Protein AF-A0A0F9J8S2-F1 (afdb_monomer_lite)

pLDDT: mean 90.54, std 7.3, range [48.5, 98.25]

Foldseek 3Di:
DVLLVVVVVLVVVVVVDVVCLVVSLCCLLAVLADDPCCVVVLSVSLQSNLVVLLVQCVLVPNVVSLVSLLSNLLRRLAFKDKDWDQDPPRDIDIDIDGDADDPRSLVSNLSSLQSLLSNCVPPVCVVSSLVSLLVSLVCLLVNALRVNQSCVVSCVPRPLVPDDLVQLLSLVSLVSNVVSCVVNVHDDDPCSPVSNDDPLVVLLVLQFDDPVVCVVVVHDPVRVVVVSLVVLLVVCQPDDLVNLLVVVVSLVSVLVNDDDCSNQPRNLNSVVSNLLSNCVNCLVCLLSSVLSCQVCCQRRVHQCQSSLLSCVVRDPLVVSVCSLVVDDHDLSLLNVLNSLLPPDLVPDEPVSLVVVLVSLLPDDLVSHDLEDLSCVSVCVHPLCSCVSNLVSLLVVCVVPLSSLSNLLNCCDPVDDNHLVQCVSCVVPSVSNLSSVLSNCLNPQCSQQQCPSVLSVCVVPVCSLLVQLVSQCVVDVAAFLPRRHHDPQSLLVDPPSLVSLVVSLVSQLVSCPPDPDPAGHVSLNNLADDPPDDDPPVSVVSLLVSLLVCCLVCLVVLSSNLNSLRSCVNDDLVSLLVSVLSSCVPDLDLVSVVSHCSDDPDDDDDQFCLVVLVVRLVSLVVNLVSQPDPSRVVVNVVSVVVSVVSVVVSVVRVVVSVVVVVD

Sequence (662 aa):
DEFKMSFDLLLQYLSKSKESLGFVIKTLTDRYNFKPDDMRYGYYVQDYVVDTLVERIENGDNYLFSRVFIVLAKSFLKVEHSEHKWGRGNTITMVTYRLSPDEYLTPIRQKIFKNLTTLMLLPDYEQLIEDIIQDLISRLRVEGKEMAEADLPFITEFFISNLDPKNTLHCLVMQDLCEHLDALEIKFPSKWHVDFNNSTIELSNLLLEDRHEMRMLDMGYEEYNQYRHQCFVDYFSDTTVEKFSEFMSQCVSLQNSLSGRERDYSLKVGIEMSLKAIAENHHDQIKEIVSIYFDYDNIFNIHPGSLIFNLFRALRSSEVWELIDSKSYRWKKNWRSFYFSMLPEEDINEDETHSLLTHLNETPSNELPTWLDFLSKYQAIDKEIYVKVVRLLVEKSEEDKNYAASLRQLFNKGYELFGNWFEVFKSDTQLVFSAYLAALKNERYCDYKGEALALLTEEEPSFMIKIVDCIYENERYPDEHTSMPELFFLWERDNYLDAVEQYGKYVYTKELNSYGFGGNIFTKLFSKEKGGSEPDELMVKKQGFIRHTVRNNIDDIGYICFIFKAANCMGQSFRRELLGIFLQHNKKIDDFKKLEYEPTTRSWSGSQVPTLEKEKNYLITLLSLLNSVDLLEHRSNIEKRIEYKLKYIESEKKRDFLESRQ

Structure (mmCIF, N/CA/C/O backbone):
data_AF-A0A0F9J8S2-F1
#
_entry.id   AF-A0A0F9J8S2-F1
#
loop_
_atom_site.group_PDB
_atom_site.id
_atom_site.type_symbol
_atom_site.label_atom_id
_atom_site.label_alt_id
_atom_site.label_comp_id
_atom_site.label_asym_id
_atom_site.label_entity_id
_atom_site.label_seq_id
_atom_site.pdbx_PDB_ins_code
_atom_site.Cartn_x
_atom_site.Cartn_y
_atom_site.Cartn_z
_atom_site.occupancy
_atom_site.B_iso_or_equiv
_atom_site.auth_seq_id
_atom_site.auth_comp_id
_atom_site.auth_asym_id
_atom_site.auth_atom_id
_atom_site.pdbx_PDB_model_num
ATOM 1 N N . ASP A 1 1 ? 39.466 25.710 -8.980 1.00 74.81 1 ASP A N 1
ATOM 2 C CA . ASP A 1 1 ? 39.066 27.132 -8.900 1.00 74.81 1 ASP A CA 1
ATOM 3 C C . ASP A 1 1 ? 37.674 27.396 -9.454 1.00 74.81 1 ASP A C 1
ATOM 5 O O . ASP A 1 1 ? 36.843 27.891 -8.705 1.00 74.81 1 ASP A O 1
ATOM 9 N N . GLU A 1 2 ? 37.355 26.983 -10.685 1.00 88.50 2 GLU A N 1
ATOM 10 C CA . GLU A 1 2 ? 36.016 27.204 -11.272 1.00 88.50 2 GLU A CA 1
ATOM 11 C C . GLU A 1 2 ? 34.867 26.567 -10.471 1.00 88.50 2 GLU A C 1
ATOM 13 O O . GLU A 1 2 ? 33.854 27.220 -10.227 1.00 88.50 2 GLU A O 1
ATOM 18 N N . PHE A 1 3 ? 35.034 25.322 -9.999 1.00 91.56 3 PHE A N 1
ATOM 19 C CA . PHE A 1 3 ? 34.042 24.656 -9.144 1.00 91.56 3 PHE A CA 1
ATOM 20 C C . PHE A 1 3 ? 33.763 25.441 -7.854 1.00 91.56 3 PHE A C 1
ATOM 22 O O . PHE A 1 3 ? 32.605 25.719 -7.557 1.00 91.56 3 PHE A O 1
ATOM 29 N N . LYS A 1 4 ? 34.817 25.841 -7.130 1.00 92.62 4 LYS A N 1
ATOM 30 C CA . LYS A 1 4 ? 34.705 26.591 -5.870 1.00 92.62 4 LYS A CA 1
ATOM 31 C C . LYS A 1 4 ? 33.935 27.893 -6.069 1.00 92.62 4 LYS A C 1
ATOM 33 O O . LYS A 1 4 ? 32.925 28.116 -5.414 1.00 92.62 4 LYS A O 1
ATOM 38 N N . MET A 1 5 ? 34.334 28.680 -7.072 1.00 92.75 5 MET A N 1
ATOM 39 C CA . MET A 1 5 ? 33.642 29.921 -7.430 1.00 92.75 5 MET A CA 1
ATOM 40 C C . MET A 1 5 ? 32.174 29.680 -7.797 1.00 92.75 5 MET A C 1
ATOM 42 O O . MET A 1 5 ? 31.297 30.424 -7.364 1.00 92.75 5 MET A O 1
ATOM 46 N N . SER A 1 6 ? 31.890 28.639 -8.587 1.00 93.44 6 SER A N 1
ATOM 47 C CA . SER A 1 6 ? 30.520 28.279 -8.957 1.00 93.44 6 SER A CA 1
ATOM 48 C C . SER A 1 6 ? 29.683 27.884 -7.741 1.00 93.44 6 SER A C 1
ATOM 50 O O . SER A 1 6 ? 28.504 28.231 -7.685 1.00 93.44 6 SER A O 1
ATOM 52 N N . PHE A 1 7 ? 30.262 27.150 -6.792 1.00 94.19 7 PHE A N 1
ATOM 53 C CA . PHE A 1 7 ? 29.566 26.719 -5.588 1.00 94.19 7 PHE A CA 1
ATOM 54 C C . PHE A 1 7 ? 29.289 27.898 -4.651 1.00 94.19 7 PHE A C 1
ATOM 56 O O . PHE A 1 7 ? 28.156 28.083 -4.210 1.00 94.19 7 PHE A O 1
ATOM 63 N N . ASP A 1 8 ? 30.268 28.775 -4.443 1.00 92.31 8 ASP A N 1
ATOM 64 C CA . ASP A 1 8 ? 30.092 29.975 -3.624 1.00 92.31 8 ASP A CA 1
ATOM 65 C C . ASP A 1 8 ? 29.007 30.896 -4.206 1.00 92.31 8 ASP A C 1
ATOM 67 O O . ASP A 1 8 ? 28.180 31.444 -3.470 1.00 92.31 8 ASP A O 1
ATOM 71 N N . LEU A 1 9 ? 28.966 31.043 -5.536 1.00 92.75 9 LEU A N 1
ATOM 72 C CA . LEU A 1 9 ? 27.907 31.777 -6.233 1.00 92.75 9 LEU A CA 1
ATOM 73 C C . LEU A 1 9 ? 26.539 31.102 -6.086 1.00 92.75 9 LEU A C 1
ATOM 75 O O . LEU A 1 9 ? 25.542 31.806 -5.922 1.00 92.75 9 LEU A O 1
ATOM 79 N N . LEU A 1 10 ? 26.477 29.766 -6.106 1.00 93.00 10 LEU A N 1
ATOM 80 C CA . LEU A 1 10 ? 25.244 29.011 -5.871 1.00 93.00 10 LEU A CA 1
ATOM 81 C C . LEU A 1 10 ? 24.681 29.299 -4.473 1.00 93.00 10 LEU A C 1
ATOM 83 O O . LEU A 1 10 ? 23.488 29.573 -4.340 1.00 93.00 10 LEU A O 1
ATOM 87 N N . LEU A 1 11 ? 25.533 29.304 -3.443 1.00 92.38 11 LEU A N 1
ATOM 88 C CA . LEU A 1 11 ? 25.114 29.614 -2.074 1.00 92.38 11 LEU A CA 1
ATOM 89 C C . LEU A 1 11 ? 24.688 31.083 -1.923 1.00 92.38 11 LEU A C 1
ATOM 91 O O . LEU A 1 11 ? 23.671 31.368 -1.294 1.00 92.38 11 LEU A O 1
ATOM 95 N N . GLN A 1 12 ? 25.404 32.023 -2.549 1.00 91.12 12 GLN A N 1
ATOM 96 C CA . GLN A 1 12 ? 24.998 33.436 -2.569 1.00 91.12 12 GLN A CA 1
ATOM 97 C C . GLN A 1 12 ? 23.665 33.654 -3.291 1.00 91.12 12 GLN A C 1
ATOM 99 O O . GLN A 1 12 ? 22.872 34.507 -2.886 1.00 91.12 12 GLN A O 1
ATOM 104 N N . TYR A 1 13 ? 23.424 32.909 -4.371 1.00 91.12 13 TYR A N 1
ATOM 105 C CA . TYR A 1 13 ? 22.154 32.926 -5.085 1.00 91.12 13 TYR A CA 1
ATOM 106 C C . TYR A 1 13 ? 21.025 32.389 -4.201 1.00 91.12 13 TYR A C 1
ATOM 108 O O . TYR A 1 13 ? 19.980 33.036 -4.100 1.00 91.12 13 TYR A O 1
ATOM 116 N N . LEU A 1 14 ? 21.272 31.291 -3.476 1.00 92.94 14 LEU A N 1
ATOM 117 C CA . LEU A 1 14 ? 20.322 30.730 -2.518 1.00 92.94 14 LEU A CA 1
ATOM 118 C C . LEU A 1 14 ? 19.927 31.738 -1.433 1.00 92.94 14 LEU A C 1
ATOM 120 O O . LEU A 1 14 ? 18.739 31.919 -1.169 1.00 92.94 14 LEU A O 1
ATOM 124 N N . SER A 1 15 ? 20.894 32.460 -0.856 1.00 90.06 15 SER A N 1
ATOM 125 C CA . SER A 1 15 ? 20.616 33.488 0.159 1.00 90.06 15 SER A CA 1
ATOM 126 C C . SER A 1 15 ? 19.735 34.637 -0.351 1.00 90.06 15 SER A C 1
ATOM 128 O O . SER A 1 15 ? 19.123 35.338 0.451 1.00 90.06 15 SER A O 1
ATOM 130 N N . LYS A 1 16 ? 19.670 34.854 -1.672 1.00 90.62 16 LYS A N 1
ATOM 131 C CA . LYS A 1 16 ? 18.907 35.944 -2.301 1.00 90.62 16 LYS A CA 1
ATOM 132 C C . LYS A 1 16 ? 17.574 35.494 -2.902 1.00 90.62 16 LYS A C 1
ATOM 134 O O . LYS A 1 16 ? 16.738 36.350 -3.179 1.00 90.62 16 LYS A O 1
ATOM 139 N N . SER A 1 17 ? 17.360 34.193 -3.117 1.00 87.56 17 SER A N 1
ATOM 140 C CA . SER A 1 17 ? 16.161 33.673 -3.783 1.00 87.56 17 SER A CA 1
ATOM 141 C C . SER A 1 17 ? 15.648 32.386 -3.142 1.00 87.56 17 SER A C 1
ATOM 143 O O . SER A 1 17 ? 16.221 31.311 -3.319 1.00 87.56 17 SER A O 1
ATOM 145 N N . LYS A 1 18 ? 14.491 32.472 -2.475 1.00 81.31 18 LYS A N 1
ATOM 146 C CA . LYS A 1 18 ? 13.804 31.301 -1.902 1.00 81.31 18 LYS A CA 1
ATOM 147 C C . LYS A 1 18 ? 13.359 30.296 -2.971 1.00 81.31 18 LYS A C 1
ATOM 149 O O . LYS A 1 18 ? 13.373 29.098 -2.714 1.00 81.31 18 LYS A O 1
ATOM 154 N N . GLU A 1 19 ? 13.019 30.765 -4.173 1.00 87.25 19 GLU A N 1
ATOM 155 C CA . GLU A 1 19 ? 12.587 29.916 -5.297 1.00 87.25 19 GLU A CA 1
ATOM 156 C C . GLU A 1 19 ? 13.688 28.948 -5.756 1.00 87.25 19 GLU A C 1
ATOM 158 O O . GLU A 1 19 ? 13.405 27.886 -6.307 1.00 87.25 19 GLU A O 1
ATOM 163 N N . SER A 1 20 ? 14.953 29.279 -5.480 1.00 87.19 20 SER A N 1
ATOM 164 C CA . SER A 1 20 ? 16.095 28.443 -5.847 1.00 87.19 20 SER A CA 1
ATOM 165 C C . SER A 1 20 ? 16.324 27.244 -4.919 1.00 87.19 20 SER A C 1
ATOM 167 O O . SER A 1 20 ? 17.059 26.330 -5.293 1.00 87.19 20 SER A O 1
ATOM 169 N N . LEU A 1 21 ? 15.678 27.194 -3.744 1.00 90.69 21 LEU A N 1
ATOM 170 C CA . LEU A 1 21 ? 15.949 26.195 -2.703 1.00 90.69 21 LEU A CA 1
ATOM 171 C C . LEU A 1 21 ? 15.824 24.756 -3.211 1.00 90.69 21 LEU A C 1
ATOM 173 O O . LEU A 1 21 ? 16.737 23.958 -3.016 1.00 90.69 21 LEU A O 1
ATOM 177 N N . GLY A 1 22 ? 14.732 24.429 -3.907 1.00 90.12 22 GLY A N 1
ATOM 178 C CA . GLY A 1 22 ? 14.519 23.076 -4.431 1.00 90.12 22 GLY A CA 1
ATOM 179 C C . GLY A 1 22 ? 15.589 22.659 -5.445 1.00 90.12 22 GLY A C 1
ATOM 180 O O . GLY A 1 22 ? 16.060 21.522 -5.425 1.00 90.12 22 GLY A O 1
ATOM 181 N N . PHE A 1 23 ? 16.031 23.590 -6.296 1.00 90.19 23 PHE A N 1
ATOM 182 C CA . PHE A 1 23 ? 17.100 23.337 -7.262 1.00 90.19 23 PHE A CA 1
ATOM 183 C C . PHE A 1 23 ? 18.459 23.146 -6.580 1.00 90.19 23 PHE A C 1
ATOM 185 O O . PHE A 1 23 ? 19.223 22.261 -6.971 1.00 90.19 23 PHE A O 1
ATOM 192 N N . VAL A 1 24 ? 18.759 23.947 -5.555 1.00 92.06 24 VAL A N 1
ATOM 193 C CA . VAL A 1 24 ? 20.016 23.838 -4.804 1.00 92.06 24 VAL A CA 1
ATOM 194 C C . VAL A 1 24 ? 20.061 22.533 -4.017 1.00 92.06 24 VAL A C 1
ATOM 196 O O . VAL A 1 24 ? 21.050 21.816 -4.133 1.00 92.06 24 VAL A O 1
ATOM 199 N N . ILE A 1 25 ? 18.982 22.170 -3.313 1.00 92.44 25 ILE A N 1
ATOM 200 C CA . ILE A 1 25 ? 18.877 20.879 -2.614 1.00 92.44 25 ILE A CA 1
ATOM 201 C C . ILE A 1 25 ? 19.119 19.732 -3.594 1.00 92.44 25 ILE A C 1
ATOM 203 O O . ILE A 1 25 ? 20.010 18.924 -3.362 1.00 92.44 25 ILE A O 1
ATOM 207 N N . LYS A 1 26 ? 18.415 19.715 -4.733 1.00 91.50 26 LYS A N 1
ATOM 208 C CA . LYS A 1 26 ? 18.609 18.684 -5.761 1.00 91.50 26 LYS A CA 1
ATOM 209 C C . LYS A 1 26 ? 20.049 18.639 -6.277 1.00 91.50 26 LYS A C 1
ATOM 211 O O . LYS A 1 26 ? 20.608 17.575 -6.514 1.00 91.50 26 LYS A O 1
ATOM 216 N N . THR A 1 27 ? 20.674 19.798 -6.463 1.00 92.06 27 THR A N 1
ATOM 217 C CA . THR A 1 27 ? 22.071 19.871 -6.906 1.00 92.06 27 THR A CA 1
ATOM 218 C C . THR A 1 27 ? 23.014 19.259 -5.866 1.00 92.06 27 THR A C 1
ATOM 220 O O . THR A 1 27 ? 23.890 18.479 -6.236 1.00 92.06 27 THR A O 1
ATOM 223 N N . LEU A 1 28 ? 22.806 19.548 -4.581 1.00 91.81 28 LEU A N 1
ATOM 224 C CA . LEU A 1 28 ? 23.590 18.996 -3.475 1.00 91.81 28 LEU A CA 1
ATOM 225 C C . LEU A 1 28 ? 23.408 17.475 -3.334 1.00 91.81 28 LEU A C 1
ATOM 227 O O . LEU A 1 28 ? 24.398 16.758 -3.219 1.00 91.81 28 LEU A O 1
ATOM 231 N N . THR A 1 29 ? 22.169 16.976 -3.387 1.00 90.19 29 THR A N 1
ATOM 232 C CA . THR A 1 29 ? 21.851 15.556 -3.144 1.00 90.19 29 THR A CA 1
ATOM 233 C C . THR A 1 29 ? 22.042 14.650 -4.360 1.00 90.19 29 THR A C 1
ATOM 235 O O . THR A 1 29 ? 22.192 13.441 -4.185 1.00 90.19 29 THR A O 1
ATOM 238 N N . ASP A 1 30 ? 22.080 15.205 -5.578 1.00 87.25 30 ASP A N 1
ATOM 239 C CA . ASP A 1 30 ? 22.199 14.409 -6.809 1.00 87.25 30 ASP A CA 1
ATOM 240 C C . ASP A 1 30 ? 23.536 14.635 -7.531 1.00 87.25 30 ASP A C 1
ATOM 242 O O . ASP A 1 30 ? 24.178 13.677 -7.975 1.00 87.25 30 ASP A O 1
ATOM 246 N N . ARG A 1 31 ? 23.947 15.901 -7.718 1.00 88.56 31 ARG A N 1
ATOM 247 C CA . ARG A 1 31 ? 25.136 16.243 -8.525 1.00 88.56 31 ARG A CA 1
ATOM 248 C C . ARG A 1 31 ? 26.419 16.251 -7.711 1.00 88.56 31 ARG A C 1
ATOM 250 O O . ARG A 1 31 ? 27.419 15.754 -8.210 1.00 88.56 31 ARG A O 1
ATOM 257 N N . TYR A 1 32 ? 26.389 16.834 -6.515 1.00 92.75 32 TYR A N 1
ATOM 258 C CA . TYR A 1 32 ? 27.552 16.902 -5.623 1.00 92.75 32 TYR A CA 1
ATOM 259 C C . TYR A 1 32 ? 27.615 15.751 -4.619 1.00 92.75 32 TYR A C 1
ATOM 261 O O . TYR A 1 32 ? 28.562 15.669 -3.845 1.00 92.75 32 TYR A O 1
ATOM 269 N N . ASN A 1 33 ? 26.636 14.848 -4.646 1.00 92.94 33 ASN A N 1
ATOM 270 C CA . ASN A 1 33 ? 26.696 13.600 -3.900 1.00 92.94 33 ASN A CA 1
ATOM 271 C C . ASN A 1 33 ? 27.795 12.681 -4.459 1.00 92.94 33 ASN A C 1
ATOM 273 O O . ASN A 1 33 ? 28.255 12.884 -5.584 1.00 92.94 33 ASN A O 1
ATOM 277 N N . PHE A 1 34 ? 28.222 11.698 -3.670 1.00 93.06 34 PHE A N 1
ATOM 278 C CA . PHE A 1 34 ? 29.293 10.768 -4.020 1.00 93.06 34 PHE A CA 1
ATOM 279 C C . PHE A 1 34 ? 29.020 10.077 -5.352 1.00 93.06 34 PHE A C 1
ATOM 281 O O . PHE A 1 34 ? 27.888 9.669 -5.593 1.00 93.06 34 PHE A O 1
ATOM 288 N N . LYS A 1 35 ? 30.042 9.911 -6.192 1.00 90.88 35 LYS A N 1
ATOM 289 C CA . LYS A 1 35 ? 30.020 9.201 -7.482 1.00 90.88 35 LYS A CA 1
ATOM 290 C C . LYS A 1 35 ? 31.040 8.060 -7.500 1.00 90.88 35 LYS A C 1
ATOM 292 O O . LYS A 1 35 ? 32.018 8.122 -6.757 1.00 90.88 35 LYS A O 1
ATOM 297 N N . PRO A 1 36 ? 30.874 7.050 -8.381 1.00 85.94 36 PRO A N 1
ATOM 298 C CA . PRO A 1 36 ? 31.781 5.899 -8.440 1.00 85.94 36 PRO A CA 1
ATOM 299 C C . PRO A 1 36 ? 33.266 6.263 -8.594 1.00 85.94 36 PRO A C 1
ATOM 301 O O . PRO A 1 36 ? 34.129 5.579 -8.055 1.00 85.94 36 PRO A O 1
ATOM 304 N N . ASP A 1 37 ? 33.568 7.347 -9.313 1.00 86.56 37 ASP A N 1
ATOM 305 C CA . ASP A 1 37 ? 34.942 7.766 -9.606 1.00 86.56 37 ASP A CA 1
ATOM 306 C C . ASP A 1 37 ? 35.512 8.789 -8.604 1.00 86.56 37 ASP A C 1
ATOM 308 O O . ASP A 1 37 ? 36.699 9.107 -8.682 1.00 86.56 37 ASP A O 1
ATOM 312 N N . ASP A 1 38 ? 34.721 9.297 -7.651 1.00 90.81 38 ASP A N 1
ATOM 313 C CA . ASP A 1 38 ? 35.147 10.398 -6.768 1.00 90.81 38 ASP A CA 1
ATOM 314 C C . ASP A 1 38 ? 36.288 10.001 -5.826 1.00 90.81 38 ASP A C 1
ATOM 316 O O . ASP A 1 38 ? 37.142 10.832 -5.504 1.00 90.81 38 ASP A O 1
ATOM 320 N N . MET A 1 39 ? 36.363 8.720 -5.452 1.00 88.06 39 MET A N 1
ATOM 321 C CA . MET A 1 39 ? 37.466 8.173 -4.654 1.00 88.06 39 MET A CA 1
ATOM 322 C C . MET A 1 39 ? 38.826 8.428 -5.323 1.00 88.06 39 MET A C 1
ATOM 324 O O . MET A 1 39 ? 39.809 8.717 -4.645 1.00 88.06 39 MET A O 1
ATOM 328 N N . ARG A 1 40 ? 38.893 8.409 -6.666 1.00 88.12 40 ARG A N 1
ATOM 329 C CA . ARG A 1 40 ? 40.132 8.669 -7.429 1.00 88.12 40 ARG A CA 1
ATOM 330 C C . ARG A 1 40 ? 40.655 10.096 -7.236 1.00 88.12 40 ARG A C 1
ATOM 332 O O . ARG A 1 40 ? 41.825 10.358 -7.502 1.00 88.12 40 ARG A O 1
ATOM 339 N N . TYR A 1 41 ? 39.791 11.001 -6.785 1.00 91.06 41 TYR A N 1
ATOM 340 C CA . TYR A 1 41 ? 40.089 12.404 -6.516 1.00 91.06 41 TYR A CA 1
ATOM 341 C C . TYR A 1 41 ? 39.998 12.741 -5.021 1.00 91.06 41 TYR A C 1
ATOM 343 O O . TYR A 1 41 ? 39.927 13.920 -4.673 1.00 91.06 41 TYR A O 1
ATOM 351 N N . GLY A 1 42 ? 39.961 11.727 -4.146 1.00 92.44 42 GLY A N 1
ATOM 352 C CA . GLY A 1 42 ? 39.852 11.901 -2.697 1.00 92.44 42 GLY A CA 1
ATOM 353 C C . GLY A 1 42 ? 38.585 12.643 -2.267 1.00 92.44 42 GLY A C 1
ATOM 354 O O . GLY A 1 42 ? 38.631 13.404 -1.307 1.00 92.44 42 GLY A O 1
ATOM 355 N N . TYR A 1 43 ? 37.481 12.498 -3.013 1.00 95.12 43 TYR A N 1
ATOM 356 C CA . TYR A 1 43 ? 36.194 13.160 -2.739 1.00 95.12 43 TYR A CA 1
ATOM 357 C C . TYR A 1 43 ? 36.289 14.688 -2.587 1.00 95.12 43 TYR A C 1
ATOM 359 O O . TYR A 1 43 ? 35.559 15.308 -1.813 1.00 95.12 43 TYR A O 1
ATOM 367 N N . TYR A 1 44 ? 37.189 15.314 -3.350 1.00 94.94 44 TYR A N 1
ATOM 368 C CA . TYR A 1 44 ? 37.481 16.748 -3.275 1.00 94.94 44 TYR A CA 1
ATOM 369 C C . TYR A 1 44 ? 36.240 17.656 -3.335 1.00 94.94 44 TYR A C 1
ATOM 371 O O . TYR A 1 44 ? 36.178 18.684 -2.660 1.00 94.94 44 TYR A O 1
ATOM 379 N N . VAL A 1 45 ? 35.250 17.295 -4.160 1.00 95.12 45 VAL A N 1
ATOM 380 C CA . VAL A 1 45 ? 33.992 18.047 -4.285 1.00 95.12 45 VAL A CA 1
ATOM 381 C C . VAL A 1 45 ? 33.197 17.962 -2.986 1.00 95.12 45 VAL A C 1
ATOM 383 O O . VAL A 1 45 ? 32.753 18.991 -2.482 1.00 95.12 45 VAL A O 1
ATOM 386 N N . GLN A 1 46 ? 33.039 16.757 -2.438 1.00 96.81 46 GLN A N 1
ATOM 387 C CA . GLN A 1 46 ? 32.262 16.511 -1.228 1.00 96.81 46 GLN A CA 1
ATOM 388 C C . GLN A 1 46 ? 32.899 17.172 -0.006 1.00 96.81 46 GLN A C 1
ATOM 390 O O . GLN A 1 46 ? 32.186 17.824 0.755 1.00 96.81 46 GLN A O 1
ATOM 395 N N . ASP A 1 47 ? 34.223 17.075 0.141 1.00 96.56 47 ASP A N 1
ATOM 396 C CA . ASP A 1 47 ? 34.956 17.723 1.234 1.00 96.56 47 ASP A CA 1
ATOM 397 C C . ASP A 1 47 ? 34.773 19.248 1.199 1.00 96.56 47 ASP A C 1
ATOM 399 O O . ASP A 1 47 ? 34.354 19.847 2.189 1.00 96.56 47 ASP A O 1
ATOM 403 N N . TYR A 1 48 ? 34.951 19.876 0.027 1.00 96.25 48 TYR A N 1
ATOM 404 C CA . TYR A 1 48 ? 34.762 21.324 -0.116 1.00 96.25 48 TYR A CA 1
ATOM 405 C C . TYR A 1 48 ? 33.319 21.770 0.151 1.00 96.25 48 TYR A C 1
ATOM 407 O O . TYR A 1 48 ? 33.099 22.816 0.766 1.00 96.25 48 TYR A O 1
ATOM 415 N N . VAL A 1 49 ? 32.326 21.003 -0.315 1.00 97.00 49 VAL A N 1
ATOM 416 C CA . VAL A 1 49 ? 30.904 21.301 -0.079 1.00 97.00 49 VAL A CA 1
ATOM 417 C C . VAL A 1 49 ? 30.588 21.264 1.412 1.00 97.00 49 VAL A C 1
ATOM 419 O O . VAL A 1 49 ? 29.926 22.178 1.907 1.00 97.00 49 VAL A O 1
ATOM 422 N N . VAL A 1 50 ? 31.069 20.237 2.120 1.00 97.50 50 VAL A N 1
ATOM 423 C CA . VAL A 1 50 ? 30.878 20.101 3.568 1.00 97.50 50 VAL A CA 1
ATOM 424 C C . VAL A 1 50 ? 31.555 21.251 4.305 1.00 97.50 50 VAL A C 1
ATOM 426 O O . VAL A 1 50 ? 30.882 21.917 5.086 1.00 97.50 50 VAL A O 1
ATOM 429 N N . ASP A 1 51 ? 32.823 21.549 4.012 1.00 96.50 51 ASP A N 1
ATOM 430 C CA . ASP A 1 51 ? 33.557 22.640 4.669 1.00 96.50 51 ASP A CA 1
ATOM 431 C C . ASP A 1 51 ? 32.869 23.991 4.480 1.00 96.50 51 ASP A C 1
ATOM 433 O O . ASP A 1 51 ? 32.596 24.702 5.446 1.00 96.50 51 ASP A O 1
ATOM 437 N N . THR A 1 52 ? 32.498 24.310 3.242 1.00 96.25 52 THR A N 1
ATOM 438 C CA . THR A 1 52 ? 31.852 25.587 2.926 1.00 96.25 52 THR A CA 1
ATOM 439 C C . THR A 1 52 ? 30.499 25.715 3.627 1.00 96.25 52 THR A C 1
ATOM 441 O O . THR A 1 52 ? 30.143 26.794 4.097 1.00 96.25 52 THR A O 1
ATOM 444 N N . LEU A 1 53 ? 29.711 24.637 3.704 1.00 96.31 53 LEU A N 1
ATOM 445 C CA . LEU A 1 53 ? 28.427 24.676 4.403 1.00 96.31 53 LEU A CA 1
ATOM 446 C C . LEU A 1 53 ? 28.607 24.769 5.917 1.00 96.31 53 LEU A C 1
ATOM 448 O O . LEU A 1 53 ? 27.894 25.552 6.536 1.00 96.31 53 LEU A O 1
ATOM 452 N N . VAL A 1 54 ? 29.574 24.051 6.491 1.00 96.25 54 VAL A N 1
ATOM 453 C CA . VAL A 1 54 ? 29.925 24.136 7.916 1.00 96.25 54 VAL A CA 1
ATOM 454 C C . VAL A 1 54 ? 30.345 25.553 8.301 1.00 96.25 54 VAL A C 1
ATOM 456 O O . VAL A 1 54 ? 29.902 26.058 9.324 1.00 96.25 54 VAL A O 1
ATOM 459 N N . GLU A 1 55 ? 31.122 26.250 7.473 1.00 94.94 55 GLU A N 1
ATOM 460 C CA . GLU A 1 55 ? 31.446 27.663 7.719 1.00 94.94 55 GLU A CA 1
ATOM 461 C C . GLU A 1 55 ? 30.194 28.557 7.722 1.00 94.94 55 GLU A C 1
ATOM 463 O O . GLU A 1 55 ? 30.113 29.526 8.475 1.00 94.94 55 GLU A O 1
ATOM 468 N N . ARG A 1 56 ? 29.197 28.225 6.895 1.00 94.75 56 ARG A N 1
ATOM 469 C CA . ARG A 1 56 ? 27.971 29.012 6.706 1.00 94.75 56 ARG A CA 1
ATOM 470 C C . ARG A 1 56 ? 26.885 28.752 7.738 1.00 94.75 56 ARG A C 1
ATOM 472 O O . ARG A 1 56 ? 25.981 29.579 7.824 1.00 94.75 56 ARG A O 1
ATOM 479 N N . ILE A 1 57 ? 26.927 27.640 8.479 1.00 95.06 57 ILE A N 1
ATOM 480 C CA . ILE A 1 57 ? 25.924 27.373 9.525 1.00 95.06 57 ILE A CA 1
ATOM 481 C C . ILE A 1 57 ? 26.054 28.358 10.693 1.00 95.06 57 ILE A C 1
ATOM 483 O O . ILE A 1 57 ? 25.076 28.574 11.401 1.00 95.06 57 ILE A O 1
ATOM 487 N N . GLU A 1 58 ? 27.245 28.943 10.898 1.00 92.06 58 GLU A N 1
ATOM 488 C CA . GLU A 1 58 ? 27.530 29.908 11.973 1.00 92.06 58 GLU A CA 1
ATOM 489 C C . GLU A 1 58 ? 27.095 29.370 13.354 1.00 92.06 58 GLU A C 1
ATOM 491 O O . GLU A 1 58 ? 26.391 30.031 14.106 1.00 92.06 58 GLU A O 1
ATOM 496 N N . ASN A 1 59 ? 27.468 28.121 13.672 1.00 88.25 59 ASN A N 1
ATOM 497 C CA . ASN A 1 59 ? 27.042 27.385 14.879 1.00 88.25 59 ASN A CA 1
ATOM 498 C C . ASN A 1 59 ? 25.517 27.296 15.088 1.00 88.25 59 ASN A C 1
ATOM 500 O O . ASN A 1 59 ? 25.065 27.104 16.212 1.00 88.25 59 ASN A O 1
ATOM 504 N N . GLY A 1 60 ? 24.727 27.411 14.021 1.00 90.38 60 GLY A N 1
ATOM 505 C CA . GLY A 1 60 ? 23.270 27.332 14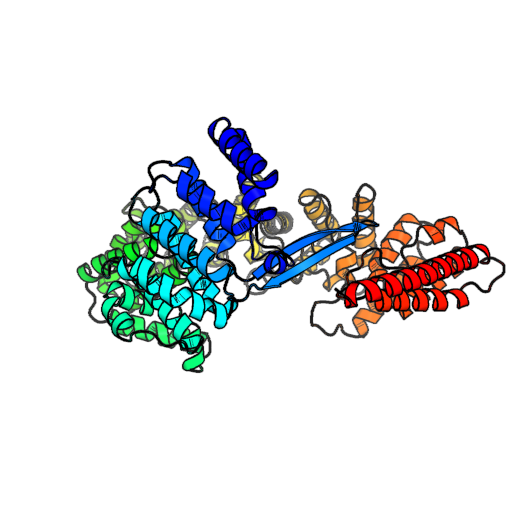.072 1.00 90.38 60 GLY A CA 1
ATOM 506 C C . GLY A 1 60 ? 22.557 28.673 13.931 1.00 90.38 60 GLY A C 1
ATOM 507 O O . GLY A 1 60 ? 21.359 28.660 13.637 1.00 90.38 60 GLY A O 1
ATOM 508 N N . ASP A 1 61 ? 23.273 29.800 14.039 1.00 92.31 61 ASP A N 1
ATOM 509 C CA . ASP A 1 61 ? 22.709 31.150 13.881 1.00 92.31 61 ASP A CA 1
ATOM 510 C C . ASP A 1 61 ? 22.130 31.359 12.472 1.00 92.31 61 ASP A C 1
ATOM 512 O O . ASP A 1 61 ? 21.135 32.068 12.278 1.00 92.31 61 ASP A O 1
ATOM 516 N N . ASN A 1 62 ? 22.705 30.694 11.466 1.00 94.25 62 ASN A N 1
ATOM 517 C CA . ASN A 1 62 ? 22.217 30.776 10.101 1.00 94.25 62 ASN A CA 1
ATOM 518 C C . ASN A 1 62 ? 21.181 29.693 9.786 1.00 94.25 62 ASN A C 1
ATOM 520 O O . ASN A 1 62 ? 21.497 28.644 9.223 1.00 94.25 62 ASN A O 1
ATOM 524 N N . TYR A 1 63 ? 19.910 29.979 10.072 1.00 93.69 63 TYR A N 1
ATOM 525 C CA . TYR A 1 63 ? 18.814 29.023 9.878 1.00 93.69 63 TYR A CA 1
ATOM 526 C C . TYR A 1 63 ? 18.773 28.352 8.498 1.00 93.69 63 TYR A C 1
ATOM 528 O O . TYR A 1 63 ? 18.593 27.138 8.390 1.00 93.69 63 TYR A O 1
ATOM 536 N N . LEU A 1 64 ? 18.958 29.126 7.425 1.00 93.81 64 LEU A N 1
ATOM 537 C CA . LEU A 1 64 ? 18.903 28.598 6.063 1.00 93.81 64 LEU A CA 1
ATOM 538 C C . LEU A 1 64 ? 20.012 27.572 5.817 1.00 93.81 64 LEU A C 1
ATOM 540 O O . LEU A 1 64 ? 19.730 26.477 5.328 1.00 93.81 64 LEU A O 1
ATOM 544 N N . PHE A 1 65 ? 21.259 27.909 6.150 1.00 95.50 65 PHE A N 1
ATOM 545 C CA . PHE A 1 65 ? 22.389 27.020 5.893 1.00 95.50 65 PHE A CA 1
ATOM 546 C C . PHE A 1 65 ? 22.457 25.852 6.877 1.00 95.50 65 PHE A C 1
ATOM 548 O O . PHE A 1 65 ? 22.805 24.757 6.442 1.00 95.50 65 PHE A O 1
ATOM 555 N N . SER A 1 66 ? 22.007 26.016 8.124 1.00 96.81 66 SER A N 1
ATOM 556 C CA . SER A 1 66 ? 21.806 24.905 9.066 1.00 96.81 66 SER A CA 1
ATOM 557 C C . SER A 1 66 ? 20.843 23.865 8.491 1.00 96.81 66 SER A C 1
ATOM 559 O O . SER A 1 66 ? 21.164 22.680 8.418 1.00 96.81 66 SER A O 1
ATOM 561 N N . ARG A 1 67 ? 19.689 24.300 7.964 1.00 94.88 67 ARG A N 1
ATOM 562 C CA . ARG A 1 67 ? 18.709 23.398 7.332 1.00 94.88 67 ARG A CA 1
ATOM 563 C C . ARG A 1 67 ? 19.242 22.740 6.058 1.00 94.88 67 ARG A C 1
ATOM 565 O O . ARG A 1 67 ? 18.989 21.557 5.838 1.00 94.88 67 ARG A O 1
ATOM 572 N N . VAL A 1 68 ? 19.978 23.475 5.224 1.00 95.25 68 VAL A N 1
ATOM 573 C CA . VAL A 1 68 ? 20.605 22.922 4.008 1.00 95.25 68 VAL A CA 1
ATOM 574 C C . VAL A 1 68 ? 21.670 21.883 4.360 1.00 95.25 68 VAL A C 1
ATOM 576 O O . VAL A 1 68 ? 21.712 20.823 3.737 1.00 95.25 68 VAL A O 1
ATOM 579 N N . PHE A 1 69 ? 22.492 22.154 5.374 1.00 97.00 69 PHE A N 1
ATOM 580 C CA . PHE A 1 69 ? 23.506 21.227 5.863 1.00 97.00 69 PHE A CA 1
ATOM 581 C C . PHE A 1 69 ? 22.882 19.936 6.404 1.00 97.00 69 PHE A C 1
ATOM 583 O O . PHE A 1 69 ? 23.329 18.857 6.034 1.00 97.00 69 PHE A O 1
ATOM 590 N N . ILE A 1 70 ? 21.803 20.025 7.189 1.00 95.94 70 ILE A N 1
ATOM 591 C CA . ILE A 1 70 ? 21.053 18.861 7.697 1.00 95.94 70 ILE A CA 1
ATOM 592 C C . ILE A 1 70 ? 20.574 17.961 6.540 1.00 95.94 70 ILE A C 1
ATOM 594 O O . ILE A 1 70 ? 20.750 16.741 6.576 1.00 95.94 70 ILE A O 1
ATOM 598 N N . VAL A 1 71 ? 20.025 18.550 5.470 1.00 94.75 71 VAL A N 1
ATOM 599 C CA . VAL A 1 71 ? 19.583 17.797 4.280 1.00 94.75 71 VAL A CA 1
ATOM 600 C C . VAL A 1 71 ? 20.760 17.135 3.556 1.00 94.75 71 VAL A C 1
ATOM 602 O O . VAL A 1 71 ? 20.657 15.974 3.155 1.00 94.75 71 VAL A O 1
ATOM 605 N N . LEU A 1 72 ? 21.883 17.846 3.404 1.00 95.88 72 LEU A N 1
ATOM 606 C CA . LEU A 1 72 ? 23.103 17.288 2.818 1.00 95.88 72 LEU A CA 1
ATOM 607 C C . LEU A 1 72 ? 23.621 16.108 3.646 1.00 95.88 72 LEU A C 1
ATOM 609 O O . LEU A 1 72 ? 23.882 15.041 3.095 1.00 95.88 72 LEU A O 1
ATOM 613 N N . ALA A 1 73 ? 23.740 16.293 4.961 1.00 95.94 73 ALA A N 1
ATOM 614 C CA . ALA A 1 73 ? 24.264 15.309 5.894 1.00 95.94 73 ALA A CA 1
ATOM 615 C C . ALA A 1 73 ? 23.481 13.993 5.822 1.00 95.94 73 ALA A C 1
ATOM 617 O O . ALA A 1 73 ? 24.085 12.930 5.686 1.00 95.94 73 ALA A O 1
ATOM 618 N N . LYS A 1 74 ? 22.142 14.062 5.780 1.00 93.94 74 LYS A N 1
ATOM 619 C CA . LYS A 1 74 ? 21.285 12.882 5.581 1.00 93.94 74 LYS A CA 1
ATOM 620 C C . LYS A 1 74 ? 21.629 12.106 4.303 1.00 93.94 74 LYS A C 1
ATOM 622 O O . LYS A 1 74 ? 21.552 10.881 4.282 1.00 93.94 74 LYS A O 1
ATOM 627 N N . SER A 1 75 ? 21.995 12.801 3.225 1.00 93.38 75 SER A N 1
ATOM 628 C CA . SER A 1 75 ? 22.398 12.169 1.963 1.00 93.38 75 SER A CA 1
ATOM 629 C C . SER A 1 75 ? 23.821 11.608 2.024 1.00 93.38 75 SER A C 1
ATOM 631 O O . SER A 1 75 ? 24.067 10.513 1.525 1.00 93.38 75 SER A O 1
ATOM 633 N N . PHE A 1 76 ? 24.752 12.346 2.629 1.00 95.19 76 PHE A N 1
ATOM 634 C CA . PHE A 1 76 ? 26.182 12.023 2.636 1.00 95.19 76 PHE A CA 1
ATOM 635 C C . PHE A 1 76 ? 26.545 10.933 3.649 1.00 95.19 76 PHE A C 1
ATOM 637 O O . PHE A 1 76 ? 27.542 10.238 3.470 1.00 95.19 76 PHE A O 1
ATOM 644 N N . LEU A 1 77 ? 25.732 10.741 4.689 1.00 94.19 77 LEU A N 1
ATOM 645 C CA . LEU A 1 77 ? 25.930 9.659 5.649 1.00 94.19 77 LEU A CA 1
ATOM 646 C C . LEU A 1 77 ? 25.522 8.280 5.107 1.00 94.19 77 LEU A C 1
ATOM 648 O O . LEU A 1 77 ? 25.867 7.277 5.727 1.00 94.19 77 LEU A O 1
ATOM 652 N N . LYS A 1 78 ? 24.860 8.194 3.945 1.00 93.38 78 LYS A N 1
ATOM 653 C CA . LYS A 1 78 ? 24.532 6.914 3.296 1.00 93.38 78 LYS A CA 1
ATOM 654 C C . LYS A 1 78 ? 25.773 6.191 2.787 1.00 93.38 78 LYS A C 1
ATOM 656 O O . LYS A 1 78 ? 26.690 6.824 2.260 1.00 93.38 78 LYS A O 1
ATOM 661 N N . VAL A 1 79 ? 25.762 4.864 2.881 1.00 93.00 79 VAL A N 1
ATOM 662 C CA . VAL A 1 79 ? 26.839 4.010 2.359 1.00 93.00 79 VAL A CA 1
ATOM 663 C C . VAL A 1 79 ? 26.544 3.528 0.946 1.00 93.00 79 VAL A C 1
ATOM 665 O O . VAL A 1 79 ? 27.439 3.528 0.103 1.00 93.00 79 VAL A O 1
ATOM 668 N N . GLU A 1 80 ? 25.302 3.141 0.662 1.00 91.69 80 GLU A N 1
ATOM 669 C CA . GLU A 1 80 ? 24.881 2.707 -0.671 1.00 91.69 80 GLU A CA 1
ATOM 670 C C . GLU A 1 80 ? 24.283 3.871 -1.470 1.00 91.69 80 GLU A C 1
ATOM 672 O O . GLU A 1 80 ? 23.406 4.596 -0.994 1.00 91.69 80 GLU A O 1
ATOM 677 N N . HIS A 1 81 ? 24.751 4.033 -2.707 1.00 90.69 81 HIS A N 1
ATOM 678 C CA . HIS A 1 81 ? 24.333 5.089 -3.626 1.00 90.69 81 HIS A CA 1
ATOM 679 C C . HIS A 1 81 ? 23.943 4.500 -4.978 1.00 90.69 81 HIS A C 1
ATOM 681 O O . HIS A 1 81 ? 24.444 3.452 -5.393 1.00 90.69 81 HIS A O 1
ATOM 687 N N . SER A 1 82 ? 23.058 5.200 -5.689 1.00 87.25 82 SER A N 1
ATOM 688 C CA . SER A 1 82 ? 22.612 4.815 -7.027 1.00 87.25 82 SER A CA 1
ATOM 689 C C . SER A 1 82 ? 22.643 5.989 -8.000 1.00 87.25 82 SER A C 1
ATOM 691 O O . SER A 1 82 ? 22.240 7.098 -7.654 1.00 87.25 82 SER A O 1
ATOM 693 N N . GLU A 1 83 ? 23.044 5.734 -9.243 1.00 85.56 83 GLU A N 1
ATOM 694 C CA . GLU A 1 83 ? 23.052 6.719 -10.322 1.00 85.56 83 GLU A CA 1
ATOM 695 C C . GLU A 1 83 ? 22.315 6.209 -11.567 1.00 85.56 83 GLU A C 1
ATOM 697 O O . GLU A 1 83 ? 22.430 5.043 -11.951 1.00 85.56 83 GLU A O 1
ATOM 702 N N . HIS A 1 84 ? 21.592 7.114 -12.234 1.00 84.25 84 HIS A N 1
ATOM 703 C CA . HIS A 1 84 ? 20.935 6.858 -13.513 1.00 84.25 84 HIS A CA 1
ATOM 704 C C . HIS A 1 84 ? 21.632 7.627 -14.636 1.00 84.25 84 HIS A C 1
ATOM 706 O O . HIS A 1 84 ? 21.761 8.851 -14.578 1.00 84.25 84 HIS A O 1
ATOM 712 N N . LYS A 1 85 ? 22.042 6.921 -15.690 1.00 79.69 85 LYS A N 1
ATOM 713 C CA . LYS A 1 85 ? 22.692 7.504 -16.867 1.00 79.69 85 LYS A CA 1
ATOM 714 C C . LYS A 1 85 ? 21.813 7.307 -18.094 1.00 79.69 85 LYS A C 1
ATOM 716 O O . LYS A 1 85 ? 21.436 6.185 -18.428 1.00 79.69 85 LYS A O 1
ATOM 721 N N . TRP A 1 86 ? 21.512 8.403 -18.787 1.00 77.38 86 TRP A N 1
ATOM 722 C CA . TRP A 1 86 ? 20.881 8.347 -20.103 1.00 77.38 86 TRP A CA 1
ATOM 723 C C . TRP A 1 86 ? 21.919 7.935 -21.144 1.00 77.38 86 TRP A C 1
ATOM 725 O O . TRP A 1 86 ? 22.902 8.638 -21.382 1.00 77.38 86 TRP A O 1
ATOM 735 N N . GLY A 1 87 ? 21.698 6.774 -21.749 1.00 68.56 87 GLY A N 1
ATOM 736 C CA . GLY A 1 87 ? 22.512 6.237 -22.827 1.00 68.56 87 GLY A CA 1
ATOM 737 C C . GLY A 1 87 ? 22.005 6.653 -24.208 1.00 68.56 87 GLY A C 1
ATOM 738 O O . GLY A 1 87 ? 20.928 7.227 -24.380 1.00 68.56 87 GLY A O 1
ATOM 739 N N . ARG A 1 88 ? 22.784 6.316 -25.240 1.00 63.62 88 ARG A N 1
ATOM 740 C CA . ARG A 1 88 ? 22.340 6.451 -26.636 1.00 63.62 88 ARG A CA 1
ATOM 741 C C . ARG A 1 88 ? 21.212 5.450 -26.926 1.00 63.62 88 ARG A C 1
ATOM 743 O O . ARG A 1 88 ? 21.211 4.345 -26.395 1.00 63.62 88 ARG A O 1
ATOM 750 N N . GLY A 1 89 ? 20.271 5.829 -27.794 1.00 65.44 89 GLY A N 1
ATOM 751 C CA . GLY A 1 89 ? 19.206 4.931 -28.261 1.00 65.44 89 GLY A CA 1
ATOM 752 C C . GLY A 1 89 ? 18.095 4.657 -27.241 1.00 65.44 89 GLY A C 1
ATOM 753 O O . GLY A 1 89 ? 17.606 3.536 -27.191 1.00 65.44 89 GLY A O 1
ATOM 754 N N . ASN A 1 90 ? 17.703 5.654 -26.437 1.00 72.88 90 ASN A N 1
ATOM 755 C CA . ASN A 1 90 ? 16.649 5.540 -25.414 1.00 72.88 90 ASN A CA 1
ATOM 756 C C . ASN A 1 90 ? 16.932 4.469 -24.341 1.00 72.88 90 ASN A C 1
ATOM 758 O O . ASN A 1 90 ? 16.010 3.841 -23.828 1.00 72.88 90 ASN A O 1
ATOM 762 N N . THR A 1 91 ? 18.208 4.259 -24.003 1.00 72.75 91 THR A N 1
ATOM 763 C CA . THR A 1 91 ? 18.619 3.345 -22.925 1.00 72.75 91 THR A CA 1
ATOM 764 C C . THR A 1 91 ? 18.806 4.122 -21.624 1.00 72.75 91 THR A C 1
ATOM 766 O O . THR A 1 91 ? 19.362 5.221 -21.640 1.00 72.75 91 THR A O 1
ATOM 769 N N . ILE A 1 92 ? 18.385 3.544 -20.500 1.00 81.12 92 ILE A N 1
ATOM 770 C CA . ILE A 1 92 ? 18.653 4.062 -19.154 1.00 81.12 92 ILE A CA 1
ATOM 771 C C . ILE A 1 92 ? 19.510 3.028 -18.426 1.00 81.12 92 ILE A C 1
ATOM 773 O O . ILE A 1 92 ? 19.085 1.888 -18.254 1.00 81.12 92 ILE A O 1
ATOM 777 N N . THR A 1 93 ? 20.708 3.424 -18.002 1.00 80.94 93 THR A N 1
ATOM 778 C CA . THR A 1 93 ? 21.593 2.588 -17.183 1.00 80.94 93 THR A CA 1
ATOM 779 C C . THR A 1 93 ? 21.434 2.979 -15.723 1.00 80.94 93 THR A C 1
ATOM 781 O O . THR A 1 93 ? 21.491 4.164 -15.398 1.00 80.94 93 THR A O 1
ATOM 784 N N . MET A 1 94 ? 21.262 1.996 -14.844 1.00 85.94 94 MET A N 1
ATOM 785 C CA . MET A 1 94 ? 21.201 2.192 -13.395 1.00 85.94 94 MET A CA 1
ATOM 786 C C . MET A 1 94 ? 22.417 1.519 -12.759 1.00 85.94 94 MET A C 1
ATOM 788 O O . MET A 1 94 ? 22.661 0.342 -13.015 1.00 85.94 94 MET A O 1
ATOM 792 N N . VAL A 1 95 ? 23.194 2.266 -11.976 1.00 84.19 95 VAL A N 1
ATOM 793 C CA . VAL A 1 95 ? 24.407 1.781 -11.303 1.00 84.19 95 VAL A CA 1
ATOM 794 C C . VAL A 1 95 ? 24.228 1.945 -9.802 1.00 84.19 95 VAL A C 1
ATOM 796 O O . VAL A 1 95 ? 23.941 3.053 -9.363 1.00 84.19 95 VAL A O 1
ATOM 799 N N . THR A 1 96 ? 24.441 0.877 -9.035 1.00 89.12 96 THR A N 1
ATOM 800 C CA . THR A 1 96 ? 24.464 0.900 -7.564 1.00 89.12 96 THR A CA 1
ATOM 801 C C . THR A 1 96 ? 25.874 0.578 -7.079 1.00 89.12 96 THR A C 1
ATOM 803 O O . THR A 1 96 ? 26.501 -0.348 -7.594 1.00 89.12 96 THR A O 1
ATOM 806 N N . TYR A 1 97 ? 26.383 1.342 -6.116 1.00 89.00 97 TYR A N 1
ATOM 807 C CA . TYR A 1 97 ? 27.721 1.187 -5.536 1.00 89.00 97 TYR A CA 1
ATOM 808 C C . TYR A 1 97 ? 27.697 1.512 -4.043 1.00 89.00 97 TYR A C 1
ATOM 810 O O . TYR A 1 97 ? 26.789 2.184 -3.555 1.00 89.00 97 TYR A O 1
ATOM 818 N N . ARG A 1 98 ? 28.704 1.022 -3.317 1.00 91.44 98 ARG A N 1
ATOM 819 C CA . ARG A 1 98 ? 28.872 1.251 -1.880 1.00 91.44 98 ARG A CA 1
ATOM 820 C C . ARG A 1 98 ? 30.184 1.966 -1.608 1.00 91.44 98 ARG A C 1
ATOM 822 O O . ARG A 1 98 ? 31.182 1.686 -2.269 1.00 91.44 98 ARG A O 1
ATOM 829 N N . LEU A 1 99 ? 30.157 2.882 -0.651 1.00 93.31 99 LEU A N 1
ATOM 830 C CA . LEU A 1 99 ? 31.345 3.548 -0.137 1.00 93.31 99 LEU A CA 1
ATOM 831 C C . LEU A 1 99 ? 32.035 2.655 0.899 1.00 93.31 99 LEU A C 1
ATOM 833 O O . LEU A 1 99 ? 31.365 2.004 1.698 1.00 93.31 99 LEU A O 1
ATOM 837 N N . SER A 1 100 ? 33.363 2.667 0.913 1.00 91.69 100 SER A N 1
ATOM 838 C CA . SER A 1 100 ? 34.171 2.010 1.944 1.00 91.69 100 SER A CA 1
ATOM 839 C C . SER A 1 100 ? 34.932 3.067 2.743 1.00 91.69 100 SER A C 1
ATOM 841 O O . SER A 1 100 ? 35.280 4.103 2.173 1.00 91.69 100 SER A O 1
ATOM 843 N N . PRO A 1 101 ? 35.196 2.848 4.042 1.00 93.44 101 PRO A N 1
ATOM 844 C CA . PRO A 1 101 ? 36.030 3.756 4.818 1.00 93.44 101 PRO A CA 1
ATOM 845 C C . PRO A 1 101 ? 37.425 3.884 4.201 1.00 93.44 101 PRO A C 1
ATOM 847 O O . PRO A 1 101 ? 38.085 2.886 3.913 1.00 93.44 101 PRO A O 1
ATOM 850 N N . ASP A 1 102 ? 37.888 5.118 4.033 1.00 94.25 102 ASP A N 1
ATOM 851 C CA . ASP A 1 102 ? 39.238 5.429 3.565 1.00 94.25 102 ASP A CA 1
ATOM 852 C C . ASP A 1 102 ? 39.752 6.736 4.199 1.00 94.25 102 ASP A C 1
ATOM 854 O O . ASP A 1 102 ? 39.041 7.397 4.968 1.00 94.25 102 ASP A O 1
ATOM 858 N N . GLU A 1 103 ? 41.009 7.090 3.915 1.00 94.56 103 GLU A N 1
ATOM 859 C CA . GLU A 1 103 ? 41.687 8.256 4.499 1.00 94.56 103 GLU A CA 1
ATOM 860 C C . GLU A 1 103 ? 41.057 9.607 4.110 1.00 94.56 103 GLU A C 1
ATOM 862 O O . GLU A 1 103 ? 41.267 10.594 4.815 1.00 94.56 103 GLU A O 1
ATOM 867 N N . TYR A 1 104 ? 40.261 9.656 3.036 1.00 95.19 104 TYR A N 1
ATOM 868 C CA . TYR A 1 104 ? 39.600 10.863 2.537 1.00 95.19 104 TYR A CA 1
ATOM 869 C C . TYR A 1 104 ? 38.133 10.941 2.973 1.00 95.19 104 TYR A C 1
ATOM 871 O O . TYR A 1 104 ? 37.658 12.011 3.350 1.00 95.19 104 TYR A O 1
ATOM 879 N N . LEU A 1 105 ? 37.407 9.819 2.962 1.00 96.06 105 LEU A N 1
ATOM 880 C CA . LEU A 1 105 ? 35.991 9.774 3.331 1.00 96.06 105 LEU A CA 1
ATOM 881 C C . LEU A 1 105 ? 35.776 9.927 4.842 1.00 96.06 105 LEU A C 1
ATOM 883 O O . LEU A 1 105 ? 34.863 10.635 5.272 1.00 96.06 105 LEU A O 1
ATOM 887 N N . THR A 1 106 ? 36.616 9.280 5.653 1.00 95.69 106 THR A N 1
ATOM 888 C CA . THR A 1 106 ? 36.463 9.254 7.117 1.00 95.69 106 THR A CA 1
ATOM 889 C C . THR A 1 106 ? 36.468 10.667 7.734 1.00 95.69 106 THR A C 1
ATOM 891 O O . THR A 1 106 ? 35.560 10.973 8.513 1.00 95.69 106 THR A O 1
ATOM 894 N N . PRO A 1 107 ? 37.384 11.586 7.352 1.00 96.62 107 PRO A N 1
ATOM 895 C CA . PRO A 1 107 ? 37.341 12.976 7.813 1.00 96.62 107 PRO A CA 1
ATOM 896 C C . PRO A 1 107 ? 36.060 13.730 7.435 1.00 96.62 107 PRO A C 1
ATOM 898 O O . PRO A 1 107 ? 35.550 14.507 8.245 1.00 96.62 107 PRO A O 1
ATOM 901 N N . ILE A 1 108 ? 35.512 13.502 6.234 1.00 97.56 108 ILE A N 1
ATOM 902 C CA . ILE A 1 108 ? 34.262 14.142 5.791 1.00 97.56 108 ILE A CA 1
ATOM 903 C C . ILE A 1 108 ? 33.114 13.715 6.711 1.00 97.56 108 ILE A C 1
ATOM 905 O O . ILE A 1 108 ? 32.373 14.560 7.215 1.00 97.56 108 ILE A O 1
ATOM 909 N N . ARG A 1 109 ? 32.994 12.410 6.986 1.00 96.31 109 ARG A N 1
ATOM 910 C CA . ARG A 1 109 ? 31.960 11.872 7.884 1.00 96.31 109 ARG A CA 1
ATOM 911 C C . ARG A 1 109 ? 32.109 12.416 9.304 1.00 96.31 109 ARG A C 1
ATOM 913 O O . ARG A 1 109 ? 31.126 12.886 9.873 1.00 96.31 109 ARG A O 1
ATOM 920 N N . GLN A 1 110 ? 33.331 12.465 9.839 1.00 96.88 110 GLN A N 1
ATOM 921 C CA . GLN A 1 110 ? 33.608 13.050 11.156 1.00 96.88 110 GLN A CA 1
ATOM 922 C C . GLN A 1 110 ? 33.139 14.513 11.254 1.00 96.88 110 GLN A C 1
ATOM 924 O O . GLN A 1 110 ? 32.486 14.889 12.232 1.00 96.88 110 GLN A O 1
ATOM 929 N N . LYS A 1 111 ? 33.439 15.342 10.239 1.00 96.81 111 LYS A N 1
ATOM 930 C CA . LYS A 1 111 ? 32.972 16.739 10.172 1.00 96.81 111 LYS A CA 1
ATOM 931 C C . LYS A 1 111 ? 31.446 16.811 10.185 1.00 96.81 111 LYS A C 1
ATOM 933 O O . LYS A 1 111 ? 30.892 17.678 10.864 1.00 96.81 111 LYS A O 1
ATOM 938 N N . ILE A 1 112 ? 30.777 15.910 9.465 1.00 97.00 112 ILE A N 1
ATOM 939 C CA . ILE A 1 112 ? 29.315 15.850 9.432 1.00 97.00 112 ILE A CA 1
ATOM 940 C C . ILE A 1 112 ? 28.753 15.543 10.825 1.00 97.00 112 ILE A C 1
ATOM 942 O O . ILE A 1 112 ? 27.952 16.333 11.323 1.00 97.00 112 ILE A O 1
ATOM 946 N N . PHE A 1 113 ? 29.212 14.472 11.482 1.00 95.94 113 PHE A N 1
ATOM 947 C CA . PHE A 1 113 ? 28.751 14.100 12.828 1.00 95.94 113 PHE A CA 1
ATOM 948 C C . PHE A 1 113 ? 28.936 15.230 13.840 1.00 95.94 113 PHE A C 1
ATOM 950 O O . PHE A 1 113 ? 27.989 15.616 14.520 1.00 95.94 113 PHE A O 1
ATOM 957 N N . LYS A 1 114 ? 30.133 15.823 13.891 1.00 95.06 114 LYS A N 1
ATOM 958 C CA . LYS A 1 114 ? 30.449 16.908 14.827 1.00 95.06 114 LYS A CA 1
ATOM 959 C C . LYS A 1 114 ? 29.503 18.108 14.688 1.00 95.06 114 LYS A C 1
ATOM 961 O O . LYS A 1 114 ? 29.055 18.674 15.688 1.00 95.06 114 LYS A O 1
ATOM 966 N N . ASN A 1 115 ? 29.225 18.529 13.455 1.00 95.62 115 ASN A N 1
ATOM 967 C CA . ASN A 1 115 ? 28.387 19.702 13.208 1.00 95.62 115 ASN A CA 1
ATOM 968 C C . ASN A 1 115 ? 26.895 19.392 13.358 1.00 95.62 115 ASN A C 1
ATOM 970 O O . ASN A 1 115 ? 26.166 20.246 13.853 1.00 95.62 115 ASN A O 1
ATOM 974 N N . LEU A 1 116 ? 26.445 18.174 13.027 1.00 95.06 116 LEU A N 1
ATOM 975 C CA . LEU A 1 116 ? 25.094 17.727 13.376 1.00 95.06 116 LEU A CA 1
ATOM 976 C C . LEU A 1 116 ? 24.883 17.771 14.891 1.00 95.06 116 LEU A C 1
ATOM 978 O O . LEU A 1 116 ? 23.945 18.407 15.345 1.00 95.06 116 LEU A O 1
ATOM 982 N N . THR A 1 117 ? 25.792 17.210 15.688 1.00 91.75 117 THR A N 1
ATOM 983 C CA . THR A 1 117 ? 25.692 17.286 17.153 1.00 91.75 117 THR A CA 1
ATOM 984 C C . THR A 1 117 ? 25.625 18.724 17.659 1.00 91.75 117 THR A C 1
ATOM 986 O O . THR A 1 117 ? 24.851 19.022 18.560 1.00 91.75 117 THR A O 1
ATOM 989 N N . THR A 1 118 ? 26.418 19.633 17.085 1.00 92.25 118 THR A N 1
ATOM 990 C CA . THR A 1 118 ? 26.408 21.046 17.498 1.00 92.25 118 THR A CA 1
ATOM 991 C C . THR A 1 118 ? 25.031 21.675 17.272 1.00 92.25 118 THR A C 1
ATOM 993 O O . THR A 1 118 ? 24.537 22.396 18.134 1.00 92.25 118 THR A O 1
ATOM 996 N N . LEU A 1 119 ? 24.391 21.367 16.140 1.00 94.81 119 LEU A N 1
ATOM 997 C CA . LEU A 1 119 ? 23.034 21.819 15.838 1.00 94.81 119 LEU A CA 1
ATOM 998 C C . LEU A 1 119 ? 21.977 21.125 16.713 1.00 94.81 119 LEU A C 1
ATOM 1000 O O . LEU A 1 119 ? 20.983 21.755 17.047 1.00 94.81 119 LEU A O 1
ATOM 1004 N N . MET A 1 120 ? 22.193 19.869 17.113 1.00 90.69 120 MET A N 1
ATOM 1005 C CA . MET A 1 120 ? 21.267 19.096 17.955 1.00 90.69 120 MET A CA 1
ATOM 1006 C C . MET A 1 120 ? 21.037 19.739 19.324 1.00 90.69 120 MET A C 1
ATOM 1008 O O . MET A 1 120 ? 19.947 19.645 19.868 1.00 90.69 120 MET A O 1
ATOM 1012 N N . LEU A 1 121 ? 22.041 20.443 19.854 1.00 89.88 121 LEU A N 1
ATOM 1013 C CA . LEU A 1 121 ? 21.944 21.169 21.126 1.00 89.88 121 LEU A CA 1
ATOM 1014 C C . LEU A 1 121 ? 21.042 22.416 21.054 1.00 89.88 121 LEU A C 1
ATOM 1016 O O . LEU A 1 121 ? 20.857 23.100 22.062 1.00 89.88 121 LEU A O 1
ATOM 1020 N N . LEU A 1 122 ? 20.519 22.749 19.871 1.00 93.12 122 LEU A N 1
ATOM 1021 C CA . LEU A 1 122 ? 19.636 23.886 19.648 1.00 93.12 122 LEU A CA 1
ATOM 1022 C C . LEU A 1 122 ? 18.192 23.393 19.429 1.00 93.12 122 LEU A C 1
ATOM 1024 O O . LEU A 1 122 ? 17.962 22.594 18.516 1.00 93.12 122 LEU A O 1
ATOM 1028 N N . PRO A 1 123 ? 17.197 23.931 20.166 1.00 90.69 123 PRO A N 1
ATOM 1029 C CA . PRO A 1 123 ? 15.803 23.474 20.083 1.00 90.69 123 PRO A CA 1
ATOM 1030 C C . PRO A 1 123 ? 15.188 23.522 18.676 1.00 90.69 123 PRO A C 1
ATOM 1032 O O . PRO A 1 123 ? 14.321 22.721 18.344 1.00 90.69 123 PRO A O 1
ATOM 1035 N N . ASP A 1 124 ? 15.641 24.449 17.825 1.00 92.44 124 ASP A N 1
ATOM 1036 C CA . ASP A 1 124 ? 15.128 24.610 16.457 1.00 92.44 124 ASP A CA 1
ATOM 1037 C C . ASP A 1 124 ? 15.499 23.445 15.519 1.00 92.44 124 ASP A C 1
ATOM 1039 O O . ASP A 1 124 ? 14.893 23.299 14.449 1.00 92.44 124 ASP A O 1
ATOM 1043 N N . TYR A 1 125 ? 16.505 22.639 15.881 1.00 93.88 125 TYR A N 1
ATOM 1044 C CA . TYR A 1 125 ? 17.035 21.565 15.035 1.00 93.88 125 TYR A CA 1
ATOM 1045 C C . TYR A 1 125 ? 17.050 20.184 15.698 1.00 93.88 125 TYR A C 1
ATOM 1047 O O . TYR A 1 125 ? 17.176 19.209 14.961 1.00 93.88 125 TYR A O 1
ATOM 1055 N N . GLU A 1 126 ? 16.905 20.098 17.024 1.00 89.25 126 GLU A N 1
ATOM 1056 C CA . GLU A 1 126 ? 16.948 18.864 17.829 1.00 89.25 126 GLU A CA 1
ATOM 1057 C C . GLU A 1 126 ? 16.195 17.699 17.161 1.00 89.25 126 GLU A C 1
ATOM 1059 O O . GLU A 1 126 ? 16.830 16.764 16.670 1.00 89.25 126 GLU A O 1
ATOM 1064 N N . GLN A 1 127 ? 14.875 17.832 16.978 1.00 86.75 127 GLN A N 1
ATOM 1065 C CA . GLN A 1 127 ? 14.031 16.788 16.378 1.00 86.75 127 GLN A CA 1
ATOM 1066 C C . GLN A 1 127 ? 14.495 16.349 14.979 1.00 86.75 127 GLN A C 1
ATOM 1068 O O . GLN A 1 127 ? 14.484 15.167 14.647 1.00 86.75 127 GLN A O 1
ATOM 1073 N N . LEU A 1 128 ? 14.919 17.291 14.126 1.00 90.25 128 LEU A N 1
ATOM 1074 C CA . LEU A 1 128 ? 15.354 16.963 12.760 1.00 90.25 128 LEU A CA 1
ATOM 1075 C C . LEU A 1 128 ? 16.620 16.105 12.753 1.00 90.25 128 LEU A C 1
ATOM 1077 O O . LEU A 1 128 ? 16.862 15.366 11.798 1.00 90.25 128 LEU A O 1
ATOM 1081 N N . ILE A 1 129 ? 17.460 16.267 13.769 1.00 91.38 129 ILE A N 1
ATOM 1082 C CA . ILE A 1 129 ? 18.738 15.577 13.877 1.00 91.38 129 ILE A CA 1
ATOM 1083 C C . ILE A 1 129 ? 18.535 14.223 14.545 1.00 91.38 129 ILE A C 1
ATOM 1085 O O . ILE A 1 129 ? 19.094 13.242 14.059 1.00 91.38 129 ILE A O 1
ATOM 1089 N N . GLU A 1 130 ? 17.670 14.142 15.555 1.00 87.56 130 GLU A N 1
ATOM 1090 C CA . GLU A 1 130 ? 17.202 12.871 16.114 1.00 87.56 130 GLU A CA 1
ATOM 1091 C C . GLU A 1 130 ? 16.632 11.958 15.017 1.00 87.56 130 GLU A C 1
ATOM 1093 O O . GLU A 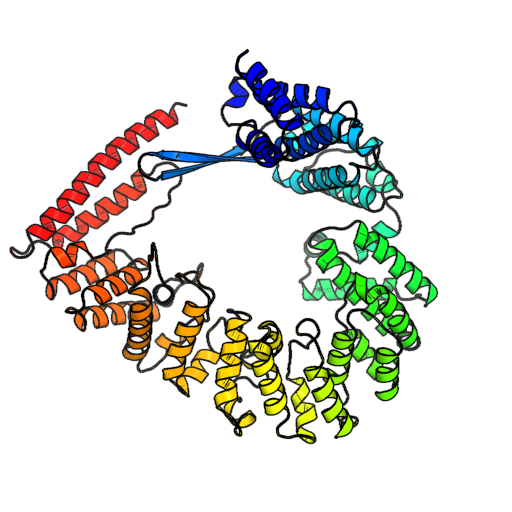1 130 ? 17.064 10.810 14.896 1.00 87.56 130 GLU A O 1
ATOM 1098 N N . ASP A 1 131 ? 15.782 12.488 14.126 1.00 86.62 131 ASP A N 1
ATOM 1099 C CA . ASP A 1 131 ? 15.230 11.745 12.983 1.00 86.62 131 ASP A CA 1
ATOM 1100 C C . ASP A 1 131 ? 16.327 11.215 12.030 1.00 86.62 131 ASP A C 1
ATOM 1102 O O . ASP A 1 131 ? 16.226 10.114 11.481 1.00 86.62 131 ASP A O 1
ATOM 1106 N N . ILE A 1 132 ? 17.386 12.000 11.784 1.00 89.69 132 ILE A N 1
ATOM 1107 C CA . ILE A 1 132 ? 18.517 11.575 10.937 1.00 89.69 132 ILE A CA 1
ATOM 1108 C C . ILE A 1 132 ? 19.305 10.456 11.606 1.00 89.69 132 ILE A C 1
ATOM 1110 O O . ILE A 1 132 ? 19.775 9.547 10.922 1.00 89.69 132 ILE A O 1
ATOM 1114 N N . ILE A 1 133 ? 19.477 10.532 12.920 1.00 87.56 133 ILE A N 1
ATOM 1115 C CA . ILE A 1 133 ? 20.293 9.578 13.660 1.00 87.56 133 ILE A CA 1
ATOM 1116 C C . ILE A 1 133 ? 19.549 8.258 13.836 1.00 87.56 133 ILE A C 1
ATOM 1118 O O . ILE A 1 133 ? 20.152 7.205 13.642 1.00 87.56 133 ILE A O 1
ATOM 1122 N N . GLN A 1 134 ? 18.235 8.301 14.057 1.00 86.88 134 GLN A N 1
ATOM 1123 C CA . GLN A 1 134 ? 17.371 7.127 13.949 1.00 86.88 134 GLN A CA 1
ATOM 1124 C C . GLN A 1 134 ? 17.482 6.459 12.577 1.00 86.88 134 GLN A C 1
ATOM 1126 O O . GLN A 1 134 ? 17.738 5.259 12.488 1.00 86.88 134 GLN A O 1
ATOM 1131 N N . ASP A 1 135 ? 17.366 7.233 11.492 1.00 87.38 135 ASP A N 1
ATOM 1132 C CA . ASP A 1 135 ? 17.515 6.707 10.131 1.00 87.38 135 ASP A CA 1
ATOM 1133 C C . ASP A 1 135 ? 18.904 6.086 9.908 1.00 87.38 135 ASP A C 1
ATOM 1135 O O . ASP A 1 135 ? 19.010 5.004 9.331 1.00 87.38 135 ASP A O 1
ATOM 1139 N N . LEU A 1 136 ? 19.969 6.723 10.398 1.00 89.31 136 LEU A N 1
ATOM 1140 C CA . LEU A 1 136 ? 21.329 6.189 10.326 1.00 89.31 136 LEU A CA 1
ATOM 1141 C C . LEU A 1 136 ? 21.459 4.856 11.077 1.00 89.31 136 LEU A C 1
ATOM 1143 O O . LEU A 1 136 ? 21.948 3.880 10.509 1.00 89.31 136 LEU A O 1
ATOM 1147 N N . ILE A 1 137 ? 21.013 4.806 12.333 1.00 89.69 137 ILE A N 1
ATOM 1148 C CA . ILE A 1 137 ? 21.116 3.615 13.181 1.00 89.69 137 ILE A CA 1
ATOM 1149 C C . ILE A 1 137 ? 20.282 2.478 12.595 1.00 89.69 137 ILE A C 1
ATOM 1151 O O . ILE A 1 137 ? 20.787 1.362 12.497 1.00 89.69 137 ILE A O 1
ATOM 1155 N N . SER A 1 138 ? 19.076 2.756 12.092 1.00 85.25 138 SER A N 1
ATOM 1156 C CA . SER A 1 138 ? 18.220 1.755 11.437 1.00 85.25 138 SER A CA 1
ATOM 1157 C C . SER A 1 138 ? 18.876 1.089 10.217 1.00 85.25 138 SER A C 1
ATOM 1159 O O . SER A 1 138 ? 18.603 -0.070 9.902 1.00 85.25 138 SER A O 1
ATOM 1161 N N . ARG A 1 139 ? 19.785 1.800 9.534 1.00 86.88 139 ARG A N 1
ATOM 1162 C CA . ARG A 1 139 ? 20.507 1.315 8.348 1.00 86.88 139 ARG A CA 1
ATOM 1163 C C . ARG A 1 139 ? 21.816 0.595 8.671 1.00 86.88 139 ARG A C 1
ATOM 1165 O O . ARG A 1 139 ? 22.347 -0.093 7.797 1.00 86.88 139 ARG A O 1
ATOM 1172 N N . LEU A 1 140 ? 22.305 0.682 9.909 1.00 86.38 140 LEU A N 1
ATOM 1173 C CA . LEU A 1 140 ? 23.637 0.225 10.320 1.00 86.38 140 LEU A CA 1
ATOM 1174 C C . LEU A 1 140 ? 23.909 -1.248 9.951 1.00 86.38 140 LEU A C 1
ATOM 1176 O O . LEU A 1 140 ? 24.964 -1.568 9.405 1.00 86.38 140 LEU A O 1
ATOM 1180 N N . ARG A 1 141 ? 22.923 -2.141 10.137 1.00 81.81 141 ARG A N 1
ATOM 1181 C CA . ARG A 1 141 ? 23.035 -3.566 9.756 1.00 81.81 141 ARG A CA 1
ATOM 1182 C C . ARG A 1 141 ? 23.159 -3.799 8.243 1.00 81.81 141 ARG A C 1
ATOM 1184 O O . ARG A 1 141 ? 23.824 -4.742 7.825 1.00 81.81 141 ARG A O 1
ATOM 1191 N N . VAL A 1 142 ? 22.504 -2.979 7.418 1.00 82.50 142 VAL A N 1
ATOM 1192 C CA . VAL A 1 142 ? 22.419 -3.168 5.953 1.00 82.50 142 VAL A CA 1
ATOM 1193 C C . VAL A 1 142 ? 23.608 -2.531 5.231 1.00 82.50 142 VAL A C 1
ATOM 1195 O O . VAL A 1 142 ? 24.071 -3.033 4.198 1.00 82.50 142 VAL A O 1
ATOM 1198 N N . GLU A 1 143 ? 24.110 -1.428 5.782 1.00 82.19 143 GLU A N 1
ATOM 1199 C CA . GLU A 1 143 ? 25.200 -0.639 5.209 1.00 82.19 143 GLU A CA 1
ATOM 1200 C C . GLU A 1 143 ? 26.578 -1.283 5.383 1.00 82.19 143 GLU A C 1
ATOM 1202 O O . GLU A 1 143 ? 27.472 -1.041 4.574 1.00 82.19 143 GLU A O 1
ATOM 1207 N N . GLY A 1 144 ? 26.705 -2.215 6.328 1.00 83.56 144 GLY A N 1
ATOM 1208 C CA . GLY A 1 144 ? 27.853 -3.105 6.452 1.00 83.56 144 GLY A CA 1
ATOM 1209 C C . GLY A 1 144 ? 28.781 -2.751 7.612 1.00 83.56 144 GLY A C 1
ATOM 1210 O O . GLY A 1 144 ? 28.901 -1.600 8.030 1.00 83.56 144 GLY A O 1
ATOM 1211 N N . LYS A 1 145 ? 29.464 -3.784 8.117 1.00 92.38 145 LYS A N 1
ATOM 1212 C CA . LYS A 1 145 ? 30.293 -3.732 9.328 1.00 92.38 145 LYS A CA 1
ATOM 1213 C C . LYS A 1 145 ? 31.419 -2.697 9.258 1.00 92.38 145 LYS A C 1
ATOM 1215 O O . LYS A 1 145 ? 31.623 -1.974 10.223 1.00 92.38 145 LYS A O 1
ATOM 1220 N N . GLU A 1 146 ? 32.109 -2.595 8.122 1.00 93.12 146 GLU A N 1
ATOM 1221 C CA . GLU A 1 146 ? 33.288 -1.726 7.975 1.00 93.12 146 GLU A CA 1
ATOM 1222 C C . GLU A 1 146 ? 32.967 -0.247 8.237 1.00 93.12 146 GLU A C 1
ATOM 1224 O O . GLU A 1 146 ? 33.679 0.413 8.990 1.00 93.12 146 GLU A O 1
ATOM 1229 N N . MET A 1 147 ? 31.878 0.278 7.658 1.00 93.69 147 MET A N 1
ATOM 1230 C CA . MET A 1 147 ? 31.486 1.672 7.894 1.00 93.69 147 MET A CA 1
ATOM 1231 C C . MET A 1 147 ? 30.962 1.882 9.314 1.00 93.69 147 MET A C 1
ATOM 1233 O O . MET A 1 147 ? 31.288 2.887 9.935 1.00 93.69 147 MET A O 1
ATOM 1237 N N . ALA A 1 148 ? 30.197 0.925 9.849 1.00 93.75 148 ALA A N 1
ATOM 1238 C CA . ALA A 1 148 ? 29.705 0.996 11.221 1.00 93.75 148 ALA A CA 1
ATOM 1239 C C . ALA A 1 148 ? 30.859 1.077 12.238 1.00 93.75 148 ALA A C 1
ATOM 1241 O O . ALA A 1 148 ? 30.819 1.902 13.148 1.00 93.75 148 ALA A O 1
ATOM 1242 N N . GLU A 1 149 ? 31.914 0.277 12.058 1.00 94.75 149 GLU A N 1
ATOM 1243 C CA . GLU A 1 149 ? 33.126 0.338 12.885 1.00 94.75 149 GLU A CA 1
ATOM 1244 C C . GLU A 1 149 ? 33.866 1.674 12.736 1.00 94.75 149 GLU A C 1
ATOM 1246 O O . GLU A 1 149 ? 34.356 2.212 13.730 1.00 94.75 149 GLU A O 1
ATOM 1251 N N . ALA A 1 150 ? 33.930 2.224 11.518 1.00 94.31 150 ALA A N 1
ATOM 1252 C CA . ALA A 1 150 ? 34.577 3.508 11.251 1.00 94.31 150 ALA A CA 1
ATOM 1253 C C . ALA A 1 150 ? 33.816 4.703 11.853 1.00 94.31 150 ALA A C 1
ATOM 1255 O O . ALA A 1 150 ? 34.445 5.639 12.345 1.00 94.31 150 ALA A O 1
ATOM 1256 N N . ASP A 1 151 ? 32.481 4.669 11.845 1.00 94.56 151 ASP A N 1
ATOM 1257 C CA . ASP A 1 151 ? 31.632 5.743 12.370 1.00 94.56 151 ASP A CA 1
ATOM 1258 C C . ASP A 1 151 ? 31.421 5.669 13.889 1.00 94.56 151 ASP A C 1
ATOM 1260 O O . ASP A 1 151 ? 31.184 6.699 14.526 1.00 94.56 151 ASP A O 1
ATOM 1264 N N . LEU A 1 152 ? 31.519 4.480 14.496 1.00 94.19 152 LEU A N 1
ATOM 1265 C CA . LEU A 1 152 ? 31.243 4.268 15.922 1.00 94.19 152 LEU A CA 1
ATOM 1266 C C . LEU A 1 152 ? 32.017 5.215 16.863 1.00 94.19 152 LEU A C 1
ATOM 1268 O O . LEU A 1 152 ? 31.401 5.714 17.812 1.00 94.19 152 LEU A O 1
ATOM 1272 N N . PRO A 1 153 ? 33.312 5.531 16.646 1.00 94.56 153 PRO A N 1
ATOM 1273 C CA . PRO A 1 153 ? 34.012 6.532 17.448 1.00 94.56 153 PRO A CA 1
ATOM 1274 C C . PRO A 1 153 ? 33.344 7.912 17.403 1.00 94.56 153 PRO A C 1
ATOM 1276 O O . PRO A 1 153 ? 33.220 8.556 18.442 1.00 94.56 153 PRO A O 1
ATOM 1279 N N . PHE A 1 154 ? 32.858 8.345 16.236 1.00 93.44 154 PHE A N 1
ATOM 1280 C CA . PHE A 1 154 ? 32.204 9.646 16.062 1.00 93.44 154 PHE A CA 1
ATOM 1281 C C . PHE A 1 154 ? 30.808 9.665 16.679 1.00 93.44 154 PHE A C 1
ATOM 1283 O O . PHE A 1 154 ? 30.443 10.641 17.331 1.00 93.44 154 PHE A O 1
ATOM 1290 N N . ILE A 1 155 ? 30.053 8.573 16.530 1.00 92.19 155 ILE A N 1
ATOM 1291 C CA . ILE A 1 155 ? 28.757 8.392 17.196 1.00 92.19 155 ILE A CA 1
ATOM 1292 C C . ILE A 1 155 ? 28.955 8.434 18.718 1.00 92.19 155 ILE A C 1
ATOM 1294 O O . ILE A 1 155 ? 28.235 9.134 19.425 1.00 92.19 155 ILE A O 1
ATOM 1298 N N . THR A 1 156 ? 29.977 7.751 19.232 1.00 92.19 156 THR A N 1
ATOM 1299 C CA . THR A 1 156 ? 30.271 7.722 20.670 1.00 92.19 156 THR A CA 1
ATOM 1300 C C . THR A 1 156 ? 30.672 9.098 21.202 1.00 92.19 156 THR A C 1
ATOM 1302 O O . THR A 1 156 ? 30.123 9.564 22.202 1.00 92.19 156 THR A O 1
ATOM 1305 N N . GLU A 1 157 ? 31.629 9.752 20.543 1.00 90.19 157 GLU A N 1
ATOM 1306 C CA . GLU A 1 157 ? 32.165 11.042 20.976 1.00 90.19 157 GLU A CA 1
ATOM 1307 C C . GLU A 1 157 ? 31.111 12.146 20.877 1.00 90.19 157 GLU A C 1
ATOM 1309 O O . GLU A 1 157 ? 30.862 12.849 21.857 1.00 90.19 157 GLU A O 1
ATOM 1314 N N . PHE A 1 158 ? 30.479 12.294 19.711 1.00 87.75 158 PHE A N 1
ATOM 1315 C CA . PHE A 1 158 ? 29.625 13.442 19.434 1.00 87.75 158 PHE A CA 1
ATOM 1316 C C . PHE A 1 158 ? 28.157 13.191 19.771 1.00 87.75 158 PHE A C 1
ATOM 1318 O O . PHE A 1 158 ? 27.481 14.118 20.202 1.00 87.75 158 PHE A O 1
ATOM 1325 N N . PHE A 1 159 ? 27.621 11.985 19.602 1.00 85.75 159 PHE A N 1
ATOM 1326 C CA . PHE A 1 159 ? 26.187 11.764 19.802 1.00 85.75 159 PHE A CA 1
ATOM 1327 C C . PHE A 1 159 ? 25.866 11.239 21.200 1.00 85.75 159 PHE A C 1
ATOM 1329 O O . PHE A 1 159 ? 25.230 11.943 21.979 1.00 85.75 159 PHE A O 1
ATOM 1336 N N . ILE A 1 160 ? 26.374 10.056 21.558 1.00 90.12 160 ILE A N 1
ATOM 1337 C CA . ILE A 1 160 ? 25.999 9.352 22.800 1.00 90.12 160 ILE A CA 1
ATOM 1338 C C . ILE A 1 160 ? 26.280 10.200 24.048 1.00 90.12 160 ILE A C 1
ATOM 1340 O O . ILE A 1 160 ? 25.499 10.197 24.995 1.00 90.12 160 ILE A O 1
ATOM 1344 N N . SER A 1 161 ? 27.364 10.980 24.036 1.00 85.81 161 SER A N 1
ATOM 1345 C CA . SER A 1 161 ? 27.738 11.869 25.146 1.00 85.81 161 SER A CA 1
ATOM 1346 C C . SER A 1 161 ? 26.721 12.985 25.438 1.00 85.81 161 SER A C 1
ATOM 1348 O O . SER A 1 161 ? 26.779 13.574 26.515 1.00 85.81 161 SER A O 1
ATOM 1350 N N . ASN A 1 162 ? 25.814 13.283 24.502 1.00 86.06 162 ASN A N 1
ATOM 1351 C CA . ASN A 1 162 ? 24.788 14.321 24.628 1.00 86.06 162 ASN A CA 1
ATOM 1352 C C . ASN A 1 162 ? 23.378 13.754 24.869 1.00 86.06 162 ASN A C 1
ATOM 1354 O O . ASN A 1 162 ? 22.422 14.522 24.934 1.00 86.06 162 ASN A O 1
ATOM 1358 N N . LEU A 1 163 ? 23.235 12.432 25.008 1.00 89.38 163 LEU A N 1
ATOM 1359 C CA . LEU A 1 163 ? 21.941 11.798 25.241 1.00 89.38 163 LEU A CA 1
ATOM 1360 C C . LEU A 1 163 ? 21.536 11.836 26.718 1.00 89.38 163 LEU A C 1
ATOM 1362 O O . LEU A 1 163 ? 22.350 11.647 27.619 1.00 89.38 163 LEU A O 1
ATOM 1366 N N . ASP A 1 164 ? 20.239 12.035 26.942 1.00 89.69 164 ASP A N 1
ATOM 1367 C CA . ASP A 1 164 ? 19.581 11.985 28.253 1.00 89.69 164 ASP A CA 1
ATOM 1368 C C . ASP A 1 164 ? 18.903 10.619 28.500 1.00 89.69 164 ASP A C 1
ATOM 1370 O O . ASP A 1 164 ? 17.901 10.329 27.844 1.00 89.69 164 ASP A O 1
ATOM 1374 N N . PRO A 1 165 ? 19.368 9.821 29.482 1.00 89.81 165 PRO A N 1
ATOM 1375 C CA . PRO A 1 165 ? 18.730 8.586 29.964 1.00 89.81 165 PRO A CA 1
ATOM 1376 C C . PRO A 1 165 ? 17.259 8.665 30.394 1.00 89.81 165 PRO A C 1
ATOM 1378 O O . PRO A 1 165 ? 16.605 7.638 30.589 1.00 89.81 165 PRO A O 1
ATOM 1381 N N . LYS A 1 166 ? 16.736 9.867 30.645 1.00 88.94 166 LYS A N 1
ATOM 1382 C CA . LYS A 1 166 ? 15.327 10.070 31.011 1.00 88.94 166 LYS A CA 1
ATOM 1383 C C . LYS A 1 166 ? 14.440 10.325 29.800 1.00 88.94 166 LYS A C 1
ATOM 1385 O O . LYS A 1 166 ? 13.220 10.210 29.910 1.00 88.94 166 LYS A O 1
ATOM 1390 N N . ASN A 1 167 ? 15.032 10.677 28.663 1.00 88.88 167 ASN A N 1
ATOM 1391 C CA . ASN A 1 167 ? 14.304 10.874 27.425 1.00 88.88 167 ASN A CA 1
ATOM 1392 C C . ASN A 1 167 ? 14.034 9.503 26.783 1.00 88.88 167 ASN A C 1
ATOM 1394 O O . ASN A 1 167 ? 14.952 8.743 26.479 1.00 88.88 167 ASN A O 1
ATOM 1398 N N . THR A 1 168 ? 12.753 9.194 26.572 1.00 88.94 168 THR A N 1
ATOM 1399 C CA . THR A 1 168 ? 12.310 7.913 25.999 1.00 88.94 168 THR A CA 1
ATOM 1400 C C . THR A 1 168 ? 12.889 7.683 24.599 1.00 88.94 168 THR A C 1
ATOM 1402 O O . THR A 1 168 ? 13.328 6.576 24.301 1.00 88.94 168 THR A O 1
ATOM 1405 N N . LEU A 1 169 ? 12.970 8.728 23.772 1.00 87.62 169 LEU A N 1
ATOM 1406 C CA . LEU A 1 169 ? 13.528 8.663 22.423 1.00 87.62 169 LEU A CA 1
ATOM 1407 C C . LEU A 1 169 ? 15.004 8.266 22.440 1.00 87.62 169 LEU A C 1
ATOM 1409 O O . LEU A 1 169 ? 15.417 7.360 21.723 1.00 87.62 169 LEU A O 1
ATOM 1413 N N . HIS A 1 170 ? 15.791 8.920 23.294 1.00 90.31 170 HIS A N 1
ATOM 1414 C CA . HIS A 1 170 ? 17.219 8.647 23.434 1.00 90.31 170 HIS A CA 1
ATOM 1415 C C . HIS A 1 170 ? 17.481 7.212 23.884 1.00 90.31 170 HIS A C 1
ATOM 1417 O O . HIS A 1 170 ? 18.382 6.552 23.369 1.00 90.31 170 HIS A O 1
ATOM 1423 N N . CYS A 1 171 ? 16.676 6.717 24.824 1.00 91.06 171 CYS A N 1
ATOM 1424 C CA . CYS A 1 171 ? 16.766 5.340 25.275 1.00 91.06 171 CYS A CA 1
ATOM 1425 C C . CYS A 1 171 ? 16.458 4.334 24.159 1.00 91.06 171 CYS A C 1
ATOM 1427 O O . CYS A 1 171 ? 17.226 3.392 23.989 1.00 91.06 171 CYS A O 1
ATOM 1429 N N . LEU A 1 172 ? 15.397 4.552 23.373 1.00 88.81 172 LEU A N 1
ATOM 1430 C CA . LEU A 1 172 ? 15.053 3.693 22.230 1.00 88.81 172 LEU A CA 1
ATOM 1431 C C . LEU A 1 172 ? 16.182 3.662 21.192 1.00 88.81 172 LEU A C 1
ATOM 1433 O O . LEU A 1 172 ? 16.642 2.593 20.805 1.00 88.81 172 LEU A O 1
ATOM 1437 N N . VAL A 1 173 ? 16.716 4.833 20.831 1.00 89.81 173 VAL A N 1
ATOM 1438 C CA . VAL A 1 173 ? 17.854 4.956 19.906 1.00 89.81 173 VAL A CA 1
ATOM 1439 C C . VAL A 1 173 ? 19.082 4.184 20.402 1.00 89.81 173 VAL A C 1
ATOM 1441 O O . VAL A 1 173 ? 19.801 3.572 19.611 1.00 89.81 173 VAL A O 1
ATOM 1444 N N . MET A 1 174 ? 19.334 4.205 21.712 1.00 92.56 174 MET A N 1
ATOM 1445 C CA . MET A 1 174 ? 20.444 3.471 22.313 1.00 92.56 174 MET A CA 1
ATOM 1446 C C . MET A 1 174 ? 20.223 1.957 22.333 1.00 92.56 174 MET A C 1
ATOM 1448 O O . MET A 1 174 ? 21.199 1.231 22.142 1.00 92.56 174 MET A O 1
ATOM 1452 N N . GLN A 1 175 ? 18.989 1.478 22.527 1.00 88.75 175 GLN A N 1
ATOM 1453 C CA . GLN A 1 175 ? 18.668 0.049 22.406 1.00 88.75 175 GLN A CA 1
ATOM 1454 C C . GLN A 1 175 ? 18.920 -0.433 20.974 1.00 88.75 175 GLN A C 1
ATOM 1456 O O . GLN A 1 175 ? 19.732 -1.339 20.784 1.00 88.75 175 GLN A O 1
ATOM 1461 N N . ASP A 1 176 ? 18.362 0.257 19.973 1.00 88.38 176 ASP A N 1
ATOM 1462 C CA . ASP A 1 176 ? 18.559 -0.067 18.552 1.00 88.38 176 ASP A CA 1
ATOM 1463 C C . ASP A 1 176 ? 20.044 -0.097 18.173 1.00 88.38 176 ASP A C 1
ATOM 1465 O O . ASP A 1 176 ? 20.518 -1.006 17.486 1.00 88.38 176 ASP A O 1
ATOM 1469 N N . LEU A 1 177 ? 20.811 0.897 18.636 1.00 92.31 177 LEU A N 1
ATOM 1470 C CA . LEU A 1 177 ? 22.248 0.949 18.396 1.00 92.31 177 LEU A CA 1
ATOM 1471 C C . LEU A 1 177 ? 22.951 -0.280 18.981 1.00 92.31 177 LEU A C 1
ATOM 1473 O O . LEU A 1 177 ? 23.734 -0.915 18.274 1.00 92.31 177 LEU A O 1
ATOM 1477 N N . CYS A 1 178 ? 22.686 -0.624 20.244 1.00 92.00 178 CYS A N 1
ATOM 1478 C CA . CYS A 1 178 ? 23.319 -1.772 20.895 1.00 92.00 178 CYS A CA 1
ATOM 1479 C C . CYS A 1 178 ? 22.951 -3.083 20.185 1.00 92.00 178 CYS A C 1
ATOM 1481 O O . CYS A 1 178 ? 23.844 -3.851 19.832 1.00 92.00 178 CYS A O 1
ATOM 1483 N N . GLU A 1 179 ? 21.672 -3.293 19.867 1.00 88.50 179 GLU A N 1
ATOM 1484 C CA . GLU A 1 179 ? 21.212 -4.468 19.122 1.00 88.50 179 GLU A CA 1
ATOM 1485 C C . GLU A 1 179 ? 21.862 -4.580 17.737 1.00 88.50 179 GLU A C 1
ATOM 1487 O O . GLU A 1 179 ? 22.197 -5.674 17.263 1.00 88.50 179 GLU A O 1
ATOM 1492 N N . HIS A 1 180 ? 22.025 -3.459 17.032 1.00 90.56 180 HIS A N 1
ATOM 1493 C CA . HIS A 1 180 ? 22.671 -3.443 15.726 1.00 90.56 180 HIS A CA 1
ATOM 1494 C C . HIS A 1 180 ? 24.171 -3.726 15.813 1.00 90.56 180 HIS A C 1
ATOM 1496 O O . HIS A 1 180 ? 24.681 -4.482 14.982 1.00 90.56 180 HIS A O 1
ATOM 1502 N N . LEU A 1 181 ? 24.860 -3.186 16.818 1.00 92.56 181 LEU A N 1
ATOM 1503 C CA . LEU A 1 181 ? 26.275 -3.460 17.059 1.00 92.56 181 LEU A CA 1
ATOM 1504 C C . LEU A 1 181 ? 26.513 -4.918 17.473 1.00 92.56 181 LEU A C 1
ATOM 1506 O O . LEU A 1 181 ? 27.431 -5.541 16.937 1.00 92.56 181 LEU A O 1
ATOM 1510 N N . ASP A 1 182 ? 25.664 -5.486 18.335 1.00 90.19 182 ASP A N 1
ATOM 1511 C CA . ASP A 1 182 ? 25.732 -6.898 18.731 1.00 90.19 182 ASP A CA 1
ATOM 1512 C C . ASP A 1 182 ? 25.584 -7.826 17.521 1.00 90.19 182 ASP A C 1
ATOM 1514 O O . ASP A 1 182 ? 26.396 -8.729 17.321 1.00 90.19 182 ASP A O 1
ATOM 1518 N N . ALA A 1 183 ? 24.605 -7.566 16.649 1.00 88.88 183 ALA A N 1
ATOM 1519 C CA . ALA A 1 183 ? 24.398 -8.363 15.438 1.00 88.88 183 ALA A CA 1
ATOM 1520 C C . ALA A 1 183 ? 25.534 -8.243 14.410 1.00 88.88 183 ALA A C 1
ATOM 1522 O O . ALA A 1 183 ? 25.742 -9.159 13.616 1.00 88.88 183 ALA A O 1
ATOM 1523 N N . LEU A 1 184 ? 26.259 -7.121 14.403 1.00 91.19 184 LEU A N 1
ATOM 1524 C CA . LEU A 1 184 ? 27.471 -6.948 13.599 1.00 91.19 184 LEU A CA 1
ATOM 1525 C C . LEU A 1 184 ? 28.728 -7.484 14.301 1.00 91.19 184 LEU A C 1
ATOM 1527 O O . LEU A 1 184 ? 29.819 -7.423 13.726 1.00 91.19 184 LEU A O 1
ATOM 1531 N N . GLU A 1 185 ? 28.603 -8.008 15.522 1.00 93.75 185 GLU A N 1
ATOM 1532 C CA . GLU A 1 185 ? 29.710 -8.438 16.378 1.00 93.75 185 GLU A CA 1
ATOM 1533 C C . GLU A 1 185 ? 30.746 -7.314 16.591 1.00 93.75 185 GLU A C 1
ATOM 1535 O O . GLU A 1 185 ? 31.962 -7.534 16.504 1.00 93.75 185 GLU A O 1
ATOM 1540 N N . ILE A 1 186 ? 30.270 -6.084 16.807 1.00 94.31 186 ILE A N 1
ATOM 1541 C CA . ILE A 1 186 ? 31.089 -4.906 17.115 1.00 94.31 186 ILE A CA 1
ATOM 1542 C C . ILE A 1 186 ? 31.055 -4.677 18.625 1.00 94.31 186 ILE A C 1
ATOM 1544 O O . ILE A 1 186 ? 29.997 -4.639 19.241 1.00 94.31 186 ILE A O 1
ATOM 1548 N N . LYS A 1 187 ? 32.225 -4.508 19.246 1.00 94.44 187 LYS A N 1
ATOM 1549 C CA . LYS A 1 187 ? 32.318 -4.310 20.698 1.00 94.44 187 LYS A CA 1
ATOM 1550 C C . LYS A 1 187 ? 31.939 -2.884 21.094 1.00 94.44 187 LYS A C 1
ATOM 1552 O O . LYS A 1 187 ? 32.501 -1.933 20.558 1.00 94.44 187 LYS A O 1
ATOM 1557 N N . PHE A 1 188 ? 31.108 -2.753 22.123 1.00 93.12 188 PHE A N 1
ATOM 1558 C CA . PHE A 1 188 ? 30.749 -1.480 22.750 1.00 93.12 188 PHE A CA 1
ATOM 1559 C C . PHE A 1 188 ? 30.696 -1.597 24.290 1.00 93.12 188 PHE A C 1
ATOM 1561 O O . PHE A 1 188 ? 30.772 -2.703 24.835 1.00 93.12 188 PHE A O 1
ATOM 1568 N N . PRO A 1 189 ? 30.649 -0.474 25.034 1.00 93.25 189 PRO A N 1
ATOM 1569 C CA . PRO A 1 189 ? 30.580 -0.489 26.495 1.00 93.25 189 PRO A CA 1
ATOM 1570 C C . PRO A 1 189 ? 29.271 -1.095 27.029 1.00 93.25 189 PRO A C 1
ATOM 1572 O O . PRO A 1 189 ? 28.198 -0.539 26.824 1.00 93.25 189 PRO A O 1
ATOM 1575 N N . SER A 1 190 ? 29.362 -2.158 27.834 1.00 88.12 190 SER A N 1
ATOM 1576 C CA . SER A 1 190 ? 28.189 -2.844 28.412 1.00 88.12 190 SER A CA 1
ATOM 1577 C C . SER A 1 190 ? 27.307 -1.963 29.303 1.00 88.12 190 SER A C 1
ATOM 1579 O O . SER A 1 190 ? 26.120 -2.237 29.462 1.00 88.12 190 SER A O 1
ATOM 1581 N N . LYS A 1 191 ? 27.867 -0.887 29.873 1.00 92.00 191 LYS A N 1
ATOM 1582 C CA . LYS A 1 191 ? 27.115 0.082 30.681 1.00 92.00 191 LYS A CA 1
ATOM 1583 C C . LYS A 1 191 ? 25.985 0.768 29.907 1.00 92.00 191 LYS A C 1
ATOM 1585 O O . LYS A 1 191 ? 25.035 1.198 30.542 1.00 92.00 191 LYS A O 1
ATOM 1590 N N . TRP A 1 192 ? 26.049 0.834 28.573 1.00 92.44 192 TRP A N 1
ATOM 1591 C CA . TRP A 1 192 ? 25.018 1.490 27.761 1.00 92.44 192 TRP A CA 1
ATOM 1592 C C . TRP A 1 192 ? 23.633 0.863 27.946 1.00 92.44 192 TRP A C 1
ATOM 1594 O O . TRP A 1 192 ? 22.660 1.601 28.057 1.00 92.44 192 TRP A O 1
ATOM 1604 N N . HIS A 1 193 ? 23.544 -0.462 28.105 1.00 86.12 193 HIS A N 1
ATOM 1605 C CA . HIS A 1 193 ? 22.271 -1.127 28.405 1.00 86.12 193 HIS A CA 1
ATOM 1606 C C . HIS A 1 193 ? 21.677 -0.710 29.751 1.00 86.12 193 HIS A C 1
ATOM 1608 O O . HIS A 1 193 ? 20.465 -0.703 29.906 1.00 86.12 193 HIS A O 1
ATOM 1614 N N . VAL A 1 194 ? 22.520 -0.394 30.737 1.00 88.88 194 VAL A N 1
ATOM 1615 C CA . VAL A 1 194 ? 22.068 -0.009 32.080 1.00 88.88 194 VAL A CA 1
ATOM 1616 C C . VAL A 1 194 ? 21.747 1.480 32.124 1.00 88.88 194 VAL A C 1
ATOM 1618 O O . VAL A 1 194 ? 20.714 1.867 32.660 1.00 88.88 194 VAL A O 1
ATOM 1621 N N . ASP A 1 195 ? 22.618 2.304 31.537 1.00 91.00 195 ASP A N 1
ATOM 1622 C CA . ASP A 1 195 ? 22.503 3.761 31.541 1.00 91.00 195 ASP A CA 1
ATOM 1623 C C . ASP A 1 195 ? 21.228 4.227 30.819 1.00 91.00 195 ASP A C 1
ATOM 1625 O O . ASP A 1 195 ? 20.657 5.231 31.222 1.00 91.00 195 ASP A O 1
ATOM 1629 N N . PHE A 1 196 ? 20.757 3.497 29.800 1.00 90.19 196 PHE A N 1
ATOM 1630 C CA . PHE A 1 196 ? 19.585 3.853 28.989 1.00 90.19 196 PHE A CA 1
ATOM 1631 C C . PHE A 1 196 ? 18.372 2.929 29.191 1.00 90.19 196 PHE A C 1
ATOM 1633 O O . PHE A 1 196 ? 17.502 2.862 28.323 1.00 90.19 196 PHE A O 1
ATOM 1640 N N . ASN A 1 197 ? 18.274 2.243 30.335 1.00 87.31 197 ASN A N 1
ATOM 1641 C CA . ASN A 1 197 ? 17.085 1.466 30.697 1.00 87.31 197 ASN A CA 1
ATOM 1642 C C . ASN A 1 197 ? 16.231 2.193 31.752 1.00 87.31 197 ASN A C 1
ATOM 1644 O O . ASN A 1 197 ? 16.739 2.646 32.778 1.00 87.31 197 ASN A O 1
ATOM 1648 N N . ASN A 1 198 ? 14.923 2.294 31.514 1.00 86.56 198 ASN A N 1
ATOM 1649 C CA . ASN A 1 198 ? 13.951 2.876 32.442 1.00 86.56 198 ASN A CA 1
ATOM 1650 C C . ASN A 1 198 ? 12.588 2.168 32.311 1.00 86.56 198 ASN A C 1
ATOM 1652 O O . ASN A 1 198 ? 12.392 1.359 31.407 1.00 86.56 198 ASN A O 1
ATOM 1656 N N . SER A 1 199 ? 11.628 2.484 33.186 1.00 85.88 199 SER A N 1
ATOM 1657 C CA . SER A 1 199 ? 10.321 1.803 33.209 1.00 85.88 199 SER A CA 1
ATOM 1658 C C . SER A 1 199 ? 9.529 1.937 31.904 1.00 85.88 199 SER A C 1
ATOM 1660 O O . SER A 1 199 ? 8.768 1.041 31.555 1.00 85.88 199 SER A O 1
ATOM 1662 N N . THR A 1 200 ? 9.700 3.038 31.167 1.00 86.50 200 THR A N 1
ATOM 1663 C CA . THR A 1 200 ? 9.051 3.239 29.864 1.00 86.50 200 THR A CA 1
ATOM 1664 C C . THR A 1 200 ? 9.637 2.302 28.804 1.00 86.50 200 THR A C 1
ATOM 1666 O O . THR A 1 200 ? 8.900 1.829 27.945 1.00 86.50 200 THR A O 1
ATOM 1669 N N . ILE A 1 201 ? 10.934 1.985 28.893 1.00 88.44 201 ILE A N 1
ATOM 1670 C CA . ILE A 1 201 ? 11.611 1.010 28.022 1.00 88.44 201 ILE A CA 1
ATOM 1671 C C . ILE A 1 201 ? 11.248 -0.429 28.396 1.00 88.44 201 ILE A C 1
ATOM 1673 O O . ILE A 1 201 ? 10.987 -1.261 27.532 1.00 88.44 201 ILE A O 1
ATOM 1677 N N . GLU A 1 202 ? 11.138 -0.729 29.688 1.00 86.31 202 GLU A N 1
ATOM 1678 C CA . GLU A 1 202 ? 10.603 -2.023 30.126 1.00 86.31 202 GLU A CA 1
ATOM 1679 C C . GLU A 1 202 ? 9.173 -2.227 29.602 1.00 86.31 202 GLU A C 1
ATOM 1681 O O . GLU A 1 202 ? 8.835 -3.302 29.103 1.00 86.31 202 GLU A O 1
ATOM 1686 N N . LEU A 1 203 ? 8.355 -1.169 29.631 1.00 89.50 203 LEU A N 1
ATOM 1687 C CA . LEU A 1 203 ? 7.017 -1.193 29.056 1.00 89.50 203 LEU A CA 1
ATOM 1688 C C . LEU A 1 203 ? 7.036 -1.323 27.525 1.00 89.50 203 LEU A C 1
ATOM 1690 O O . LEU A 1 203 ? 6.195 -2.040 26.981 1.00 89.50 203 LEU A O 1
ATOM 1694 N N . SER A 1 204 ? 7.967 -0.678 26.811 1.00 90.50 204 SER A N 1
ATOM 1695 C CA . SER A 1 204 ? 8.058 -0.831 25.352 1.00 90.50 204 SER A CA 1
ATOM 1696 C C . SER A 1 204 ? 8.363 -2.268 24.953 1.00 90.50 204 SER A C 1
ATOM 1698 O O . SER A 1 204 ? 7.745 -2.761 24.015 1.00 90.50 204 SER A O 1
ATOM 1700 N N . ASN A 1 205 ? 9.225 -2.962 25.700 1.00 87.06 205 ASN A N 1
ATOM 1701 C CA . ASN A 1 205 ? 9.544 -4.370 25.446 1.00 87.06 205 ASN A CA 1
ATOM 1702 C C . ASN A 1 205 ? 8.314 -5.277 25.616 1.00 87.06 205 ASN A C 1
ATOM 1704 O O . ASN A 1 205 ? 8.151 -6.248 24.882 1.00 87.06 205 ASN A O 1
ATOM 1708 N N . LEU A 1 206 ? 7.411 -4.941 26.545 1.00 90.44 206 LEU A N 1
ATOM 1709 C CA . LEU A 1 206 ? 6.130 -5.637 26.685 1.00 90.44 206 LEU A CA 1
ATOM 1710 C C . LEU A 1 206 ? 5.154 -5.271 25.555 1.00 90.44 206 LEU A C 1
ATOM 1712 O O . LEU A 1 206 ? 4.482 -6.142 25.010 1.00 90.44 206 LEU A O 1
ATOM 1716 N N . LEU A 1 207 ? 5.035 -3.990 25.196 1.00 92.31 207 LEU A N 1
ATOM 1717 C CA . LEU A 1 207 ? 4.019 -3.521 24.248 1.00 92.31 207 LEU A CA 1
ATOM 1718 C C . LEU A 1 207 ? 4.357 -3.860 22.793 1.00 92.31 207 LEU A C 1
ATOM 1720 O O . LEU A 1 207 ? 3.470 -4.290 22.053 1.00 92.31 207 LEU A O 1
ATOM 1724 N N . LEU A 1 208 ? 5.616 -3.709 22.386 1.00 89.56 208 LEU A N 1
ATOM 1725 C CA . LEU A 1 208 ? 6.052 -3.847 20.999 1.00 89.56 208 LEU A CA 1
ATOM 1726 C C . LEU A 1 208 ? 6.330 -5.313 20.643 1.00 89.56 208 LEU A C 1
ATOM 1728 O O . LEU A 1 208 ? 6.937 -6.051 21.409 1.00 89.56 208 LEU A O 1
ATOM 1732 N N . GLU A 1 209 ? 5.842 -5.746 19.479 1.00 82.38 209 GLU A N 1
ATOM 1733 C CA . GLU A 1 209 ? 6.071 -7.097 18.951 1.00 82.38 209 GLU A CA 1
ATOM 1734 C C . GLU A 1 209 ? 7.559 -7.301 18.618 1.00 82.38 209 GLU A C 1
ATOM 1736 O O . GLU A 1 209 ? 8.058 -6.681 17.674 1.00 82.38 209 GLU A O 1
ATOM 1741 N N . ASP A 1 210 ? 8.232 -8.229 19.306 1.00 79.38 210 ASP A N 1
ATOM 1742 C CA . ASP A 1 210 ? 9.594 -8.645 18.965 1.00 79.38 210 ASP A CA 1
ATOM 1743 C C . ASP A 1 210 ? 9.587 -9.924 18.104 1.00 79.38 210 ASP A C 1
ATOM 1745 O O . ASP A 1 210 ? 9.445 -11.062 18.559 1.00 79.38 210 ASP A O 1
ATOM 1749 N N . ARG A 1 211 ? 9.796 -9.737 16.797 1.00 72.19 211 ARG A N 1
ATOM 1750 C CA . ARG A 1 211 ? 9.886 -10.851 15.838 1.00 72.19 211 ARG A CA 1
ATOM 1751 C C . ARG A 1 211 ? 11.151 -11.689 16.005 1.00 72.19 211 ARG A C 1
ATOM 1753 O O . ARG A 1 211 ? 11.192 -12.811 15.496 1.00 72.19 211 ARG A O 1
ATOM 1760 N N . HIS A 1 212 ? 12.199 -11.142 16.611 1.00 72.44 212 HIS A N 1
ATOM 1761 C CA . HIS A 1 212 ? 13.411 -11.879 16.923 1.00 72.44 212 HIS A CA 1
ATOM 1762 C C . HIS A 1 212 ? 13.170 -12.812 18.111 1.00 72.44 212 HIS A C 1
ATOM 1764 O O . HIS A 1 212 ? 13.492 -13.993 17.997 1.00 72.44 212 HIS A O 1
ATOM 1770 N N . GLU A 1 213 ? 12.520 -12.340 19.180 1.00 80.69 213 GLU A N 1
ATOM 1771 C CA . GLU A 1 213 ? 12.083 -13.191 20.295 1.00 80.69 213 GLU A CA 1
ATOM 1772 C C . GLU A 1 213 ? 11.234 -14.366 19.794 1.00 80.69 213 GLU A C 1
ATOM 1774 O O . GLU A 1 213 ? 11.557 -15.518 20.082 1.00 80.69 213 GLU A O 1
ATOM 1779 N N . MET A 1 214 ? 10.227 -14.102 18.952 1.00 81.56 214 MET A N 1
ATOM 1780 C CA . MET A 1 214 ? 9.386 -15.158 18.370 1.00 81.56 214 MET A CA 1
ATOM 1781 C C . MET A 1 214 ? 10.215 -16.250 17.666 1.00 81.56 214 MET A C 1
ATOM 1783 O O . MET A 1 214 ? 9.925 -17.438 17.802 1.00 81.56 214 MET A O 1
ATOM 1787 N N . ARG A 1 215 ? 11.272 -15.865 16.932 1.00 79.31 215 ARG A N 1
ATOM 1788 C CA . ARG A 1 215 ? 12.179 -16.815 16.260 1.00 79.31 215 ARG A CA 1
ATOM 1789 C C . ARG A 1 215 ? 13.088 -17.552 17.239 1.00 79.31 215 ARG A C 1
ATOM 1791 O O . ARG A 1 215 ? 13.363 -18.725 17.026 1.00 79.31 215 ARG A O 1
ATOM 1798 N N . MET A 1 216 ? 13.571 -16.872 18.275 1.00 82.88 216 MET A N 1
ATOM 1799 C CA . MET A 1 216 ? 14.436 -17.458 19.303 1.00 82.88 216 MET A CA 1
ATOM 1800 C C . MET A 1 216 ? 13.699 -18.490 20.158 1.00 82.88 216 MET A C 1
ATOM 1802 O O . MET A 1 216 ? 14.298 -19.485 20.562 1.00 82.88 216 MET A O 1
ATOM 1806 N N . LEU A 1 217 ? 12.410 -18.261 20.410 1.00 86.56 217 LEU A N 1
ATOM 1807 C CA . LEU A 1 217 ? 11.532 -19.183 21.128 1.00 86.56 217 LEU A CA 1
ATOM 1808 C C . LEU A 1 217 ? 11.016 -20.338 20.253 1.00 86.56 217 LEU A C 1
ATOM 1810 O O . LEU A 1 217 ? 10.391 -21.248 20.788 1.00 86.56 217 LEU A O 1
ATOM 1814 N N . ASP A 1 218 ? 11.285 -20.314 18.941 1.00 87.88 218 ASP A N 1
ATOM 1815 C CA . ASP A 1 218 ? 10.798 -21.290 17.950 1.00 87.88 218 ASP A CA 1
ATOM 1816 C C . ASP A 1 218 ? 9.266 -21.471 17.982 1.00 87.88 218 ASP A C 1
ATOM 1818 O O . ASP A 1 218 ? 8.741 -22.571 17.819 1.00 87.88 218 ASP A O 1
ATOM 1822 N N . MET A 1 219 ? 8.537 -20.372 18.214 1.00 87.69 219 MET A N 1
ATOM 1823 C CA . MET A 1 219 ? 7.075 -20.368 18.325 1.00 87.69 219 MET A CA 1
ATOM 1824 C C . MET A 1 219 ? 6.407 -19.973 17.005 1.00 87.69 219 MET A C 1
ATOM 1826 O O . MET A 1 219 ? 6.851 -19.067 16.292 1.00 87.69 219 MET A O 1
ATOM 1830 N N . GLY A 1 220 ? 5.276 -20.614 16.701 1.00 87.75 220 GLY A N 1
ATOM 1831 C CA . GLY A 1 220 ? 4.377 -20.153 15.641 1.00 87.75 220 GLY A CA 1
ATOM 1832 C C . GLY A 1 220 ? 3.688 -18.829 16.004 1.00 87.75 220 GLY A C 1
ATOM 1833 O O . GLY A 1 220 ? 3.628 -18.449 17.169 1.00 87.75 220 GLY A O 1
ATOM 1834 N N . TYR A 1 221 ? 3.103 -18.138 15.018 1.00 84.56 221 TYR A N 1
ATOM 1835 C CA . TYR A 1 221 ? 2.432 -16.844 15.243 1.00 84.56 221 TYR A CA 1
ATOM 1836 C C . TYR A 1 221 ? 1.325 -16.910 16.312 1.00 84.56 221 TYR A C 1
ATOM 1838 O O . TYR A 1 221 ? 1.251 -16.058 17.195 1.00 84.56 221 TYR A O 1
ATOM 1846 N N . GLU A 1 222 ? 0.468 -17.934 16.251 1.00 87.25 222 GLU A N 1
ATOM 1847 C CA . GLU A 1 222 ? -0.624 -18.106 17.218 1.00 87.25 222 GLU A CA 1
ATOM 1848 C C . GLU A 1 222 ? -0.108 -18.432 18.625 1.00 87.25 222 GLU A C 1
ATOM 1850 O O . GLU A 1 222 ? -0.606 -17.878 19.603 1.00 87.25 222 GLU A O 1
ATOM 1855 N N . GLU A 1 223 ? 0.912 -19.285 18.723 1.00 89.56 223 GLU A N 1
ATOM 1856 C CA . GLU A 1 223 ? 1.546 -19.666 19.989 1.00 89.56 223 GLU A CA 1
ATOM 1857 C C . GLU A 1 223 ? 2.241 -18.467 20.647 1.00 89.56 223 GLU A C 1
ATOM 1859 O O . GLU A 1 223 ? 2.040 -18.210 21.833 1.00 89.56 223 GLU A O 1
ATOM 1864 N N . TYR A 1 224 ? 2.969 -17.665 19.865 1.00 89.75 224 TYR A N 1
ATOM 1865 C CA . TYR A 1 224 ? 3.616 -16.447 20.348 1.00 89.75 224 TYR A CA 1
ATOM 1866 C C . TYR A 1 224 ? 2.601 -15.412 20.841 1.00 89.75 224 TYR A C 1
ATOM 1868 O O . TYR A 1 224 ? 2.786 -14.817 21.901 1.00 89.75 224 TYR A O 1
ATOM 1876 N N . ASN A 1 225 ? 1.484 -15.233 20.129 1.00 88.75 225 ASN A N 1
ATOM 1877 C CA . ASN A 1 225 ? 0.408 -14.348 20.581 1.00 88.75 225 ASN A CA 1
ATOM 1878 C C . ASN A 1 225 ? -0.221 -14.815 21.902 1.00 88.75 225 ASN A C 1
ATOM 1880 O O . ASN A 1 225 ? -0.579 -13.978 22.731 1.00 88.75 225 ASN A O 1
ATOM 1884 N N . GLN A 1 226 ? -0.355 -16.128 22.116 1.00 89.94 226 GLN A N 1
ATOM 1885 C CA . GLN A 1 226 ? -0.826 -16.681 23.390 1.00 89.94 226 GLN A CA 1
ATOM 1886 C C . GLN A 1 226 ? 0.191 -16.459 24.514 1.00 89.94 226 GLN A C 1
ATOM 1888 O O . GLN A 1 226 ? -0.192 -16.002 25.589 1.00 89.94 226 GLN A O 1
ATOM 1893 N N . TYR A 1 227 ? 1.476 -16.719 24.254 1.00 91.62 227 TYR A N 1
ATOM 1894 C CA . TYR A 1 227 ? 2.571 -16.440 25.188 1.00 91.62 227 TYR A CA 1
ATOM 1895 C C . TYR A 1 227 ? 2.577 -14.967 25.614 1.00 91.62 227 TYR A C 1
ATOM 1897 O O . TYR A 1 227 ? 2.486 -14.659 26.801 1.00 91.62 227 TYR A O 1
ATOM 1905 N N . ARG A 1 228 ? 2.563 -14.056 24.636 1.00 91.88 228 ARG A N 1
ATOM 1906 C CA . ARG A 1 228 ? 2.455 -12.610 24.848 1.00 91.88 228 ARG A CA 1
ATOM 1907 C C . ARG A 1 228 ? 1.244 -12.255 25.703 1.00 91.88 228 ARG A C 1
ATOM 1909 O O . ARG A 1 228 ? 1.384 -11.512 26.667 1.00 91.88 228 ARG A O 1
ATOM 1916 N N . HIS A 1 229 ? 0.060 -12.774 25.360 1.00 91.06 229 HIS A N 1
ATOM 1917 C CA . HIS A 1 229 ? -1.173 -12.520 26.116 1.00 91.06 229 HIS A CA 1
ATOM 1918 C C . HIS A 1 229 ? -1.023 -12.926 27.585 1.00 91.06 229 HIS A C 1
ATOM 1920 O O . HIS A 1 229 ? -1.422 -12.162 28.458 1.00 91.06 229 HIS A O 1
ATOM 1926 N N . GLN A 1 230 ? -0.377 -14.060 27.873 1.00 92.19 230 GLN A N 1
ATOM 1927 C CA . GLN A 1 230 ? -0.092 -14.460 29.251 1.00 92.19 230 GLN A CA 1
ATOM 1928 C C . GLN A 1 230 ? 0.855 -13.479 29.956 1.00 92.19 230 GLN A C 1
ATOM 1930 O O . GLN A 1 230 ? 0.591 -13.114 31.097 1.00 92.19 230 GLN A O 1
ATOM 1935 N N . CYS A 1 231 ? 1.895 -12.973 29.282 1.00 92.75 231 CYS A N 1
ATOM 1936 C CA . CYS A 1 231 ? 2.759 -11.931 29.850 1.00 92.75 231 CYS A CA 1
ATOM 1937 C C . CYS A 1 231 ? 1.971 -10.663 30.224 1.00 92.75 231 CYS A C 1
ATOM 1939 O O . CYS A 1 231 ? 2.225 -10.073 31.273 1.00 92.75 231 CYS A O 1
ATOM 1941 N N . PHE A 1 232 ? 0.989 -10.259 29.407 1.00 93.25 232 PHE A N 1
ATOM 1942 C CA . PHE A 1 232 ? 0.086 -9.151 29.742 1.00 93.25 232 PHE A CA 1
ATOM 1943 C C . PHE A 1 232 ? -0.793 -9.474 30.954 1.00 93.25 232 PHE A C 1
ATOM 1945 O O . PHE A 1 232 ? -0.915 -8.647 31.855 1.00 93.25 232 PHE A O 1
ATOM 1952 N N . VAL A 1 233 ? -1.388 -10.668 31.001 1.00 92.00 233 VAL A N 1
ATOM 1953 C CA . VAL A 1 233 ? -2.201 -11.122 32.142 1.00 92.00 233 VAL A CA 1
ATOM 1954 C C . VAL A 1 233 ? -1.387 -11.099 33.437 1.00 92.00 233 VAL A C 1
ATOM 1956 O O . VAL A 1 233 ? -1.872 -10.590 34.447 1.00 92.00 233 VAL A O 1
ATOM 1959 N N . ASP A 1 234 ? -0.143 -11.574 33.401 1.00 92.38 234 ASP A N 1
ATOM 1960 C CA . ASP A 1 234 ? 0.745 -11.590 34.563 1.00 92.38 234 ASP A CA 1
ATOM 1961 C C . ASP A 1 234 ? 1.119 -10.161 34.995 1.00 92.38 234 ASP A C 1
ATOM 1963 O O . ASP A 1 234 ? 1.040 -9.831 36.182 1.00 92.38 234 ASP A O 1
ATOM 1967 N N . TYR A 1 235 ? 1.451 -9.288 34.034 1.00 92.38 235 TYR A N 1
ATOM 1968 C CA . TYR A 1 235 ? 1.820 -7.888 34.284 1.00 92.38 235 TYR A CA 1
ATOM 1969 C C . TYR A 1 235 ? 0.670 -7.077 34.898 1.00 92.38 235 TYR A C 1
ATOM 1971 O O . TYR A 1 235 ? 0.887 -6.288 35.819 1.00 92.38 235 TYR A O 1
ATOM 1979 N N . PHE A 1 236 ? -0.560 -7.284 34.419 1.00 91.94 236 PHE A N 1
ATOM 1980 C CA . PHE A 1 236 ? -1.747 -6.547 34.864 1.00 91.94 236 PHE A CA 1
ATOM 1981 C C . PHE A 1 236 ? -2.528 -7.243 36.001 1.00 91.94 236 PHE A C 1
ATOM 1983 O O . PHE A 1 236 ? -3.649 -6.843 36.324 1.00 91.94 236 PHE A O 1
ATOM 1990 N N . SER A 1 237 ? -1.965 -8.278 36.634 1.00 90.31 237 SER A N 1
ATOM 1991 C CA . SER A 1 237 ? -2.624 -9.037 37.712 1.00 90.31 237 SER A CA 1
ATOM 1992 C C . SER A 1 237 ? -3.008 -8.175 38.928 1.00 90.31 237 SER A C 1
ATOM 1994 O O . SER A 1 237 ? -4.138 -8.261 39.398 1.00 90.31 237 SER A O 1
ATOM 1996 N N . ASP A 1 238 ? -2.127 -7.272 39.370 1.00 88.94 238 ASP A N 1
ATOM 1997 C CA . ASP A 1 238 ? -2.327 -6.387 40.535 1.00 88.94 238 ASP A CA 1
ATOM 1998 C C . ASP A 1 238 ? -2.640 -4.926 40.139 1.00 88.94 238 ASP A C 1
ATOM 2000 O O . ASP A 1 238 ? -2.279 -3.965 40.843 1.00 88.94 238 ASP A O 1
ATOM 2004 N N . THR A 1 239 ? -3.232 -4.722 38.962 1.00 89.75 239 THR A N 1
ATOM 2005 C CA . THR A 1 239 ? -3.560 -3.387 38.446 1.00 89.75 239 THR A CA 1
ATOM 2006 C C . THR A 1 239 ? -4.751 -2.774 39.176 1.00 89.75 239 THR A C 1
ATOM 2008 O O . THR A 1 239 ? -5.732 -3.439 39.482 1.00 89.75 239 THR A O 1
ATOM 2011 N N . THR A 1 240 ? -4.656 -1.472 39.447 1.00 89.06 240 THR A N 1
ATOM 2012 C CA . THR A 1 240 ? -5.760 -0.640 39.941 1.00 89.06 240 THR A CA 1
ATOM 2013 C C . THR A 1 240 ? -6.060 0.459 38.927 1.00 89.06 240 THR A C 1
ATOM 2015 O O . THR A 1 240 ? -5.254 0.729 38.031 1.00 89.06 240 THR A O 1
ATOM 2018 N N . VAL A 1 241 ? -7.189 1.144 39.096 1.00 87.25 241 VAL A N 1
ATOM 2019 C CA . VAL A 1 241 ? -7.589 2.297 38.274 1.00 87.25 241 VAL A CA 1
ATOM 2020 C C . VAL A 1 241 ? -6.504 3.394 38.237 1.00 87.25 241 VAL A C 1
ATOM 2022 O O . VAL A 1 241 ? -6.240 3.984 37.185 1.00 87.25 241 VAL A O 1
ATOM 2025 N N . GLU A 1 242 ? -5.805 3.634 39.351 1.00 88.31 242 GLU A N 1
ATOM 2026 C CA . GLU A 1 242 ? -4.698 4.599 39.425 1.00 88.31 242 GLU A CA 1
ATOM 2027 C C . GLU A 1 242 ? -3.480 4.136 38.618 1.00 88.31 242 GLU A C 1
ATOM 2029 O O . GLU A 1 242 ? -2.944 4.908 37.821 1.00 88.31 242 GLU A O 1
ATOM 2034 N N . LYS A 1 243 ? -3.075 2.864 38.765 1.00 91.62 243 LYS A N 1
ATOM 2035 C CA . LYS A 1 243 ? -1.967 2.282 37.985 1.00 91.62 243 LYS A CA 1
ATOM 2036 C C . LYS A 1 243 ? -2.273 2.279 36.487 1.00 91.62 243 LYS A C 1
ATOM 2038 O O . LYS A 1 243 ? -1.380 2.497 35.676 1.00 91.62 243 LYS A O 1
ATOM 2043 N N . PHE A 1 244 ? -3.535 2.068 36.110 1.00 92.75 244 PHE A N 1
ATOM 2044 C CA . PHE A 1 244 ? -3.961 2.146 34.716 1.00 92.75 244 PHE A CA 1
ATOM 2045 C C . PHE A 1 244 ? -3.791 3.562 34.138 1.00 92.75 244 PHE A C 1
ATOM 2047 O O . PHE A 1 244 ? -3.324 3.718 33.012 1.00 92.75 244 PHE A O 1
ATOM 2054 N N . SER A 1 245 ? -4.086 4.604 34.920 1.00 91.62 245 SER A N 1
ATOM 2055 C CA . SER A 1 245 ? -3.870 5.997 34.493 1.00 91.62 245 SER A CA 1
ATOM 2056 C C . SER A 1 245 ? -2.380 6.321 34.284 1.00 91.62 245 SER A C 1
ATOM 2058 O O . SER A 1 245 ? -2.013 7.031 33.341 1.00 91.62 245 SER A O 1
ATOM 2060 N N . GLU A 1 246 ? -1.503 5.770 35.129 1.00 91.88 246 GLU A N 1
ATOM 2061 C CA . GLU A 1 246 ? -0.047 5.866 34.959 1.00 91.88 246 GLU A CA 1
ATOM 2062 C C . GLU A 1 246 ? 0.424 5.128 33.695 1.00 91.88 246 GLU A C 1
ATOM 2064 O O . GLU A 1 246 ? 1.150 5.705 32.883 1.00 91.88 246 GLU A O 1
ATOM 2069 N N . PHE A 1 247 ? -0.067 3.906 33.469 1.00 94.50 247 PHE A N 1
ATOM 2070 C CA . PHE A 1 247 ? 0.191 3.128 32.254 1.00 94.50 247 PHE A CA 1
ATOM 2071 C C . PHE A 1 247 ? -0.196 3.896 30.978 1.00 94.50 247 PHE A C 1
ATOM 2073 O O . PHE A 1 247 ? 0.607 3.994 30.047 1.00 94.50 247 PHE A O 1
ATOM 2080 N N . MET A 1 248 ? -1.385 4.508 30.938 1.00 94.88 248 MET A N 1
ATOM 2081 C CA . MET A 1 248 ? -1.812 5.303 29.780 1.00 94.88 248 MET A CA 1
ATOM 2082 C C . MET A 1 248 ? -0.898 6.514 29.550 1.00 94.88 248 MET A C 1
ATOM 2084 O O . MET A 1 248 ? -0.581 6.841 28.407 1.00 94.88 248 MET A O 1
ATOM 2088 N N . SER A 1 249 ? -0.407 7.145 30.620 1.00 91.75 249 SER A N 1
ATOM 2089 C CA . SER A 1 249 ? 0.544 8.262 30.524 1.00 91.75 249 SER A CA 1
ATOM 2090 C C . SER A 1 249 ? 1.898 7.823 29.946 1.00 91.75 249 SER A C 1
ATOM 2092 O O . SER A 1 249 ? 2.464 8.523 29.104 1.00 91.75 249 SER A O 1
ATOM 2094 N N . GLN A 1 250 ? 2.392 6.640 30.324 1.00 92.62 250 GLN A N 1
ATOM 2095 C CA . GLN A 1 250 ? 3.606 6.052 29.742 1.00 92.62 250 GLN A CA 1
ATOM 2096 C C . GLN A 1 250 ? 3.412 5.688 28.262 1.00 92.62 250 GLN A C 1
ATOM 2098 O O . GLN A 1 250 ? 4.290 5.965 27.445 1.00 92.62 250 GLN A O 1
ATOM 2103 N N . CYS A 1 251 ? 2.240 5.168 27.884 1.00 94.75 251 CYS A N 1
ATOM 2104 C CA . CYS A 1 251 ? 1.903 4.912 26.481 1.00 94.75 251 CYS A CA 1
ATOM 2105 C C . CYS A 1 251 ? 1.913 6.195 25.638 1.00 94.75 251 CYS A C 1
ATOM 2107 O O . CYS A 1 251 ? 2.345 6.166 24.489 1.00 94.75 251 CYS A O 1
ATOM 2109 N N . VAL A 1 252 ? 1.478 7.334 26.195 1.00 93.38 252 VAL A N 1
ATOM 2110 C CA . VAL A 1 252 ? 1.558 8.634 25.502 1.00 93.38 252 VAL A CA 1
ATOM 2111 C C . VAL A 1 252 ? 3.014 9.063 25.313 1.00 93.38 252 VAL A C 1
ATOM 2113 O O . VAL A 1 252 ? 3.368 9.549 24.240 1.00 93.38 252 VAL A O 1
ATOM 2116 N N . SER A 1 253 ? 3.872 8.847 26.317 1.00 90.44 253 SER A N 1
ATOM 2117 C CA . SER A 1 253 ? 5.317 9.086 26.184 1.00 90.44 253 SER A CA 1
ATOM 2118 C C . SER A 1 253 ? 5.913 8.257 25.042 1.00 90.44 253 SER A C 1
ATOM 2120 O O . SER A 1 253 ? 6.592 8.807 24.179 1.00 90.44 253 SER A O 1
ATOM 2122 N N . LEU A 1 254 ? 5.588 6.961 24.980 1.00 92.25 254 LEU A N 1
ATOM 2123 C CA . LEU A 1 254 ? 6.027 6.067 23.903 1.00 92.25 254 LEU A CA 1
ATOM 2124 C C . LEU A 1 254 ? 5.503 6.500 22.533 1.00 92.25 254 LEU A C 1
ATOM 2126 O O . LEU A 1 254 ? 6.278 6.579 21.587 1.00 92.25 254 LEU A O 1
ATOM 2130 N N . GLN A 1 255 ? 4.217 6.840 22.419 1.00 92.44 255 GLN A N 1
ATOM 2131 C CA . GLN A 1 255 ? 3.616 7.304 21.164 1.00 92.44 255 GLN A CA 1
ATOM 2132 C C . GLN A 1 255 ? 4.368 8.502 20.572 1.00 92.44 255 GLN A C 1
ATOM 2134 O O . GLN A 1 255 ? 4.538 8.582 19.357 1.00 92.44 255 GLN A O 1
ATOM 2139 N N . ASN A 1 256 ? 4.805 9.430 21.428 1.00 89.31 256 ASN A N 1
ATOM 2140 C CA . ASN A 1 256 ? 5.524 10.629 21.007 1.00 89.31 256 ASN A CA 1
ATOM 2141 C C . ASN A 1 256 ? 6.981 10.346 20.613 1.00 89.31 256 ASN A C 1
ATOM 2143 O O . ASN A 1 256 ? 7.553 11.127 19.858 1.00 89.31 256 ASN A O 1
ATOM 2147 N N . SER A 1 257 ? 7.578 9.259 21.111 1.00 87.38 257 SER A N 1
ATOM 2148 C CA . SER A 1 257 ? 8.965 8.879 20.809 1.00 87.38 257 SER A CA 1
ATOM 2149 C C . SER A 1 257 ? 9.096 7.849 19.683 1.00 87.38 257 SER A C 1
ATOM 2151 O O . SER A 1 257 ? 10.139 7.764 19.044 1.00 87.38 257 SER A O 1
ATOM 2153 N N . LEU A 1 258 ? 8.062 7.055 19.421 1.00 87.62 258 LEU A N 1
ATOM 2154 C CA . LEU A 1 258 ? 8.089 6.045 18.367 1.00 87.62 258 LEU A CA 1
ATOM 2155 C C . LEU A 1 258 ? 7.774 6.652 16.994 1.00 87.62 258 LEU A C 1
ATOM 2157 O O . LEU A 1 258 ? 7.117 7.688 16.857 1.00 87.62 258 LEU A O 1
ATOM 2161 N N . SER A 1 259 ? 8.179 5.951 15.937 1.00 81.56 259 SER A N 1
ATOM 2162 C CA . SER A 1 259 ? 7.843 6.314 14.562 1.00 81.56 259 SER A CA 1
ATOM 2163 C C . SER A 1 259 ? 7.479 5.087 13.720 1.00 81.56 259 SER A C 1
ATOM 2165 O O . SER A 1 259 ? 7.624 3.938 14.142 1.00 81.56 259 SER A O 1
ATOM 2167 N N . GLY A 1 260 ? 6.923 5.326 12.529 1.00 82.69 260 GLY A N 1
ATOM 2168 C CA . GLY A 1 260 ? 6.589 4.272 11.571 1.00 82.69 260 GLY A CA 1
ATOM 2169 C C . GLY A 1 260 ? 5.701 3.162 12.148 1.00 82.69 260 GLY A C 1
ATOM 2170 O O . GLY A 1 260 ? 4.725 3.424 12.849 1.00 82.69 260 GLY A O 1
ATOM 2171 N N . ARG A 1 261 ? 6.041 1.902 11.837 1.00 82.44 261 ARG A N 1
ATOM 2172 C CA . ARG A 1 261 ? 5.232 0.725 12.203 1.00 82.44 261 ARG A CA 1
ATOM 2173 C C . ARG A 1 261 ? 5.099 0.539 13.717 1.00 82.44 261 ARG A C 1
ATOM 2175 O O . ARG A 1 261 ? 4.060 0.061 14.163 1.00 82.44 261 ARG A O 1
ATOM 2182 N N . GLU A 1 262 ? 6.112 0.893 14.498 1.00 84.94 262 GLU A N 1
ATOM 2183 C CA . GLU A 1 262 ? 6.074 0.704 15.951 1.00 84.94 262 GLU A CA 1
ATOM 2184 C C . GLU A 1 262 ? 5.035 1.607 16.602 1.00 84.94 262 GLU A C 1
ATOM 2186 O O . GLU A 1 262 ? 4.193 1.120 17.354 1.00 84.94 262 GLU A O 1
ATOM 2191 N N . ARG A 1 263 ? 5.027 2.893 16.233 1.00 85.06 263 ARG A N 1
ATOM 2192 C CA . ARG A 1 263 ? 4.015 3.851 16.689 1.00 85.06 263 ARG A CA 1
ATOM 2193 C C . ARG A 1 263 ? 2.633 3.533 16.126 1.00 85.06 263 ARG A C 1
ATOM 2195 O O . ARG A 1 263 ? 1.658 3.461 16.865 1.00 85.06 263 ARG A O 1
ATOM 2202 N N . ASP A 1 264 ? 2.545 3.369 14.807 1.00 83.12 264 ASP A N 1
ATOM 2203 C CA . ASP A 1 264 ? 1.259 3.370 14.103 1.00 83.12 264 ASP A CA 1
ATOM 2204 C C . ASP A 1 264 ? 0.531 2.012 14.187 1.00 83.12 264 ASP A C 1
ATOM 2206 O O . ASP A 1 264 ? -0.675 1.943 13.943 1.00 83.12 264 ASP A O 1
ATOM 2210 N N . TYR A 1 265 ? 1.243 0.927 14.525 1.00 87.88 265 TYR A N 1
ATOM 2211 C CA . TYR A 1 265 ? 0.682 -0.425 14.603 1.00 87.88 265 TYR A CA 1
ATOM 2212 C C . TYR A 1 265 ? 1.051 -1.160 15.896 1.00 87.88 265 TYR A C 1
ATOM 2214 O O . TYR A 1 265 ? 0.154 -1.539 16.646 1.00 87.88 265 TYR A O 1
ATOM 2222 N N . SER A 1 266 ? 2.342 -1.380 16.172 1.00 89.75 266 SER A N 1
ATOM 2223 C CA . SER A 1 266 ? 2.760 -2.286 17.256 1.00 89.75 266 SER A CA 1
ATOM 2224 C C . SER A 1 266 ? 2.312 -1.801 18.635 1.00 89.75 266 SER A C 1
ATOM 2226 O O . SER A 1 266 ? 1.782 -2.592 19.410 1.00 89.75 266 SER A O 1
ATOM 2228 N N . LEU A 1 267 ? 2.452 -0.503 18.921 1.00 92.75 267 LEU A N 1
ATOM 2229 C CA . LEU A 1 267 ? 2.016 0.088 20.184 1.00 92.75 267 LEU A CA 1
ATOM 2230 C C . LEU A 1 267 ? 0.500 -0.036 20.368 1.00 92.75 267 LEU A C 1
ATOM 2232 O O . LEU A 1 267 ? 0.042 -0.448 21.431 1.00 92.75 267 LEU A O 1
ATOM 2236 N N . LYS A 1 268 ? -0.283 0.250 19.321 1.00 92.06 268 LYS A N 1
ATOM 2237 C CA . LYS A 1 268 ? -1.742 0.083 19.343 1.00 92.06 268 LYS A CA 1
ATOM 2238 C C . LYS A 1 268 ? -2.136 -1.362 19.666 1.00 92.06 268 LYS A C 1
ATOM 2240 O O . LYS A 1 268 ? -2.968 -1.569 20.545 1.00 92.06 268 LYS A O 1
ATOM 2245 N N . VAL A 1 269 ? -1.522 -2.345 19.003 1.00 90.81 269 VAL A N 1
ATOM 2246 C CA . VAL A 1 269 ? -1.769 -3.774 19.273 1.00 90.81 269 VAL A CA 1
ATOM 2247 C C . VAL A 1 269 ? -1.388 -4.131 20.712 1.00 90.81 269 VAL A C 1
ATOM 2249 O O . VAL A 1 269 ? -2.157 -4.800 21.396 1.00 90.81 269 VAL A O 1
ATOM 2252 N N . GLY A 1 270 ? -0.246 -3.646 21.208 1.00 93.62 270 GLY A N 1
ATOM 2253 C CA . GLY A 1 270 ? 0.160 -3.827 22.602 1.00 93.62 270 GLY A CA 1
ATOM 2254 C C . GLY A 1 270 ? -0.867 -3.271 23.593 1.00 93.62 270 GLY A C 1
ATOM 2255 O O . GLY A 1 270 ? -1.248 -3.964 24.529 1.00 93.62 270 GLY A O 1
ATOM 2256 N N . ILE A 1 271 ? -1.381 -2.059 23.356 1.00 94.44 271 ILE A N 1
ATOM 2257 C CA . ILE A 1 271 ? -2.420 -1.437 24.194 1.00 94.44 271 ILE A CA 1
ATOM 2258 C C . ILE A 1 271 ? -3.727 -2.242 24.143 1.00 94.44 271 ILE A C 1
ATOM 2260 O O . ILE A 1 271 ? -4.358 -2.446 25.179 1.00 94.44 271 ILE A O 1
ATOM 2264 N N . GLU A 1 272 ? -4.130 -2.735 22.970 1.00 93.00 272 GLU A N 1
ATOM 2265 C CA . GLU A 1 272 ? -5.300 -3.613 22.821 1.00 93.00 272 GLU A CA 1
ATOM 2266 C C . GLU A 1 272 ? -5.150 -4.912 23.626 1.00 93.00 272 GLU A C 1
ATOM 2268 O O . GLU A 1 272 ? -6.098 -5.331 24.296 1.00 93.00 272 GLU A O 1
ATOM 2273 N N . MET A 1 273 ? -3.961 -5.524 23.612 1.00 92.00 273 MET A N 1
ATOM 2274 C CA . MET A 1 273 ? -3.653 -6.706 24.424 1.00 92.00 273 MET A CA 1
ATOM 2275 C C . MET A 1 273 ? -3.682 -6.390 25.922 1.00 92.00 273 MET A C 1
ATOM 2277 O O . MET A 1 273 ? -4.306 -7.138 26.675 1.00 92.00 273 MET A O 1
ATOM 2281 N N . SER A 1 274 ? -3.098 -5.265 26.352 1.00 93.50 274 SER A N 1
ATOM 2282 C CA . SER A 1 274 ? -3.166 -4.803 27.746 1.00 93.50 274 SER A CA 1
ATOM 2283 C C . SER A 1 274 ? -4.609 -4.639 28.210 1.00 93.50 274 SER A C 1
ATOM 2285 O O . SER A 1 274 ? -4.999 -5.171 29.243 1.00 93.50 274 SER A O 1
ATOM 2287 N N . LEU A 1 275 ? -5.431 -3.941 27.425 1.00 92.38 275 LEU A N 1
ATOM 2288 C CA . LEU A 1 275 ? -6.834 -3.691 27.749 1.00 92.38 275 LEU A CA 1
ATOM 2289 C C . LEU A 1 275 ? -7.650 -4.982 27.814 1.00 92.38 275 LEU A C 1
ATOM 2291 O O . LEU A 1 275 ? -8.494 -5.127 28.696 1.00 92.38 275 LEU A O 1
ATOM 2295 N N . LYS A 1 276 ? -7.372 -5.938 26.923 1.00 90.12 276 LYS A N 1
ATOM 2296 C CA . LYS A 1 276 ? -7.970 -7.274 26.973 1.00 90.12 276 LYS A CA 1
ATOM 2297 C C . LYS A 1 276 ? -7.570 -8.024 28.250 1.00 90.12 276 LYS A C 1
ATOM 2299 O O . LYS A 1 276 ? -8.447 -8.541 28.930 1.00 90.12 276 LYS A O 1
ATOM 2304 N N . ALA A 1 277 ? -6.284 -8.052 28.597 1.00 91.62 277 ALA A N 1
ATOM 2305 C CA . ALA A 1 277 ? -5.791 -8.724 29.802 1.00 91.62 277 ALA A CA 1
ATOM 2306 C C . ALA A 1 277 ? -6.354 -8.101 31.092 1.00 91.62 277 ALA A C 1
ATOM 2308 O O . ALA A 1 277 ? -6.787 -8.812 31.996 1.00 91.62 277 ALA A O 1
ATOM 2309 N N . ILE A 1 278 ? -6.425 -6.768 31.159 1.00 91.31 278 ILE A N 1
ATOM 2310 C CA . ILE A 1 278 ? -7.053 -6.057 32.278 1.00 91.31 278 ILE A CA 1
ATOM 2311 C C . ILE A 1 278 ? -8.537 -6.429 32.375 1.00 91.31 278 ILE A C 1
ATOM 2313 O O . ILE A 1 278 ? -9.020 -6.715 33.469 1.00 91.31 278 ILE A O 1
ATOM 2317 N N . ALA A 1 279 ? -9.251 -6.449 31.246 1.00 87.25 279 ALA A N 1
ATOM 2318 C CA . ALA A 1 279 ? -10.664 -6.805 31.217 1.00 87.25 279 ALA A CA 1
ATOM 2319 C C . ALA A 1 279 ? -10.927 -8.238 31.701 1.00 87.25 279 ALA A C 1
ATOM 2321 O O . ALA A 1 279 ? -11.993 -8.465 32.257 1.00 87.25 279 ALA A O 1
ATOM 2322 N N . GLU A 1 280 ? -9.979 -9.166 31.514 1.00 85.25 280 GLU A N 1
ATOM 2323 C CA . GLU A 1 280 ? -10.043 -10.563 31.976 1.00 85.25 280 GLU A CA 1
ATOM 2324 C C . GLU A 1 280 ? -9.709 -10.731 33.471 1.00 85.25 280 GLU A C 1
ATOM 2326 O O . GLU A 1 280 ? -10.290 -11.582 34.144 1.00 85.25 280 GLU A O 1
ATOM 2331 N N . ASN A 1 281 ? -8.800 -9.917 34.014 1.00 85.62 281 ASN A N 1
ATOM 2332 C CA . ASN A 1 281 ? -8.401 -9.996 35.425 1.00 85.62 281 ASN A CA 1
ATOM 2333 C C . ASN A 1 281 ? -9.309 -9.180 36.360 1.00 85.62 281 ASN A C 1
ATOM 2335 O O . ASN A 1 281 ? -9.549 -9.589 37.494 1.00 85.62 281 ASN A O 1
ATOM 2339 N N . HIS A 1 282 ? -9.827 -8.043 35.885 1.00 85.44 282 HIS A N 1
ATOM 2340 C CA . HIS A 1 282 ? -10.525 -7.030 36.691 1.00 85.44 282 HIS A CA 1
ATOM 2341 C C . HIS A 1 282 ? -11.885 -6.682 36.082 1.00 85.44 282 HIS A C 1
ATOM 2343 O O . HIS A 1 282 ? -12.184 -5.529 35.763 1.00 85.44 282 HIS A O 1
ATOM 2349 N N . HIS A 1 283 ? -12.717 -7.709 35.885 1.00 81.88 283 HIS A N 1
ATOM 2350 C CA . HIS A 1 283 ? -14.044 -7.594 35.266 1.00 81.88 283 HIS A CA 1
ATOM 2351 C C . HIS A 1 283 ? -14.939 -6.540 35.941 1.00 81.88 283 HIS A C 1
ATOM 2353 O O . HIS A 1 283 ? -15.773 -5.920 35.287 1.00 81.88 283 HIS A O 1
ATOM 2359 N N . ASP A 1 284 ? -14.792 -6.355 37.250 1.00 86.25 284 ASP A N 1
ATOM 2360 C CA . ASP A 1 284 ? -15.552 -5.413 38.068 1.00 86.25 284 ASP A CA 1
ATOM 2361 C C . ASP A 1 284 ? -15.174 -3.946 37.819 1.00 86.25 284 ASP A C 1
ATOM 2363 O O . ASP A 1 284 ? -15.998 -3.069 38.059 1.00 86.25 284 ASP A O 1
ATOM 2367 N N . GLN A 1 285 ? -13.974 -3.680 37.295 1.00 88.75 285 GLN A N 1
ATOM 2368 C CA . GLN A 1 285 ? -13.447 -2.329 37.046 1.00 88.75 285 GLN A CA 1
ATOM 2369 C C . GLN A 1 285 ? -13.532 -1.912 35.569 1.00 88.75 285 GLN A C 1
ATOM 2371 O O . GLN A 1 285 ? -13.080 -0.828 35.186 1.00 88.75 285 GLN A O 1
ATOM 2376 N N . ILE A 1 286 ? -14.083 -2.770 34.700 1.00 90.56 286 ILE A N 1
ATOM 2377 C CA . ILE A 1 286 ? -14.070 -2.560 33.246 1.00 90.56 286 ILE A CA 1
ATOM 2378 C C . ILE A 1 286 ? -14.754 -1.251 32.831 1.00 90.56 286 ILE A C 1
ATOM 2380 O O . ILE A 1 286 ? -14.326 -0.596 31.880 1.00 90.56 286 ILE A O 1
ATOM 2384 N N . LYS A 1 287 ? -15.789 -0.831 33.569 1.00 92.69 287 LYS A N 1
ATOM 2385 C CA . LYS A 1 287 ? -16.524 0.412 33.313 1.00 92.69 287 LYS A CA 1
ATOM 2386 C C . LYS A 1 287 ? -15.627 1.633 33.518 1.00 92.69 287 LYS A C 1
ATOM 2388 O O . LYS A 1 287 ? -15.578 2.514 32.658 1.00 92.69 287 LYS A O 1
ATOM 2393 N N . GLU A 1 288 ? -14.907 1.677 34.633 1.00 93.19 288 GLU A N 1
ATOM 2394 C CA . GLU A 1 288 ? -13.976 2.745 34.989 1.00 93.19 288 GLU A CA 1
ATOM 2395 C C . GLU A 1 288 ? -12.795 2.789 34.013 1.00 93.19 288 GLU A C 1
ATOM 2397 O O . GLU A 1 288 ? -12.443 3.863 33.526 1.00 93.19 288 GLU A O 1
ATOM 2402 N N . ILE A 1 289 ? -12.236 1.628 33.663 1.00 92.19 289 ILE A N 1
ATOM 2403 C CA . ILE A 1 289 ? -11.117 1.502 32.718 1.00 92.19 289 ILE A CA 1
ATOM 2404 C C . ILE A 1 289 ? -11.496 2.021 31.329 1.00 92.19 289 ILE A C 1
ATOM 2406 O O . ILE A 1 289 ? -10.773 2.842 30.763 1.00 92.19 289 ILE A O 1
ATOM 2410 N N . VAL A 1 290 ? -12.642 1.596 30.785 1.00 94.38 290 VAL A N 1
ATOM 2411 C CA . VAL A 1 290 ? -13.122 2.073 29.477 1.00 94.38 290 VAL A CA 1
ATOM 2412 C C . VAL A 1 290 ? -13.413 3.572 29.522 1.00 94.38 290 VAL A C 1
ATOM 2414 O O . VAL A 1 290 ? -13.035 4.303 28.605 1.00 94.38 290 VAL A O 1
ATOM 2417 N N . SER A 1 291 ? -14.019 4.052 30.613 1.00 94.62 291 SER A N 1
ATOM 2418 C CA . SER A 1 291 ? -14.238 5.483 30.813 1.00 94.62 291 SER A CA 1
ATOM 2419 C C . SER A 1 291 ? -12.920 6.259 30.779 1.00 94.62 291 SER A C 1
ATOM 2421 O O . SER A 1 291 ? -12.847 7.266 30.084 1.00 94.62 291 SER A O 1
ATOM 2423 N N . ILE A 1 292 ? -11.863 5.803 31.458 1.00 94.44 292 ILE A N 1
ATOM 2424 C CA . ILE A 1 292 ? -10.539 6.451 31.405 1.00 94.44 292 ILE A CA 1
ATOM 2425 C C . ILE A 1 292 ? -9.956 6.387 29.991 1.00 94.44 292 ILE A C 1
ATOM 2427 O O . ILE A 1 292 ? -9.489 7.401 29.477 1.00 94.44 292 ILE A O 1
ATOM 2431 N N . TYR A 1 293 ? -10.026 5.229 29.326 1.00 95.00 293 TYR A N 1
ATOM 2432 C CA . TYR A 1 293 ? -9.476 5.051 27.981 1.00 95.00 293 TYR A CA 1
ATOM 2433 C C . TYR A 1 293 ? -10.021 6.072 26.973 1.00 95.00 293 TYR A C 1
ATOM 2435 O O . TYR A 1 293 ? -9.264 6.583 26.149 1.00 95.00 293 TYR A O 1
ATOM 2443 N N . PHE A 1 294 ? -11.307 6.420 27.047 1.00 95.12 294 PHE A N 1
ATOM 2444 C CA . PHE A 1 294 ? -11.909 7.398 26.138 1.00 95.12 294 PHE A CA 1
ATOM 2445 C C . PHE A 1 294 ? -11.212 8.774 26.138 1.00 95.12 294 PHE A C 1
ATOM 2447 O O . PHE A 1 294 ? -11.314 9.487 25.142 1.00 95.12 294 PHE A O 1
ATOM 2454 N N . ASP A 1 295 ? -10.485 9.150 27.201 1.00 94.56 295 ASP A N 1
ATOM 2455 C CA . ASP A 1 295 ? -9.687 10.391 27.224 1.00 94.56 295 ASP A CA 1
ATOM 2456 C C . ASP A 1 295 ? -8.425 10.314 26.341 1.00 94.56 295 ASP A C 1
ATOM 2458 O O . ASP A 1 295 ? -7.831 11.340 26.017 1.00 94.56 295 ASP A O 1
ATOM 2462 N N . TYR A 1 296 ? -8.049 9.108 25.908 1.00 94.75 296 TYR A N 1
ATOM 2463 C CA . TYR A 1 296 ? -6.884 8.806 25.073 1.00 94.75 296 TYR A CA 1
ATOM 2464 C C . TYR A 1 296 ? -7.256 8.262 23.680 1.00 94.75 296 TYR A C 1
ATOM 2466 O O . TYR A 1 296 ? -6.378 7.953 22.870 1.00 94.75 296 TYR A O 1
ATOM 2474 N N . ASP A 1 297 ? -8.549 8.137 23.372 1.00 93.38 297 ASP A N 1
ATOM 2475 C CA . ASP A 1 297 ? -9.058 7.564 22.117 1.00 93.38 297 ASP A CA 1
ATOM 2476 C C . ASP A 1 297 ? -8.588 8.347 20.873 1.00 93.38 297 ASP A C 1
ATOM 2478 O O . ASP A 1 297 ? -8.299 7.766 19.827 1.00 93.38 297 ASP A O 1
ATOM 2482 N N . ASN A 1 298 ? -8.403 9.666 21.003 1.00 92.12 298 ASN A N 1
ATOM 2483 C CA . ASN A 1 298 ? -7.836 10.516 19.952 1.00 92.12 298 ASN A CA 1
ATOM 2484 C C . ASN A 1 298 ? -6.360 10.216 19.637 1.00 92.12 298 ASN A C 1
ATOM 2486 O O . ASN A 1 298 ? -5.906 10.587 18.555 1.00 92.12 298 ASN A O 1
ATOM 2490 N N . ILE A 1 299 ? -5.630 9.591 20.565 1.00 92.88 299 ILE A N 1
ATOM 2491 C CA . ILE A 1 299 ? -4.211 9.249 20.424 1.00 92.88 299 ILE A CA 1
ATOM 2492 C C . ILE A 1 299 ? -4.067 7.838 19.850 1.00 92.88 299 ILE A C 1
ATOM 2494 O O . ILE A 1 299 ? -3.357 7.653 18.865 1.00 92.88 299 ILE A O 1
ATOM 2498 N N . PHE A 1 300 ? -4.747 6.853 20.445 1.00 91.94 300 PHE A N 1
ATOM 2499 C CA . PHE A 1 300 ? -4.469 5.439 20.164 1.00 91.94 300 PHE A CA 1
ATOM 2500 C C . PHE A 1 300 ? -5.441 4.774 19.190 1.00 91.94 300 PHE A C 1
ATOM 2502 O O . PHE A 1 300 ? -5.033 3.845 18.496 1.00 91.94 300 PHE A O 1
ATOM 2509 N N . ASN A 1 301 ? -6.702 5.226 19.120 1.00 90.25 301 ASN A N 1
ATOM 2510 C CA . ASN A 1 301 ? -7.731 4.667 18.232 1.00 90.25 301 ASN A CA 1
ATOM 2511 C C . ASN A 1 301 ? -7.741 3.122 18.221 1.00 90.25 301 ASN A C 1
ATOM 2513 O O . ASN A 1 301 ? -7.511 2.499 17.178 1.00 90.25 301 ASN A O 1
ATOM 2517 N N . ILE A 1 302 ? -7.919 2.495 19.387 1.00 91.62 302 ILE A N 1
ATOM 2518 C CA . ILE A 1 302 ? -7.935 1.029 19.498 1.00 91.62 302 ILE A CA 1
ATOM 2519 C C . ILE A 1 302 ? -9.172 0.440 18.817 1.00 91.62 302 ILE A C 1
ATOM 2521 O O . ILE A 1 302 ? -10.180 1.116 18.627 1.00 91.62 302 ILE A O 1
ATOM 2525 N N . HIS A 1 303 ? -9.125 -0.848 18.506 1.00 90.69 303 HIS A N 1
ATOM 2526 C CA . HIS A 1 303 ? -10.274 -1.623 18.070 1.00 90.69 303 HIS A CA 1
ATOM 2527 C C . HIS A 1 303 ? -11.231 -1.926 19.253 1.00 90.69 303 HIS A C 1
ATOM 2529 O O . HIS A 1 303 ? -10.890 -2.732 20.123 1.00 90.69 303 HIS A O 1
ATOM 2535 N N . PRO A 1 304 ? -12.461 -1.366 19.291 1.00 91.94 304 PRO A N 1
ATOM 2536 C CA . PRO A 1 304 ? -13.357 -1.466 20.453 1.00 91.94 304 PRO A CA 1
ATOM 2537 C C . PRO A 1 304 ? -13.885 -2.871 20.773 1.00 91.94 304 PRO A C 1
ATOM 2539 O O . PRO A 1 304 ? -14.317 -3.120 21.896 1.00 91.94 304 PRO A O 1
ATOM 2542 N N . GLY A 1 305 ? -13.880 -3.795 19.804 1.00 91.00 305 GLY A N 1
ATOM 2543 C CA . GLY A 1 305 ? -14.622 -5.060 19.891 1.00 91.00 305 GLY A CA 1
ATOM 2544 C C . GLY A 1 305 ? -14.375 -5.899 21.152 1.00 91.00 305 GLY A C 1
ATOM 2545 O O . GLY A 1 305 ? -15.332 -6.373 21.754 1.00 91.00 305 GLY A O 1
ATOM 2546 N N . SER A 1 306 ? -13.122 -6.043 21.599 1.00 88.31 306 SER A N 1
ATOM 2547 C CA . SER A 1 306 ? -12.806 -6.807 22.822 1.00 88.31 306 SER A CA 1
ATOM 2548 C C . SER A 1 306 ? -13.410 -6.164 24.078 1.00 88.31 306 SER A C 1
ATOM 2550 O O . SER A 1 306 ? -13.943 -6.849 24.951 1.00 88.31 306 SER A O 1
ATOM 2552 N N . LEU A 1 307 ? -13.372 -4.834 24.164 1.00 92.56 307 LEU A N 1
ATOM 2553 C CA . LEU A 1 307 ? -13.900 -4.099 25.311 1.00 92.56 307 LEU A CA 1
ATOM 2554 C C . LEU A 1 307 ? -15.423 -4.090 25.315 1.00 92.56 307 LEU A C 1
ATOM 2556 O O . LEU A 1 307 ? -16.018 -4.347 26.355 1.00 92.56 307 LEU A O 1
ATOM 2560 N N . ILE A 1 308 ? -16.056 -3.878 24.159 1.00 94.50 308 ILE A N 1
ATOM 2561 C CA . ILE A 1 308 ? -17.516 -3.964 24.025 1.00 94.50 308 ILE A CA 1
ATOM 2562 C C . ILE A 1 308 ? -18.020 -5.358 24.415 1.00 94.50 308 ILE A C 1
ATOM 2564 O O . ILE A 1 308 ? -18.971 -5.470 25.186 1.00 94.50 308 ILE A O 1
ATOM 2568 N N . PHE A 1 309 ? -17.350 -6.418 23.954 1.00 92.56 309 PHE A N 1
ATOM 2569 C CA . PHE A 1 309 ? -17.684 -7.787 24.341 1.00 92.56 309 PHE A CA 1
ATOM 2570 C C . PHE A 1 309 ? -17.631 -7.988 25.864 1.00 92.56 309 PHE A C 1
ATOM 2572 O O . PHE A 1 309 ? -18.569 -8.526 26.452 1.00 92.56 309 PHE A O 1
ATOM 2579 N N . ASN A 1 310 ? -16.566 -7.525 26.524 1.00 91.69 310 ASN A N 1
ATOM 2580 C CA . ASN A 1 310 ? -16.439 -7.644 27.978 1.00 91.69 310 ASN A CA 1
ATOM 2581 C C . ASN A 1 310 ? -17.431 -6.750 28.741 1.00 91.69 310 ASN A C 1
ATOM 2583 O O . ASN A 1 310 ? -17.946 -7.168 29.777 1.00 91.69 310 ASN A O 1
ATOM 2587 N N . LEU A 1 311 ? -17.779 -5.574 28.209 1.00 94.44 311 LEU A N 1
ATOM 2588 C CA . LEU A 1 311 ? -18.819 -4.714 28.775 1.00 94.44 311 LEU A CA 1
ATOM 2589 C C . LEU A 1 311 ? -20.185 -5.407 28.780 1.00 94.44 311 LEU A C 1
ATOM 2591 O O . LEU A 1 311 ? -20.841 -5.409 29.816 1.00 94.44 311 LEU A O 1
ATOM 2595 N N . PHE A 1 312 ? -20.586 -6.069 27.690 1.00 94.56 312 PHE A N 1
ATOM 2596 C CA . PHE A 1 312 ? -21.839 -6.840 27.653 1.00 94.56 312 PHE A CA 1
ATOM 2597 C C . PHE A 1 312 ? -21.842 -8.058 28.592 1.00 94.56 312 PHE A C 1
ATOM 2599 O O . PHE A 1 312 ? -22.906 -8.517 28.999 1.00 94.56 312 PHE A O 1
ATOM 2606 N N . ARG A 1 313 ? -20.672 -8.588 28.979 1.00 91.81 313 ARG A N 1
ATOM 2607 C CA . ARG A 1 313 ? -20.582 -9.644 30.006 1.00 91.81 313 ARG A CA 1
ATOM 2608 C C . ARG A 1 313 ? -20.766 -9.117 31.429 1.00 91.81 313 ARG A C 1
ATOM 2610 O O . ARG A 1 313 ? -21.108 -9.904 32.310 1.00 91.81 313 ARG A O 1
ATOM 2617 N N . ALA A 1 314 ? -20.498 -7.833 31.659 1.00 91.00 314 ALA A N 1
ATOM 2618 C CA . ALA A 1 314 ? -20.508 -7.215 32.984 1.00 91.00 314 ALA A CA 1
ATOM 2619 C C . ALA A 1 314 ? -21.744 -6.336 33.240 1.00 91.00 314 ALA A C 1
ATOM 2621 O O . ALA A 1 314 ? -22.167 -6.198 34.386 1.00 91.00 314 ALA A O 1
ATOM 2622 N N . LEU A 1 315 ? -22.321 -5.744 32.192 1.00 94.00 315 LEU A N 1
ATOM 2623 C CA . LEU A 1 315 ? -23.346 -4.704 32.263 1.00 94.00 315 LEU A CA 1
ATOM 2624 C C . LEU A 1 315 ? -24.539 -5.033 31.360 1.00 94.00 315 LEU A C 1
ATOM 2626 O O . LEU A 1 315 ? -24.414 -5.771 30.383 1.00 94.00 315 LEU A O 1
ATOM 2630 N N . ARG A 1 316 ? -25.701 -4.438 31.651 1.00 95.50 316 ARG A N 1
ATOM 2631 C CA . ARG A 1 316 ? -26.860 -4.492 30.743 1.00 95.50 316 ARG A CA 1
ATOM 2632 C C . ARG A 1 316 ? -26.628 -3.614 29.515 1.00 95.50 316 ARG A C 1
ATOM 2634 O O . ARG A 1 316 ? -25.931 -2.606 29.606 1.00 95.50 316 ARG A O 1
ATOM 2641 N N . SER A 1 317 ? -27.286 -3.926 28.399 1.00 96.00 317 SER A N 1
ATOM 2642 C CA . SER A 1 317 ? -27.202 -3.152 27.149 1.00 96.00 317 SER A CA 1
ATOM 2643 C C . SER A 1 317 ? -27.424 -1.650 27.343 1.00 96.00 317 SER A C 1
ATOM 2645 O O . SER A 1 317 ? -26.612 -0.852 26.877 1.00 96.00 317 SER A O 1
ATOM 2647 N N . SER A 1 318 ? -28.426 -1.259 28.137 1.00 95.25 318 SER A N 1
ATOM 2648 C CA . SER A 1 318 ? -28.681 0.150 28.472 1.00 95.25 318 SER A CA 1
ATOM 2649 C C . SER A 1 318 ? -27.497 0.831 29.172 1.00 95.25 318 SER A C 1
ATOM 2651 O O . SER A 1 318 ? -27.177 1.976 28.872 1.00 95.25 318 SER A O 1
ATOM 2653 N N . GLU A 1 319 ? -26.815 0.133 30.082 1.00 96.81 319 GLU A N 1
ATOM 2654 C CA . GLU A 1 319 ? -25.660 0.670 30.814 1.00 96.81 319 GLU A CA 1
ATOM 2655 C C . GLU A 1 319 ? -24.418 0.771 29.918 1.00 96.81 319 GLU A C 1
ATOM 2657 O O . GLU A 1 319 ? -23.637 1.716 30.046 1.00 96.81 319 GLU A O 1
ATOM 2662 N N . VAL A 1 320 ? -24.239 -0.182 28.994 1.00 97.38 320 VAL A N 1
ATOM 2663 C CA . VAL A 1 320 ? -23.178 -0.126 27.977 1.00 97.38 320 VAL A CA 1
ATOM 2664 C C . VAL A 1 320 ? -23.401 1.071 27.054 1.00 97.38 320 VAL A C 1
ATOM 2666 O O . VAL A 1 320 ? -22.464 1.830 26.801 1.00 97.38 320 VAL A O 1
ATOM 2669 N N . TRP A 1 321 ? -24.639 1.280 26.598 1.00 97.12 321 TRP A N 1
ATOM 2670 C CA . TRP A 1 321 ? -24.997 2.438 25.784 1.00 97.12 321 TRP A CA 1
ATOM 2671 C C . TRP A 1 321 ? -24.730 3.752 26.524 1.00 97.12 321 TRP A C 1
ATOM 2673 O O . TRP A 1 321 ? -24.030 4.616 26.000 1.00 97.12 321 TRP A O 1
ATOM 2683 N N . GLU A 1 322 ? -25.202 3.880 27.769 1.00 96.88 322 GLU A N 1
ATOM 2684 C CA . GLU A 1 322 ? -24.954 5.058 28.610 1.00 96.88 322 GLU A CA 1
ATOM 2685 C C . GLU A 1 322 ? -23.458 5.340 28.796 1.00 96.88 322 GLU A C 1
ATOM 2687 O O . GLU A 1 322 ? -23.043 6.498 28.739 1.00 96.88 322 GLU A O 1
ATOM 2692 N N . LEU A 1 323 ? -22.629 4.306 28.977 1.00 97.38 323 LEU A N 1
ATOM 2693 C CA . LEU A 1 323 ? -21.178 4.460 29.091 1.00 97.38 323 LEU A CA 1
ATOM 2694 C C . LEU A 1 323 ? -20.564 5.004 27.796 1.00 97.38 323 LEU A C 1
ATOM 2696 O O . LEU A 1 323 ? -19.831 5.994 27.843 1.00 97.38 323 LEU A O 1
ATOM 2700 N N . ILE A 1 324 ? -20.874 4.391 26.651 1.00 96.88 324 ILE A N 1
ATOM 2701 C CA . ILE A 1 324 ? -20.384 4.821 25.328 1.00 96.88 324 ILE A CA 1
ATOM 2702 C C . ILE A 1 324 ? -20.827 6.256 25.040 1.00 96.88 324 ILE A C 1
ATOM 2704 O O . ILE A 1 324 ? -20.063 7.038 24.463 1.00 96.88 324 ILE A O 1
ATOM 2708 N N . ASP A 1 325 ? -22.035 6.620 25.476 1.00 94.69 325 ASP A N 1
ATOM 2709 C CA . ASP A 1 325 ? -22.608 7.937 25.251 1.00 94.69 325 ASP A CA 1
ATOM 2710 C C . ASP A 1 325 ? -22.263 8.998 26.297 1.00 94.69 325 ASP A C 1
ATOM 2712 O O . ASP A 1 325 ? -22.474 10.183 26.025 1.00 94.69 325 ASP A O 1
ATOM 2716 N N . SER A 1 326 ? -21.635 8.607 27.407 1.00 93.62 326 SER A N 1
ATOM 2717 C CA . SER A 1 326 ? -21.378 9.456 28.578 1.00 93.62 326 SER A CA 1
ATOM 2718 C C . SER A 1 326 ? -20.553 10.716 28.304 1.00 93.62 326 SER A C 1
ATOM 2720 O O . SER A 1 326 ? -20.715 11.719 29.001 1.00 93.62 326 SER A O 1
ATOM 2722 N N . LYS A 1 327 ? -19.669 10.697 27.298 1.00 92.88 327 LYS A N 1
ATOM 2723 C CA . LYS A 1 327 ? -18.815 11.840 26.947 1.00 92.88 327 LYS A CA 1
ATOM 2724 C C . LYS A 1 327 ? -18.514 11.943 25.453 1.00 92.88 327 LYS A C 1
ATOM 2726 O O . LYS A 1 327 ? -18.998 11.154 24.637 1.00 92.88 327 LYS A O 1
ATOM 2731 N N . SER A 1 328 ? -17.764 12.984 25.091 1.00 93.69 328 SER A N 1
ATOM 2732 C CA . SER A 1 328 ? -17.317 13.266 23.725 1.00 93.69 328 SER A CA 1
ATOM 2733 C C . SER A 1 328 ? -15.862 12.840 23.552 1.00 93.69 328 SER A C 1
ATOM 2735 O O . SER A 1 328 ? -15.001 13.303 24.292 1.00 93.69 328 SER A O 1
ATOM 2737 N N . TYR A 1 329 ? -15.594 12.002 22.555 1.00 94.88 329 TYR A N 1
ATOM 2738 C CA . TYR A 1 329 ? -14.267 11.504 22.179 1.00 94.88 329 TYR A CA 1
ATOM 2739 C C . TYR A 1 329 ? -14.226 11.244 20.666 1.00 94.88 329 TYR A C 1
ATOM 2741 O O . TYR A 1 329 ? -15.260 11.317 19.994 1.00 94.88 329 TYR A O 1
ATOM 2749 N N . ARG A 1 330 ? -13.028 11.033 20.105 1.00 93.25 330 ARG A N 1
ATOM 2750 C CA . ARG A 1 330 ? -12.777 11.148 18.659 1.00 93.25 330 ARG A CA 1
ATOM 2751 C C . ARG A 1 330 ? -13.528 10.107 17.828 1.00 93.25 330 ARG A C 1
ATOM 2753 O O . ARG A 1 330 ? -14.106 10.497 16.820 1.00 93.25 330 ARG A O 1
ATOM 2760 N N . TRP A 1 331 ? -13.504 8.841 18.234 1.00 94.25 331 TRP A N 1
ATOM 2761 C CA . TRP A 1 331 ? -14.004 7.699 17.460 1.00 94.25 331 TRP A CA 1
ATOM 2762 C C . TRP A 1 331 ? -15.324 7.136 18.003 1.00 94.25 331 TRP A C 1
ATOM 2764 O O . TRP A 1 331 ? -15.642 5.961 17.824 1.00 94.25 331 TRP A O 1
ATOM 2774 N N . LYS A 1 332 ? -16.128 7.966 18.681 1.00 95.88 332 LYS A N 1
ATOM 2775 C CA . LYS A 1 332 ? -17.388 7.558 19.327 1.00 95.88 332 LYS A CA 1
ATOM 2776 C C . LYS A 1 332 ? -18.354 6.821 18.404 1.00 95.88 332 LYS A C 1
ATOM 2778 O O . LYS A 1 332 ? -19.040 5.902 18.852 1.00 95.88 332 LYS A O 1
ATOM 2783 N N . LYS A 1 333 ? -18.425 7.183 17.122 1.00 96.44 333 LYS A N 1
ATOM 2784 C CA . LYS A 1 333 ? -19.343 6.503 16.205 1.00 96.44 333 LYS A CA 1
ATOM 2785 C C . LYS A 1 333 ? -18.842 5.107 15.849 1.00 96.44 333 LYS A C 1
ATOM 2787 O O . LYS A 1 333 ? -19.658 4.196 15.770 1.00 96.44 333 LYS A O 1
ATOM 2792 N N . ASN A 1 334 ? -17.528 4.903 15.763 1.00 95.19 334 ASN A N 1
ATOM 2793 C CA . ASN A 1 334 ? -16.954 3.562 15.646 1.00 95.19 334 ASN A CA 1
ATOM 2794 C C . ASN A 1 334 ? -17.331 2.686 16.858 1.00 95.19 334 ASN A C 1
ATOM 2796 O O . ASN A 1 334 ? -17.819 1.572 16.693 1.00 95.19 334 ASN A O 1
ATOM 2800 N N . TRP A 1 335 ? -17.217 3.213 18.080 1.00 96.56 335 TRP A N 1
ATOM 2801 C CA . TRP A 1 335 ? -17.643 2.502 19.295 1.00 96.56 335 TRP A CA 1
ATOM 2802 C C . TRP A 1 335 ? -19.135 2.127 19.280 1.00 96.56 335 TRP A C 1
ATOM 2804 O O . TRP A 1 335 ? -19.487 0.991 19.603 1.00 96.56 335 TRP A O 1
ATOM 2814 N N . ARG A 1 336 ? -20.014 3.033 18.829 1.00 97.00 336 ARG A N 1
ATOM 2815 C CA . ARG A 1 336 ? -21.444 2.736 18.617 1.00 97.00 336 ARG A CA 1
ATOM 2816 C C . ARG A 1 336 ? -21.675 1.667 17.540 1.00 97.00 336 ARG A C 1
ATOM 2818 O O . ARG A 1 336 ? -22.546 0.819 17.712 1.00 97.00 336 ARG A O 1
ATOM 2825 N N . SER A 1 337 ? -20.885 1.657 16.464 1.00 95.81 337 SER A N 1
ATOM 2826 C CA . SER A 1 337 ? -20.939 0.596 15.446 1.00 95.81 337 SER A CA 1
ATOM 2827 C C . SER A 1 337 ? -20.659 -0.777 16.066 1.00 95.81 337 SER A C 1
ATOM 2829 O O . SER A 1 337 ? -21.397 -1.729 15.809 1.00 95.81 337 SER A O 1
ATOM 2831 N N . PHE A 1 338 ? -19.654 -0.873 16.946 1.00 95.88 338 PHE A N 1
ATOM 2832 C CA . PHE A 1 338 ? -19.381 -2.107 17.685 1.00 95.88 338 PHE A CA 1
ATOM 2833 C C . PHE A 1 338 ? -20.510 -2.481 18.645 1.00 95.88 338 PHE A C 1
ATOM 2835 O O . PHE A 1 338 ? -20.889 -3.651 18.667 1.00 95.88 338 PHE A O 1
ATOM 2842 N N . TYR A 1 339 ? -21.084 -1.513 19.370 1.00 97.44 339 TYR A N 1
ATOM 2843 C CA . TYR A 1 339 ? -22.253 -1.738 20.227 1.00 97.44 339 TYR A CA 1
ATOM 2844 C C . TYR A 1 339 ? -23.392 -2.415 19.462 1.00 97.44 339 TYR A C 1
ATOM 2846 O O . TYR A 1 339 ? -23.786 -3.518 19.832 1.00 97.44 339 TYR A O 1
ATOM 2854 N N . PHE A 1 340 ? -23.861 -1.829 18.355 1.00 97.25 340 PHE A N 1
ATOM 2855 C CA . PHE A 1 340 ? -24.947 -2.431 17.573 1.00 97.25 340 PHE A CA 1
ATOM 2856 C C . PHE A 1 340 ? -24.550 -3.792 16.992 1.00 97.25 340 PHE A C 1
ATOM 2858 O O . PHE A 1 340 ? -25.336 -4.739 17.002 1.00 97.25 340 PHE A O 1
ATOM 2865 N N . SER A 1 341 ? -23.302 -3.935 16.534 1.00 95.12 341 SER A N 1
ATOM 2866 C CA . SER A 1 341 ? -22.836 -5.214 15.994 1.00 95.12 341 SER A CA 1
ATOM 2867 C C . SER A 1 341 ? -22.825 -6.339 17.035 1.00 95.12 341 SER A C 1
ATOM 2869 O O . SER A 1 341 ? -23.071 -7.494 16.690 1.00 95.12 341 SER A O 1
ATOM 2871 N N . MET A 1 342 ? -22.611 -6.016 18.314 1.00 95.94 342 MET A N 1
ATOM 2872 C CA . MET A 1 342 ? -22.484 -6.975 19.416 1.00 95.94 342 MET A CA 1
ATOM 2873 C C . MET A 1 342 ? -23.705 -7.023 20.345 1.00 95.94 342 MET A C 1
ATOM 2875 O O . MET A 1 342 ? -23.724 -7.858 21.244 1.00 95.94 342 MET A O 1
ATOM 2879 N N . LEU A 1 343 ? -24.733 -6.202 20.103 1.00 96.88 343 LEU A N 1
ATOM 2880 C CA . LEU A 1 343 ? -25.965 -6.174 20.895 1.00 96.88 343 LEU A CA 1
ATOM 2881 C C . LEU A 1 343 ? -26.613 -7.577 20.956 1.00 96.88 343 LEU A C 1
ATOM 2883 O O . LEU A 1 343 ? -26.781 -8.184 19.888 1.00 96.88 343 LEU A O 1
ATOM 2887 N N . PRO A 1 344 ? -26.945 -8.115 22.148 1.00 95.44 344 PRO A N 1
ATOM 2888 C CA . PRO A 1 344 ? -27.601 -9.418 22.281 1.00 95.44 344 PRO A CA 1
ATOM 2889 C C . PRO A 1 344 ? -28.940 -9.469 21.537 1.00 95.44 344 PRO A C 1
ATOM 2891 O O . PRO A 1 344 ? -29.667 -8.479 21.512 1.00 95.44 344 PRO A O 1
ATOM 2894 N N . GLU A 1 345 ? -29.275 -10.612 20.931 1.00 95.50 345 GLU A N 1
ATOM 2895 C CA . GLU A 1 345 ? -30.494 -10.751 20.115 1.00 95.50 345 GLU A CA 1
ATOM 2896 C C . GLU A 1 345 ? -31.770 -10.477 20.917 1.00 95.50 345 GLU A C 1
ATOM 2898 O O . GLU A 1 345 ? -32.706 -9.875 20.396 1.00 95.50 345 GLU A O 1
ATOM 2903 N N . GLU A 1 346 ? -31.790 -10.869 22.191 1.00 94.56 346 GLU A N 1
ATOM 2904 C CA . GLU A 1 346 ? -32.898 -10.633 23.117 1.00 94.56 346 GLU A CA 1
ATOM 2905 C C . GLU A 1 346 ? -33.190 -9.149 23.385 1.00 94.56 346 GLU A C 1
ATOM 2907 O O . GLU A 1 346 ? -34.320 -8.811 23.742 1.00 94.56 346 GLU A O 1
ATOM 2912 N N . ASP A 1 347 ? -32.202 -8.275 23.183 1.00 95.94 347 ASP A N 1
ATOM 2913 C CA . ASP A 1 347 ? -32.323 -6.833 23.401 1.00 95.94 347 ASP A CA 1
ATOM 2914 C C . ASP A 1 347 ? -32.696 -6.079 22.111 1.00 95.94 347 ASP A C 1
ATOM 2916 O O . ASP A 1 347 ? -33.060 -4.900 22.159 1.00 95.94 347 ASP A O 1
ATOM 2920 N N . ILE A 1 348 ? -32.658 -6.742 20.948 1.00 97.44 348 ILE A N 1
ATOM 2921 C CA . ILE A 1 348 ? -32.986 -6.122 19.660 1.00 97.44 348 ILE A CA 1
ATOM 2922 C C . ILE A 1 348 ? -34.504 -5.994 19.507 1.00 97.44 348 ILE A C 1
ATOM 2924 O O . ILE A 1 348 ? -35.251 -6.970 19.470 1.00 97.44 348 ILE A O 1
ATOM 2928 N N . ASN A 1 349 ? -34.959 -4.756 19.341 1.00 96.44 349 ASN A N 1
ATOM 2929 C CA . ASN A 1 349 ? -36.356 -4.403 19.105 1.00 96.44 349 ASN A CA 1
ATOM 2930 C C . ASN A 1 349 ? -36.471 -3.334 17.995 1.00 96.44 349 ASN A C 1
ATOM 2932 O O . ASN A 1 349 ? -35.483 -2.999 17.331 1.00 96.44 349 ASN A O 1
ATOM 2936 N N . GLU A 1 350 ? -37.681 -2.823 17.750 1.00 97.12 350 GLU A N 1
ATOM 2937 C CA . GLU A 1 350 ? -37.932 -1.807 16.715 1.00 97.12 350 GLU A CA 1
ATOM 2938 C C . GLU A 1 350 ? -37.138 -0.510 16.952 1.00 97.12 350 GLU A C 1
ATOM 2940 O O . GLU A 1 350 ? -36.575 0.032 15.997 1.00 97.12 350 GLU A O 1
ATOM 2945 N N . ASP A 1 351 ? -37.017 -0.057 18.204 1.00 96.88 351 ASP A N 1
ATOM 2946 C CA . ASP A 1 351 ? -36.297 1.172 18.561 1.00 96.88 351 ASP A CA 1
ATOM 2947 C C . ASP A 1 351 ? -34.785 1.017 18.335 1.00 96.88 351 ASP A C 1
ATOM 2949 O O . ASP A 1 351 ? -34.149 1.892 17.741 1.00 96.88 351 ASP A O 1
ATOM 2953 N N . GLU A 1 352 ? -34.205 -0.122 18.725 1.00 97.00 352 GLU A N 1
ATOM 2954 C CA . GLU A 1 352 ? -32.787 -0.426 18.477 1.00 97.00 352 GLU A CA 1
ATOM 2955 C C . GLU A 1 352 ? -32.489 -0.578 16.979 1.00 97.00 352 GLU A C 1
ATOM 2957 O O . GLU A 1 352 ? -31.469 -0.098 16.482 1.00 97.00 352 GLU A O 1
ATOM 2962 N N . THR A 1 353 ? -33.409 -1.185 16.222 1.00 97.69 353 THR A N 1
ATOM 2963 C CA . THR A 1 353 ? -33.287 -1.321 14.760 1.00 97.69 353 THR A CA 1
ATOM 2964 C C . THR A 1 353 ? -33.336 0.046 14.070 1.00 97.69 353 THR A C 1
ATOM 2966 O O . THR A 1 353 ? -32.542 0.328 13.167 1.00 97.69 353 THR A O 1
ATOM 2969 N N . HIS A 1 354 ? -34.229 0.934 14.514 1.00 97.56 354 HIS A N 1
ATOM 2970 C CA . HIS A 1 354 ? -34.298 2.309 14.023 1.00 97.56 354 HIS A CA 1
ATOM 2971 C C . HIS A 1 354 ? -33.047 3.120 14.395 1.00 97.56 354 HIS A C 1
ATOM 2973 O O . HIS A 1 354 ? -32.524 3.881 13.573 1.00 97.56 354 HIS A O 1
ATOM 2979 N N . SER A 1 355 ? -32.535 2.923 15.610 1.00 97.31 355 SER A N 1
ATOM 2980 C CA . SER A 1 355 ? -31.321 3.576 16.106 1.00 97.31 355 SER A CA 1
ATOM 2981 C C . SER A 1 355 ? -30.085 3.149 15.316 1.00 97.31 355 SER A C 1
ATOM 2983 O O . SER A 1 355 ? -29.289 4.007 14.937 1.00 97.31 355 SER A O 1
ATOM 2985 N N . LEU A 1 356 ? -29.966 1.864 14.965 1.00 97.88 356 LEU A N 1
ATOM 2986 C CA . LEU A 1 356 ? -28.919 1.361 14.073 1.00 97.88 356 LEU A CA 1
ATOM 2987 C C . LEU A 1 356 ? -28.968 2.041 12.696 1.00 97.88 356 LEU A C 1
ATOM 2989 O O . LEU A 1 356 ? -27.946 2.527 12.213 1.00 97.88 356 LEU A O 1
ATOM 2993 N N . LEU A 1 357 ? -30.141 2.096 12.056 1.00 97.88 357 LEU A N 1
ATOM 2994 C CA . LEU A 1 357 ? -30.288 2.734 10.740 1.00 97.88 357 LEU A CA 1
ATOM 2995 C C . LEU A 1 357 ? -29.916 4.221 10.785 1.00 97.88 357 LEU A C 1
ATOM 2997 O O . LEU A 1 357 ? -29.202 4.711 9.908 1.00 97.88 357 LEU A O 1
ATOM 3001 N N . THR A 1 358 ? -30.356 4.921 11.830 1.00 98.06 358 THR A N 1
ATOM 3002 C CA . THR A 1 358 ? -30.008 6.328 12.065 1.00 98.06 358 THR A CA 1
ATOM 3003 C C . THR A 1 358 ? -28.501 6.490 12.257 1.00 98.06 358 THR A C 1
ATOM 3005 O O . THR A 1 358 ? -27.877 7.323 11.601 1.00 98.06 358 THR A O 1
ATOM 3008 N N . HIS A 1 359 ? -27.890 5.633 13.079 1.00 97.44 359 HIS A N 1
ATOM 3009 C CA . HIS A 1 359 ? -26.451 5.622 13.324 1.00 97.44 359 HIS A CA 1
ATOM 3010 C C . HIS A 1 359 ? -25.648 5.420 12.035 1.00 97.44 359 HIS A C 1
ATOM 3012 O O . HIS A 1 359 ? -24.759 6.219 11.745 1.00 97.44 359 HIS A O 1
ATOM 3018 N N . LEU A 1 360 ? -25.972 4.411 11.222 1.00 96.94 360 LEU A N 1
ATOM 3019 C CA . LEU A 1 360 ? -25.282 4.157 9.949 1.00 96.94 360 LEU A CA 1
ATOM 3020 C C . LEU A 1 360 ? -25.442 5.326 8.963 1.00 96.94 360 LEU A C 1
ATOM 3022 O O . LEU A 1 360 ? -24.498 5.678 8.251 1.00 96.94 360 LEU A O 1
ATOM 3026 N N . ASN A 1 361 ? -26.611 5.971 8.948 1.00 96.25 361 ASN A N 1
ATOM 3027 C CA . ASN A 1 361 ? -26.864 7.135 8.103 1.00 96.25 361 ASN A CA 1
ATOM 3028 C C . ASN A 1 361 ? -26.037 8.359 8.527 1.00 96.25 361 ASN A C 1
ATOM 3030 O O . ASN A 1 361 ? -25.507 9.074 7.678 1.00 96.25 361 ASN A O 1
ATOM 3034 N N . GLU A 1 362 ? -25.869 8.589 9.826 1.00 96.12 362 GLU A N 1
ATOM 3035 C CA . GLU A 1 362 ? -25.144 9.750 10.353 1.00 96.12 362 GLU A CA 1
ATOM 3036 C C . GLU A 1 362 ? -23.632 9.525 10.490 1.00 96.12 362 GLU A C 1
ATOM 3038 O O . GLU A 1 362 ? -22.878 10.479 10.717 1.00 96.12 362 GLU A O 1
ATOM 3043 N N . THR A 1 363 ? -23.161 8.283 10.397 1.00 96.50 363 THR A N 1
ATOM 3044 C CA . THR A 1 363 ? -21.754 7.935 10.627 1.00 96.50 363 THR A CA 1
ATOM 3045 C C . THR A 1 363 ? -20.886 8.229 9.404 1.00 96.50 363 THR A C 1
ATOM 3047 O O . THR A 1 363 ? -21.285 7.889 8.288 1.00 96.50 363 THR A O 1
ATOM 3050 N N . PRO A 1 364 ? -19.725 8.897 9.577 1.00 95.31 364 PRO A N 1
ATOM 3051 C CA . PRO A 1 364 ? -18.792 9.126 8.484 1.00 95.31 364 PRO A CA 1
ATOM 3052 C C . PRO A 1 364 ? -18.118 7.815 8.069 1.00 95.31 364 PRO A C 1
ATOM 3054 O O . PRO A 1 364 ? -17.963 6.894 8.870 1.00 95.31 364 PRO A O 1
ATOM 3057 N N . SER A 1 365 ? -17.685 7.739 6.814 1.00 94.56 365 SER A N 1
ATOM 3058 C CA . SER A 1 365 ? -17.167 6.510 6.200 1.00 94.56 365 SER A CA 1
ATOM 3059 C C . SER A 1 365 ? -15.996 5.864 6.953 1.00 94.56 365 SER A C 1
ATOM 3061 O O . SER A 1 365 ? -15.896 4.642 6.997 1.00 94.56 365 SER A O 1
ATOM 3063 N N . ASN A 1 366 ? -15.141 6.658 7.601 1.00 91.81 366 ASN A N 1
ATOM 3064 C CA . ASN A 1 366 ? -13.994 6.188 8.385 1.00 91.81 366 ASN A CA 1
ATOM 3065 C C . ASN A 1 366 ? -14.354 5.620 9.774 1.00 91.81 366 ASN A C 1
ATOM 3067 O O . ASN A 1 366 ? -13.463 5.116 10.452 1.00 91.81 366 ASN A O 1
ATOM 3071 N N . GLU A 1 367 ? -15.611 5.729 10.213 1.00 92.88 367 GLU A N 1
ATOM 3072 C CA . GLU A 1 367 ? -16.113 5.230 11.509 1.00 92.88 367 GLU A CA 1
ATOM 3073 C C . GLU A 1 367 ? -17.196 4.147 11.362 1.00 92.88 367 GLU A C 1
ATOM 3075 O O . GLU A 1 367 ? -17.761 3.672 12.354 1.00 92.88 367 GLU A O 1
ATOM 3080 N N . LEU A 1 368 ? -17.522 3.773 10.124 1.00 92.81 368 LEU A N 1
ATOM 3081 C CA . LEU A 1 368 ? -18.474 2.707 9.840 1.00 92.81 368 LEU A CA 1
ATOM 3082 C C . LEU A 1 368 ? -17.847 1.325 10.061 1.00 92.81 368 LEU A C 1
ATOM 3084 O O . LEU A 1 368 ? -16.646 1.147 9.837 1.00 92.81 368 LEU A O 1
ATOM 3088 N N . PRO A 1 369 ? -18.655 0.319 10.444 1.00 89.56 369 PRO A N 1
ATOM 3089 C CA . PRO A 1 369 ? -18.171 -1.050 10.519 1.00 89.56 369 PRO A CA 1
ATOM 3090 C C . PRO A 1 369 ? -17.802 -1.536 9.117 1.00 89.56 369 PRO A C 1
ATOM 3092 O O . PRO A 1 369 ? -18.502 -1.253 8.146 1.00 89.56 369 PRO A O 1
ATOM 3095 N N . THR A 1 370 ? -16.722 -2.300 8.993 1.00 87.44 370 THR A N 1
ATOM 3096 C CA . THR A 1 370 ? -16.298 -2.896 7.713 1.00 87.44 370 THR A CA 1
ATOM 3097 C C . THR A 1 370 ? -16.966 -4.245 7.432 1.00 87.44 370 THR A C 1
ATOM 3099 O O . THR A 1 370 ? -16.640 -4.896 6.442 1.00 87.44 370 THR A O 1
ATOM 3102 N N . TRP A 1 371 ? -17.909 -4.653 8.285 1.00 89.31 371 TRP A N 1
ATOM 3103 C CA . TRP A 1 371 ? -18.686 -5.884 8.179 1.00 89.31 371 TRP A CA 1
ATOM 3104 C C . TRP A 1 371 ? -20.185 -5.612 8.376 1.00 89.31 371 TRP A C 1
ATOM 3106 O O . TRP A 1 371 ? -20.561 -4.631 9.015 1.00 89.31 371 TRP A O 1
ATOM 3116 N N . LEU A 1 372 ? -21.038 -6.482 7.832 1.00 92.19 372 LEU A N 1
ATOM 3117 C CA . LEU A 1 372 ? -22.501 -6.385 7.830 1.00 92.19 372 LEU A CA 1
ATOM 3118 C C . LEU A 1 372 ? -23.203 -7.677 8.281 1.00 92.19 372 LEU A C 1
ATOM 3120 O O . LEU A 1 372 ? -24.425 -7.684 8.401 1.00 92.19 372 LEU A O 1
ATOM 3124 N N . ASP A 1 373 ? -22.481 -8.762 8.575 1.00 90.06 373 ASP A N 1
ATOM 3125 C CA . ASP A 1 373 ? -23.105 -10.039 8.977 1.00 90.06 373 ASP A CA 1
ATOM 3126 C C . ASP A 1 373 ? -23.942 -9.928 10.256 1.00 90.06 373 ASP A C 1
ATOM 3128 O O . ASP A 1 373 ? -24.923 -10.642 10.420 1.00 90.06 373 ASP A O 1
ATOM 3132 N N . PHE A 1 374 ? -23.622 -8.975 11.137 1.00 92.81 374 PHE A N 1
ATOM 3133 C CA . PHE A 1 374 ? -24.396 -8.736 12.357 1.00 92.81 374 PHE A CA 1
ATOM 3134 C C . PHE A 1 374 ? -25.852 -8.319 12.086 1.00 92.81 374 PHE A C 1
ATOM 3136 O O . PHE A 1 374 ? -26.683 -8.400 12.991 1.00 92.81 374 PHE A O 1
ATOM 3143 N N . LEU A 1 375 ? -26.171 -7.871 10.864 1.00 95.19 375 LEU A N 1
ATOM 3144 C CA . LEU A 1 375 ? -27.531 -7.514 10.463 1.00 95.19 375 LEU A CA 1
ATOM 3145 C C . LEU A 1 375 ? -28.474 -8.724 10.423 1.00 95.19 375 LEU A C 1
ATOM 3147 O O . LEU A 1 375 ? -29.686 -8.524 10.494 1.00 95.19 375 LEU A O 1
ATOM 3151 N N . SER A 1 376 ? -27.958 -9.958 10.375 1.00 93.56 376 SER A N 1
ATOM 3152 C CA . SER A 1 376 ? -28.772 -11.179 10.461 1.00 93.56 376 SER A CA 1
ATOM 3153 C C . SER A 1 376 ? -29.631 -11.199 11.732 1.00 93.56 376 SER A C 1
ATOM 3155 O O . SER A 1 376 ? -30.825 -11.493 11.670 1.00 93.56 376 SER A O 1
ATOM 3157 N N . LYS A 1 377 ? -29.079 -10.729 12.860 1.00 95.12 377 LYS A N 1
ATOM 3158 C CA . LYS A 1 377 ? -29.795 -10.564 14.138 1.00 95.12 377 LYS A CA 1
ATOM 3159 C C . LYS A 1 377 ? -30.982 -9.601 14.035 1.00 95.12 377 LYS A C 1
ATOM 3161 O O . LYS A 1 377 ? -32.033 -9.812 14.634 1.00 95.12 377 LYS A O 1
ATOM 3166 N N . TYR A 1 378 ? -30.842 -8.555 13.223 1.00 97.12 378 TYR A N 1
ATOM 3167 C CA . TYR A 1 378 ? -31.870 -7.533 13.021 1.00 97.12 378 TYR A CA 1
ATOM 3168 C C . TYR A 1 378 ? -32.967 -7.976 12.039 1.00 97.12 378 TYR A C 1
ATOM 3170 O O . TYR A 1 378 ? -34.065 -7.417 12.054 1.00 97.12 378 TYR A O 1
ATOM 3178 N N . GLN A 1 379 ? -32.741 -9.026 11.238 1.00 94.38 379 GLN A N 1
ATOM 3179 C CA . GLN A 1 379 ? -33.762 -9.576 10.336 1.00 94.38 379 GLN A CA 1
ATOM 3180 C C . GLN A 1 379 ? -34.965 -10.179 11.071 1.00 94.38 379 GLN A C 1
ATOM 3182 O O . GLN A 1 379 ? -36.013 -10.407 10.456 1.00 94.38 379 GLN A O 1
ATOM 3187 N N . ALA A 1 380 ? -34.841 -10.493 12.364 1.00 93.81 380 ALA A N 1
ATOM 3188 C CA . ALA A 1 380 ? -35.975 -10.915 13.183 1.00 93.81 380 ALA A CA 1
ATOM 3189 C C . ALA A 1 380 ? -37.043 -9.810 13.283 1.00 93.81 380 ALA A C 1
ATOM 3191 O O . ALA A 1 380 ? -38.233 -10.121 13.247 1.00 93.81 380 ALA A O 1
ATOM 3192 N N . ILE A 1 381 ? -36.607 -8.546 13.325 1.00 97.50 381 ILE A N 1
ATOM 3193 C CA . ILE A 1 381 ? -37.455 -7.356 13.451 1.00 97.50 381 ILE A CA 1
ATOM 3194 C C . ILE A 1 381 ? -37.770 -6.751 12.077 1.00 97.50 381 ILE A C 1
ATOM 3196 O O . ILE A 1 381 ? -38.930 -6.487 11.768 1.00 97.50 381 ILE A O 1
ATOM 3200 N N . ASP A 1 382 ? -36.761 -6.587 11.216 1.00 96.69 382 ASP A N 1
ATOM 3201 C CA . ASP A 1 382 ? -36.906 -5.983 9.888 1.00 96.69 382 ASP A CA 1
ATOM 3202 C C . ASP A 1 382 ? -36.321 -6.881 8.792 1.00 96.69 382 ASP A C 1
ATOM 3204 O O . ASP A 1 382 ? -35.112 -6.935 8.566 1.00 96.69 382 ASP A O 1
ATOM 3208 N N . LYS A 1 383 ? -37.201 -7.576 8.060 1.00 94.75 383 LYS A N 1
ATOM 3209 C CA . LYS A 1 383 ? -36.807 -8.509 6.990 1.00 94.75 383 LYS A CA 1
ATOM 3210 C C . LYS A 1 383 ? -36.040 -7.841 5.842 1.00 94.75 383 LYS A C 1
ATOM 3212 O O . LYS A 1 383 ? -35.292 -8.532 5.159 1.00 94.75 383 LYS A O 1
ATOM 3217 N N . GLU A 1 384 ? -36.186 -6.529 5.656 1.00 96.00 384 GLU A N 1
ATOM 3218 C CA . GLU A 1 384 ? -35.539 -5.757 4.587 1.00 96.00 384 GLU A CA 1
ATOM 3219 C C . GLU A 1 384 ? -34.297 -4.992 5.088 1.00 96.00 384 GLU A C 1
ATOM 3221 O O . GLU A 1 384 ? -33.785 -4.118 4.385 1.00 96.00 384 GLU A O 1
ATOM 3226 N N . ILE A 1 385 ? -33.789 -5.293 6.292 1.00 96.94 385 ILE A N 1
ATOM 3227 C CA . ILE A 1 385 ? -32.682 -4.540 6.901 1.00 96.94 385 ILE A CA 1
ATOM 3228 C C . ILE A 1 385 ? -31.426 -4.508 6.018 1.00 96.94 385 ILE A C 1
ATOM 3230 O O . ILE A 1 385 ? -30.844 -3.442 5.824 1.00 96.94 385 ILE A O 1
ATOM 3234 N N . TYR A 1 386 ? -31.051 -5.635 5.400 1.00 96.06 386 TYR A N 1
ATOM 3235 C CA . TYR A 1 386 ? -29.921 -5.687 4.466 1.00 96.06 386 TYR A CA 1
ATOM 3236 C C . TYR A 1 386 ? -30.139 -4.780 3.258 1.00 96.06 386 TYR A C 1
ATOM 3238 O O . TYR A 1 386 ? -29.241 -4.028 2.889 1.00 96.06 386 TYR A O 1
ATOM 3246 N N . VAL A 1 387 ? -31.336 -4.803 2.668 1.00 97.19 387 VAL A N 1
ATOM 3247 C CA . VAL A 1 387 ? -31.683 -3.977 1.504 1.00 97.19 387 VAL A CA 1
ATOM 3248 C C . VAL A 1 387 ? -31.583 -2.495 1.860 1.00 97.19 387 VAL A C 1
ATOM 3250 O O . VAL A 1 387 ? -30.999 -1.722 1.104 1.00 97.19 387 VAL A O 1
ATOM 3253 N N . LYS A 1 388 ? -32.096 -2.094 3.030 1.00 97.88 388 LYS A N 1
ATOM 3254 C CA . LYS A 1 388 ? -32.034 -0.707 3.516 1.00 97.88 388 LYS A CA 1
ATOM 3255 C C . LYS A 1 388 ? -30.596 -0.251 3.761 1.00 97.88 388 LYS A C 1
ATOM 3257 O O . LYS A 1 388 ? -30.211 0.810 3.275 1.00 97.88 388 LYS A O 1
ATOM 3262 N N . VAL A 1 389 ? -29.803 -1.050 4.477 1.00 97.56 389 VAL A N 1
ATOM 3263 C CA . VAL A 1 389 ? -28.415 -0.701 4.818 1.00 97.56 389 VAL A CA 1
ATOM 3264 C C . VAL A 1 389 ? -27.526 -0.678 3.579 1.00 97.56 389 VAL A C 1
ATOM 3266 O O . VAL A 1 389 ? -26.799 0.288 3.369 1.00 97.56 389 VAL A O 1
ATOM 3269 N N . VAL A 1 390 ? -27.591 -1.698 2.721 1.00 97.56 390 VAL A N 1
ATOM 3270 C CA . VAL A 1 390 ? -26.760 -1.745 1.510 1.00 97.56 390 VAL A CA 1
ATOM 3271 C C . VAL A 1 390 ? -27.124 -0.618 0.553 1.00 97.56 390 VAL A C 1
ATOM 3273 O O . VAL A 1 390 ? -26.221 0.021 0.022 1.00 97.56 390 VAL A O 1
ATOM 3276 N N . ARG A 1 391 ? -28.414 -0.303 0.381 1.00 98.25 391 ARG A N 1
ATOM 3277 C CA . ARG A 1 391 ? -28.844 0.840 -0.436 1.00 98.25 391 ARG A CA 1
ATOM 3278 C C . ARG A 1 391 ? -28.275 2.151 0.086 1.00 98.25 391 ARG A C 1
ATOM 3280 O O . ARG A 1 391 ? -27.653 2.876 -0.681 1.00 98.25 391 ARG A O 1
ATOM 3287 N N . LEU A 1 392 ? -28.418 2.400 1.387 1.00 97.75 392 LEU A N 1
ATOM 3288 C CA . LEU A 1 392 ? -27.857 3.575 2.048 1.00 97.75 392 LEU A CA 1
ATOM 3289 C C . LEU A 1 392 ? -26.347 3.707 1.785 1.00 97.75 392 LEU A C 1
ATOM 3291 O O . LEU A 1 392 ? -25.866 4.783 1.441 1.00 97.75 392 LEU A O 1
ATOM 3295 N N . LEU A 1 393 ? -25.590 2.618 1.934 1.00 97.81 393 LEU A N 1
ATOM 3296 C CA . LEU A 1 393 ? -24.140 2.624 1.724 1.00 97.81 393 LEU A CA 1
ATOM 3297 C C . LEU A 1 393 ? -23.758 2.818 0.252 1.00 97.81 393 LEU A C 1
ATOM 3299 O O . LEU A 1 393 ? -22.798 3.534 -0.027 1.00 97.81 393 LEU A O 1
ATOM 3303 N N . VAL A 1 394 ? -24.503 2.217 -0.682 1.00 98.06 394 VAL A N 1
ATOM 3304 C CA . VAL A 1 394 ? -24.306 2.406 -2.12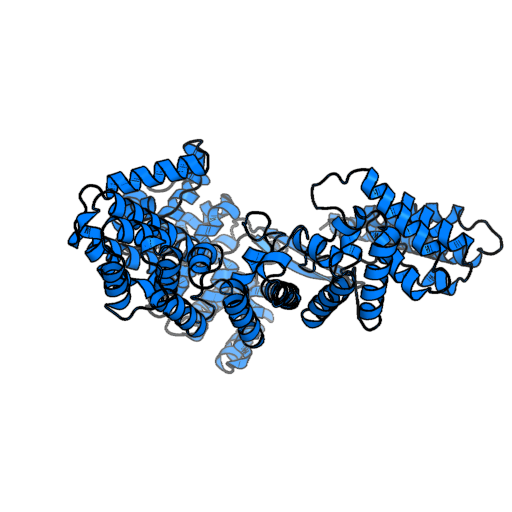8 1.00 98.06 394 VAL A CA 1
ATOM 3305 C C . VAL A 1 394 ? -24.547 3.862 -2.513 1.00 98.06 394 VAL A C 1
ATOM 3307 O O . VAL A 1 394 ? -23.663 4.466 -3.112 1.00 98.06 394 VAL A O 1
ATOM 3310 N N . GLU A 1 395 ? -25.676 4.446 -2.112 1.00 97.62 395 GLU A N 1
ATOM 3311 C CA . GLU A 1 395 ? -26.019 5.844 -2.406 1.00 97.62 395 GLU A CA 1
ATOM 3312 C C . GLU A 1 395 ? -24.963 6.802 -1.839 1.00 97.62 395 GLU A C 1
ATOM 3314 O O . GLU A 1 395 ? -24.431 7.650 -2.552 1.00 97.62 395 GLU A O 1
ATOM 3319 N N . LYS A 1 396 ? -24.549 6.612 -0.580 1.00 96.94 396 LYS A N 1
ATOM 3320 C CA . LYS A 1 396 ? -23.492 7.436 0.029 1.00 96.94 396 LYS A CA 1
ATOM 3321 C C . LYS A 1 396 ? -22.118 7.225 -0.616 1.00 96.94 396 LYS A C 1
ATOM 3323 O O . LYS A 1 396 ? -21.286 8.134 -0.590 1.00 96.94 396 LYS A O 1
ATOM 3328 N N . SER A 1 397 ? -21.869 6.056 -1.212 1.00 96.56 397 SER A N 1
ATOM 3329 C CA . SER A 1 397 ? -20.610 5.774 -1.912 1.00 96.56 397 SER A CA 1
ATOM 3330 C C . SER A 1 397 ? -20.437 6.551 -3.217 1.00 96.56 397 SER A C 1
ATOM 3332 O O . SER A 1 397 ? -19.306 6.693 -3.688 1.00 96.56 397 SER A O 1
ATOM 3334 N N . GLU A 1 398 ? -21.527 7.083 -3.778 1.00 94.62 398 GLU A N 1
ATOM 3335 C CA . GLU A 1 398 ? -21.478 7.961 -4.950 1.00 94.62 398 GLU A CA 1
ATOM 3336 C C . GLU A 1 398 ? -20.809 9.305 -4.620 1.00 94.62 398 GLU A C 1
ATOM 3338 O O . GLU A 1 398 ? -20.089 9.855 -5.454 1.00 94.62 398 GLU A O 1
ATOM 3343 N N . GLU A 1 399 ? -20.991 9.802 -3.391 1.00 93.88 399 GLU A N 1
ATOM 3344 C CA . GLU A 1 399 ? -20.360 11.030 -2.891 1.00 93.88 399 GLU A CA 1
ATOM 3345 C C . GLU A 1 399 ? -18.979 10.765 -2.270 1.00 93.88 399 GLU A C 1
ATOM 3347 O O . GLU A 1 399 ? -18.020 11.492 -2.536 1.00 93.88 399 GLU A O 1
ATOM 3352 N N . ASP A 1 400 ? -18.856 9.707 -1.460 1.00 94.75 400 ASP A N 1
ATOM 3353 C CA . ASP A 1 400 ? -17.594 9.266 -0.862 1.00 94.75 400 ASP A CA 1
ATOM 3354 C C . ASP A 1 400 ? -17.443 7.747 -0.972 1.00 94.75 400 ASP A C 1
ATOM 3356 O O . ASP A 1 400 ? -18.004 6.978 -0.191 1.00 94.75 400 ASP A O 1
ATOM 3360 N N . LYS A 1 401 ? -16.582 7.310 -1.898 1.00 93.38 401 LYS A N 1
ATOM 3361 C CA . LYS A 1 401 ? -16.294 5.893 -2.165 1.00 93.38 401 LYS A CA 1
ATOM 3362 C C . LYS A 1 401 ? -15.978 5.063 -0.916 1.00 93.38 401 LYS A C 1
ATOM 3364 O O . LYS A 1 401 ? -16.112 3.845 -0.964 1.00 93.38 401 LYS A O 1
ATOM 3369 N N . ASN A 1 402 ? -15.518 5.669 0.182 1.00 95.19 402 ASN A N 1
ATOM 3370 C CA . ASN A 1 402 ? -15.185 4.948 1.409 1.00 95.19 402 ASN A CA 1
ATOM 3371 C C . ASN A 1 402 ? -16.406 4.335 2.106 1.00 95.19 402 ASN A C 1
ATOM 3373 O O . ASN A 1 402 ? -16.240 3.343 2.811 1.00 95.19 402 ASN A O 1
ATOM 3377 N N . TYR A 1 403 ? -17.625 4.826 1.853 1.00 95.81 403 TYR A N 1
ATOM 3378 C CA . TYR A 1 403 ? -18.854 4.179 2.336 1.00 95.81 403 TYR A CA 1
ATOM 3379 C C . TYR A 1 403 ? -19.035 2.751 1.805 1.00 95.81 403 TYR A C 1
ATOM 3381 O O . TYR A 1 403 ? -19.677 1.928 2.452 1.00 95.81 403 TYR A O 1
ATOM 3389 N N . ALA A 1 404 ? -18.418 2.415 0.669 1.00 95.50 404 ALA A N 1
ATOM 3390 C CA . ALA A 1 404 ? -18.470 1.066 0.119 1.00 95.50 404 ALA A CA 1
ATOM 3391 C C . ALA A 1 404 ? -17.514 0.070 0.807 1.00 95.50 404 ALA A C 1
ATOM 3393 O O . ALA A 1 404 ? -17.522 -1.109 0.454 1.00 95.50 404 ALA A O 1
ATOM 3394 N N . ALA A 1 405 ? -16.710 0.494 1.792 1.00 93.69 405 ALA A N 1
ATOM 3395 C CA . ALA A 1 405 ? -15.799 -0.405 2.505 1.00 93.69 405 ALA A CA 1
ATOM 3396 C C . ALA A 1 405 ? -16.542 -1.569 3.181 1.00 93.69 405 ALA A C 1
ATOM 3398 O O . ALA A 1 405 ? -16.109 -2.714 3.073 1.00 93.69 405 ALA A O 1
ATOM 3399 N N . SER A 1 406 ? -17.701 -1.298 3.788 1.00 91.19 406 SER A N 1
ATOM 3400 C CA . SER A 1 406 ? -18.558 -2.313 4.417 1.00 91.19 406 SER A CA 1
ATOM 3401 C C . SER A 1 406 ? -19.178 -3.288 3.410 1.00 91.19 406 SER A C 1
ATOM 3403 O O . SER A 1 406 ? -19.533 -4.407 3.766 1.00 91.19 406 SER A O 1
ATOM 3405 N N . LEU A 1 407 ? -19.302 -2.886 2.139 1.00 94.56 407 LEU A N 1
ATOM 3406 C CA . LEU A 1 407 ? -19.901 -3.709 1.084 1.00 94.56 407 LEU A CA 1
ATOM 3407 C C . LEU A 1 407 ? -18.948 -4.799 0.582 1.00 94.56 407 LEU A C 1
ATOM 3409 O O . LEU A 1 407 ? -19.405 -5.801 0.040 1.00 94.56 407 LEU A O 1
ATOM 3413 N N . ARG A 1 408 ? -17.631 -4.637 0.775 1.00 91.69 408 ARG A N 1
ATOM 3414 C CA . ARG A 1 408 ? -16.612 -5.599 0.314 1.00 91.69 408 ARG A CA 1
ATOM 3415 C C . ARG A 1 408 ? -16.843 -6.996 0.886 1.00 91.69 408 ARG A C 1
ATOM 3417 O O . ARG A 1 408 ? -16.677 -7.986 0.181 1.00 91.69 408 ARG A O 1
ATOM 3424 N N . GLN A 1 409 ? -17.244 -7.063 2.155 1.00 88.25 409 GLN A N 1
ATOM 3425 C CA . GLN A 1 409 ? -17.465 -8.314 2.874 1.00 88.25 409 GLN A CA 1
ATOM 3426 C C . GLN A 1 409 ? -18.543 -9.184 2.210 1.00 88.25 409 GLN A C 1
ATOM 3428 O O . GLN A 1 409 ? -18.401 -10.405 2.181 1.00 88.25 409 GLN A O 1
ATOM 3433 N N . LEU A 1 410 ? -19.567 -8.557 1.613 1.00 91.69 410 LEU A N 1
ATOM 3434 C CA . LEU A 1 410 ? -20.663 -9.254 0.931 1.00 91.69 410 LEU A CA 1
ATOM 3435 C C . LEU A 1 410 ? -20.146 -10.211 -0.148 1.00 91.69 410 LEU A C 1
ATOM 3437 O O . LEU A 1 410 ? -20.748 -11.254 -0.376 1.00 91.69 410 LEU A O 1
ATOM 3441 N N . PHE A 1 411 ? -19.031 -9.863 -0.792 1.00 92.94 411 PHE A N 1
ATOM 3442 C CA . PHE A 1 411 ? -18.467 -10.574 -1.938 1.00 92.94 411 PHE A CA 1
ATOM 3443 C C . PHE A 1 411 ? -17.279 -11.469 -1.583 1.00 92.94 411 PHE A C 1
ATOM 3445 O O . PHE A 1 411 ? -16.611 -11.990 -2.471 1.00 92.94 411 PHE A O 1
ATOM 3452 N N . ASN A 1 412 ? -17.024 -11.688 -0.293 1.00 88.75 412 ASN A N 1
ATOM 3453 C CA . ASN A 1 412 ? -15.967 -12.574 0.169 1.00 88.75 412 ASN A CA 1
ATOM 3454 C C . ASN A 1 412 ? -16.550 -13.923 0.624 1.00 88.75 412 ASN A C 1
ATOM 3456 O O . ASN A 1 412 ? -17.431 -13.986 1.478 1.00 88.75 412 ASN A O 1
ATOM 3460 N N . LYS A 1 413 ? -16.012 -15.012 0.059 1.00 87.00 413 LYS A N 1
ATOM 3461 C CA . LYS A 1 413 ? -16.447 -16.405 0.256 1.00 87.00 413 LYS A CA 1
ATOM 3462 C C . LYS A 1 413 ? -16.469 -16.882 1.709 1.00 87.00 413 LYS A C 1
ATOM 3464 O O . LYS A 1 413 ? -17.151 -17.854 2.015 1.00 87.00 413 LYS A O 1
ATOM 3469 N N . GLY A 1 414 ? -15.717 -16.232 2.595 1.00 84.25 414 GLY A N 1
ATOM 3470 C CA . GLY A 1 414 ? -15.693 -16.564 4.019 1.00 84.25 414 GLY A CA 1
ATOM 3471 C C . GLY A 1 414 ? -16.954 -16.172 4.796 1.00 84.25 414 GLY A C 1
ATOM 3472 O O . GLY A 1 414 ? -17.058 -16.552 5.958 1.00 84.25 414 GLY A O 1
ATOM 3473 N N . TYR A 1 415 ? -17.885 -15.426 4.193 1.00 84.88 415 TYR A N 1
ATOM 3474 C CA . TYR A 1 415 ? -19.027 -14.834 4.893 1.00 84.88 415 TYR A CA 1
ATOM 3475 C C . TYR A 1 415 ? -20.377 -15.394 4.449 1.00 84.88 415 TYR A C 1
ATOM 3477 O O . TYR A 1 415 ? -20.536 -15.900 3.339 1.00 84.88 415 TYR A O 1
ATOM 3485 N N . GLU A 1 416 ? -21.362 -15.287 5.342 1.00 82.50 416 GLU A N 1
ATOM 3486 C CA . GLU A 1 416 ? -22.654 -15.981 5.253 1.00 82.50 416 GLU A CA 1
ATOM 3487 C C . GLU A 1 416 ? -23.469 -15.605 4.005 1.00 82.50 416 GLU A C 1
ATOM 3489 O O . GLU A 1 416 ? -24.165 -16.440 3.421 1.00 82.50 416 GLU A O 1
ATOM 3494 N N . LEU A 1 417 ? -23.357 -14.351 3.561 1.00 88.62 417 LEU A N 1
ATOM 3495 C CA . LEU A 1 417 ? -24.113 -13.846 2.416 1.00 88.62 417 LEU A CA 1
ATOM 3496 C C . LEU A 1 417 ? -23.545 -14.243 1.055 1.00 88.62 417 LEU A C 1
ATOM 3498 O O . LEU A 1 417 ? -24.229 -14.046 0.048 1.00 88.62 417 LEU A O 1
ATOM 3502 N N . PHE A 1 418 ? -22.326 -14.780 0.995 1.00 93.19 418 PHE A N 1
ATOM 3503 C CA . PHE A 1 418 ? -21.684 -15.080 -0.277 1.00 93.19 418 PHE A CA 1
ATOM 3504 C C . PHE A 1 418 ? -22.526 -16.055 -1.114 1.00 93.19 418 PHE A C 1
ATOM 3506 O O . PHE A 1 418 ? -22.862 -17.151 -0.670 1.00 93.19 418 PHE A O 1
ATOM 3513 N N . GLY A 1 419 ? -22.885 -15.647 -2.333 1.00 92.44 419 GLY A N 1
ATOM 3514 C CA . GLY A 1 419 ? -23.716 -16.428 -3.256 1.00 92.44 419 GLY A CA 1
ATOM 3515 C C . GLY A 1 419 ? -25.219 -16.445 -2.941 1.00 92.44 419 GLY A C 1
ATOM 3516 O O . GLY A 1 419 ? -26.012 -16.717 -3.836 1.00 92.44 419 GLY A O 1
ATOM 3517 N N . ASN A 1 420 ? -25.639 -16.071 -1.729 1.00 93.12 420 ASN A N 1
ATOM 3518 C CA . ASN A 1 420 ? -27.052 -16.012 -1.329 1.00 93.12 420 ASN A CA 1
ATOM 3519 C C . ASN A 1 420 ? -27.701 -14.636 -1.587 1.00 93.12 420 ASN A C 1
ATOM 3521 O O . ASN A 1 420 ? -28.832 -14.385 -1.163 1.00 93.12 420 ASN A O 1
ATOM 3525 N N . TRP A 1 421 ? -27.004 -13.727 -2.280 1.00 95.00 421 TRP A N 1
ATOM 3526 C CA . TRP A 1 421 ? -27.447 -12.343 -2.475 1.00 95.00 421 TRP A CA 1
ATOM 3527 C C . TRP A 1 421 ? -28.824 -12.247 -3.129 1.00 95.00 421 TRP A C 1
ATOM 3529 O O . TRP A 1 421 ? -29.656 -11.469 -2.682 1.00 95.00 421 TRP A O 1
ATOM 3539 N N . PHE A 1 422 ? -29.107 -13.044 -4.156 1.00 95.06 422 PHE A N 1
ATOM 3540 C CA . PHE A 1 422 ? -30.361 -12.910 -4.902 1.00 95.06 422 PHE A CA 1
ATOM 3541 C C . PHE A 1 422 ? -31.602 -13.330 -4.098 1.00 95.06 422 PHE A C 1
ATOM 3543 O O . PHE A 1 422 ? -32.690 -12.822 -4.360 1.00 95.06 422 PHE A O 1
ATOM 3550 N N . GLU A 1 423 ? -31.440 -14.157 -3.062 1.00 93.31 423 GLU A N 1
ATOM 3551 C CA . GLU A 1 423 ? -32.515 -14.473 -2.114 1.00 93.31 423 GLU A CA 1
ATOM 3552 C C . GLU A 1 423 ? -32.693 -13.368 -1.062 1.00 93.31 423 GLU A C 1
ATOM 3554 O O . GLU A 1 423 ? -33.818 -12.955 -0.763 1.00 93.31 423 GLU A O 1
ATOM 3559 N N . VAL A 1 424 ? -31.586 -12.847 -0.521 1.00 93.38 424 VAL A N 1
ATOM 3560 C CA . VAL A 1 424 ? -31.601 -11.796 0.515 1.00 93.38 424 VAL A CA 1
ATOM 3561 C C . VAL A 1 424 ? -32.050 -10.446 -0.048 1.00 93.38 424 VAL A C 1
ATOM 3563 O O . VAL A 1 424 ? -32.809 -9.727 0.597 1.00 93.38 424 VAL A O 1
ATOM 3566 N N . PHE A 1 425 ? -31.637 -10.123 -1.272 1.00 95.62 425 PHE A N 1
ATOM 3567 C CA . PHE A 1 425 ? -31.960 -8.890 -1.990 1.00 95.62 425 PHE A CA 1
ATOM 3568 C C . PHE A 1 425 ? -33.062 -9.105 -3.037 1.00 95.62 425 PHE A C 1
ATOM 3570 O O . PHE A 1 425 ? -33.137 -8.372 -4.017 1.00 95.62 425 PHE A O 1
ATOM 3577 N N . LYS A 1 426 ? -33.951 -10.090 -2.852 1.00 94.44 426 LYS A N 1
ATOM 3578 C CA . LYS A 1 426 ? -35.019 -10.414 -3.819 1.00 94.44 426 LYS A CA 1
ATOM 3579 C C . LYS A 1 426 ? -35.936 -9.234 -4.176 1.00 94.44 426 LYS A C 1
ATOM 3581 O O . LYS A 1 426 ? -36.536 -9.227 -5.247 1.00 94.44 426 LYS A O 1
ATOM 3586 N N . SER A 1 427 ? -36.085 -8.263 -3.271 1.00 95.19 427 SER A N 1
ATOM 3587 C CA . SER A 1 427 ? -36.884 -7.050 -3.482 1.00 95.19 427 SER A CA 1
ATOM 3588 C C . SER A 1 427 ? -36.188 -6.030 -4.394 1.00 95.19 427 SER A C 1
ATOM 3590 O O . SER A 1 427 ? -36.868 -5.202 -4.998 1.00 95.19 427 SER A O 1
ATOM 3592 N N . ASP A 1 428 ? -34.860 -6.110 -4.530 1.00 96.50 428 ASP A N 1
ATOM 3593 C CA . ASP A 1 428 ? -34.044 -5.303 -5.437 1.00 96.50 428 ASP A CA 1
ATOM 3594 C C . ASP A 1 428 ? -32.733 -6.025 -5.791 1.00 96.50 428 ASP A C 1
ATOM 3596 O O . ASP A 1 428 ? -31.670 -5.767 -5.223 1.00 96.50 428 ASP A O 1
ATOM 3600 N N . THR A 1 429 ? -32.797 -6.939 -6.757 1.00 95.56 429 THR A N 1
ATOM 3601 C CA . THR A 1 429 ? -31.626 -7.717 -7.188 1.00 95.56 429 THR A CA 1
ATOM 3602 C C . THR A 1 429 ? -30.559 -6.853 -7.863 1.00 95.56 429 THR A C 1
ATOM 3604 O O . THR A 1 429 ? -29.375 -7.188 -7.815 1.00 95.56 429 THR A O 1
ATOM 3607 N N . GLN A 1 430 ? -30.940 -5.711 -8.447 1.00 96.69 430 GLN A N 1
ATOM 3608 C CA . GLN A 1 430 ? -30.000 -4.782 -9.079 1.00 96.69 430 GLN A CA 1
ATOM 3609 C C . GLN A 1 430 ? -29.079 -4.106 -8.058 1.00 96.69 430 GLN A C 1
ATOM 3611 O O . GLN A 1 430 ? -27.935 -3.781 -8.382 1.00 96.69 430 GLN A O 1
ATOM 3616 N N . LEU A 1 431 ? -29.523 -3.983 -6.803 1.00 98.00 431 LEU A N 1
ATOM 3617 C CA . LEU A 1 431 ? -28.696 -3.477 -5.713 1.00 98.00 431 LEU A CA 1
ATOM 3618 C C . LEU A 1 431 ? -27.426 -4.312 -5.494 1.00 98.00 431 LEU A C 1
ATOM 3620 O O . LEU A 1 431 ? -26.393 -3.742 -5.154 1.00 98.00 431 LEU A O 1
ATOM 3624 N N . VAL A 1 432 ? -27.462 -5.627 -5.740 1.00 97.88 432 VAL A N 1
ATOM 3625 C CA . VAL A 1 432 ? -26.286 -6.510 -5.612 1.00 97.88 432 VAL A CA 1
ATOM 3626 C C . VAL A 1 432 ? -25.184 -6.087 -6.586 1.00 97.88 432 VAL A C 1
ATOM 3628 O O . VAL A 1 432 ? -24.027 -5.926 -6.196 1.00 97.88 432 VAL A O 1
ATOM 3631 N N . PHE A 1 433 ? -25.545 -5.834 -7.845 1.00 97.88 433 PHE A N 1
ATOM 3632 C CA . PHE A 1 433 ? -24.608 -5.387 -8.876 1.00 97.88 433 PHE A CA 1
ATOM 3633 C C . PHE A 1 433 ? -24.064 -3.984 -8.582 1.00 97.88 433 PHE A C 1
ATOM 3635 O O . PHE A 1 433 ? -22.865 -3.740 -8.734 1.00 97.88 433 PHE A O 1
ATOM 3642 N N . SER A 1 434 ? -24.921 -3.071 -8.114 1.00 97.88 434 SER A N 1
ATOM 3643 C CA . SER A 1 434 ? -24.509 -1.728 -7.686 1.00 97.88 434 SER A CA 1
ATOM 3644 C C . SER A 1 434 ? -23.551 -1.779 -6.493 1.00 97.88 434 SER A C 1
ATOM 3646 O O . SER A 1 434 ? -22.528 -1.094 -6.499 1.00 97.88 434 SER A O 1
ATOM 3648 N N . ALA A 1 435 ? -23.824 -2.639 -5.508 1.00 97.44 435 ALA A N 1
ATOM 3649 C CA . ALA A 1 435 ? -22.956 -2.856 -4.356 1.00 97.44 435 ALA A CA 1
ATOM 3650 C C . ALA A 1 435 ? -21.597 -3.438 -4.762 1.00 97.44 435 ALA A C 1
ATOM 3652 O O . ALA A 1 435 ? -20.572 -2.987 -4.250 1.00 97.44 435 ALA A O 1
ATOM 3653 N N . TYR A 1 436 ? -21.563 -4.371 -5.721 1.00 97.19 436 TYR A N 1
ATOM 3654 C CA . TYR A 1 436 ? -20.309 -4.911 -6.250 1.00 97.19 436 TYR A CA 1
ATOM 3655 C C . TYR A 1 436 ? -19.472 -3.829 -6.936 1.00 97.19 436 TYR A C 1
ATOM 3657 O O . TYR A 1 436 ? -18.281 -3.694 -6.657 1.00 97.19 436 TYR A O 1
ATOM 3665 N N . LEU A 1 437 ? -20.085 -3.009 -7.798 1.00 96.12 437 LEU A N 1
ATOM 3666 C CA . LEU A 1 437 ? -19.387 -1.901 -8.459 1.00 96.12 437 LEU A CA 1
ATOM 3667 C C . LEU A 1 437 ? -18.867 -0.871 -7.448 1.00 96.12 437 LEU A C 1
ATOM 3669 O O . LEU A 1 437 ? -17.736 -0.403 -7.584 1.00 96.12 437 LEU A O 1
ATOM 3673 N N . ALA A 1 438 ? -19.657 -0.539 -6.425 1.00 96.12 438 ALA A N 1
ATOM 3674 C CA . ALA A 1 438 ? -19.241 0.355 -5.349 1.00 96.12 438 ALA A CA 1
ATOM 3675 C C . ALA A 1 438 ? -18.037 -0.216 -4.575 1.00 96.12 438 ALA A C 1
ATOM 3677 O O . ALA A 1 438 ? -17.031 0.478 -4.393 1.00 96.12 438 ALA A O 1
ATOM 3678 N N . ALA A 1 439 ? -18.091 -1.497 -4.192 1.00 94.81 439 ALA A N 1
ATOM 3679 C CA . ALA A 1 439 ? -16.993 -2.190 -3.520 1.00 94.81 439 ALA A CA 1
ATOM 3680 C C . ALA A 1 439 ? -15.721 -2.223 -4.388 1.00 94.81 439 ALA A C 1
ATOM 3682 O O . ALA A 1 439 ? -14.636 -1.900 -3.901 1.00 94.81 439 ALA A O 1
ATOM 3683 N N . LEU A 1 440 ? -15.855 -2.513 -5.687 1.00 93.00 440 LEU A N 1
ATOM 3684 C CA . LEU A 1 440 ? -14.747 -2.546 -6.645 1.00 93.00 440 LEU A CA 1
ATOM 3685 C C . LEU A 1 440 ? -14.086 -1.168 -6.827 1.00 93.00 440 LEU A C 1
ATOM 3687 O O . LEU A 1 440 ? -12.858 -1.074 -6.872 1.00 93.00 440 LEU A O 1
ATOM 3691 N N . LYS A 1 441 ? -14.881 -0.089 -6.910 1.00 91.88 441 LYS A N 1
ATOM 3692 C CA . LYS A 1 441 ? -14.381 1.301 -6.983 1.00 91.88 441 LYS A CA 1
ATOM 3693 C C . LYS A 1 441 ? -13.616 1.706 -5.723 1.00 91.88 441 LYS A C 1
ATOM 3695 O O . LYS A 1 441 ? -12.698 2.528 -5.786 1.00 91.88 441 LYS A O 1
ATOM 3700 N N . ASN A 1 442 ? -13.999 1.147 -4.582 1.00 91.62 442 ASN A N 1
ATOM 3701 C CA . ASN A 1 442 ? -13.391 1.433 -3.297 1.00 91.62 442 ASN A CA 1
ATOM 3702 C C . ASN A 1 442 ? -12.094 0.637 -3.059 1.00 91.62 442 ASN A C 1
ATOM 3704 O O . ASN A 1 442 ? -11.082 1.243 -2.707 1.00 91.62 442 ASN A O 1
ATOM 3708 N N . GLU A 1 443 ? -12.085 -0.676 -3.310 1.00 85.75 443 GLU A N 1
ATOM 3709 C CA . GLU A 1 443 ? -10.885 -1.522 -3.287 1.00 85.75 443 GLU A CA 1
ATOM 3710 C C . GLU A 1 443 ? -10.950 -2.617 -4.355 1.00 85.75 443 GLU A C 1
ATOM 3712 O O . GLU A 1 443 ? -11.764 -3.538 -4.303 1.00 85.75 443 GLU A O 1
ATOM 3717 N N . ARG A 1 444 ? -10.005 -2.573 -5.298 1.00 79.06 444 ARG A N 1
ATOM 3718 C CA . ARG A 1 444 ? -10.005 -3.456 -6.474 1.00 79.06 444 ARG A CA 1
ATOM 3719 C C . ARG A 1 444 ? -9.639 -4.924 -6.188 1.00 79.06 444 ARG A C 1
ATOM 3721 O O . ARG A 1 444 ? -9.663 -5.734 -7.109 1.00 79.06 444 ARG A O 1
ATOM 3728 N N . TYR A 1 445 ? -9.293 -5.255 -4.942 1.00 75.75 445 TYR A N 1
ATOM 3729 C CA . TYR A 1 445 ? -8.929 -6.602 -4.483 1.00 75.75 445 TYR A CA 1
ATOM 3730 C C . TYR A 1 445 ? -9.995 -7.263 -3.598 1.00 75.75 445 TYR A C 1
ATOM 3732 O O . TYR A 1 445 ? -9.755 -8.356 -3.090 1.00 75.75 445 TYR A O 1
ATOM 3740 N N . CYS A 1 446 ? -11.167 -6.636 -3.424 1.00 82.38 446 CYS A N 1
ATOM 3741 C CA . CYS A 1 446 ? -12.255 -7.202 -2.617 1.00 82.38 446 CYS A CA 1
ATOM 3742 C C . CYS A 1 446 ? -12.709 -8.596 -3.094 1.00 82.38 446 CYS A C 1
ATOM 3744 O O . CYS A 1 446 ? -13.135 -9.408 -2.281 1.00 82.38 446 CYS A O 1
ATOM 3746 N N . ASP A 1 447 ? -12.539 -8.888 -4.386 1.00 91.25 447 ASP A N 1
ATOM 3747 C CA . ASP A 1 447 ? -12.817 -10.177 -5.022 1.00 91.25 447 ASP A CA 1
ATOM 3748 C C . ASP A 1 447 ? -11.586 -10.644 -5.816 1.00 91.25 447 ASP A C 1
ATOM 3750 O O . ASP A 1 447 ? -11.619 -10.792 -7.034 1.00 91.25 447 ASP A O 1
ATOM 3754 N N . TYR A 1 448 ? -10.445 -10.797 -5.131 1.00 89.06 448 TYR A N 1
ATOM 3755 C CA . TYR A 1 448 ? -9.158 -11.099 -5.774 1.00 89.06 448 TYR A CA 1
ATOM 3756 C C . TYR A 1 448 ? -9.236 -12.282 -6.754 1.00 89.06 448 TYR A C 1
ATOM 3758 O O . TYR A 1 448 ? -8.741 -12.166 -7.869 1.00 89.06 448 TYR A O 1
ATOM 3766 N N . LYS A 1 449 ? -9.894 -13.387 -6.374 1.00 90.19 449 LYS A N 1
ATOM 3767 C CA . LYS A 1 449 ? -10.026 -14.597 -7.209 1.00 90.19 449 LYS A CA 1
ATOM 3768 C C . LYS A 1 449 ? -11.151 -14.528 -8.253 1.00 90.19 449 LYS A C 1
ATOM 3770 O O . LYS A 1 449 ? -11.293 -15.459 -9.042 1.00 90.19 449 LYS A O 1
ATOM 3775 N N . GLY A 1 450 ? -11.964 -13.469 -8.243 1.00 93.50 450 GLY A N 1
ATOM 3776 C CA . GLY A 1 450 ? -13.119 -13.322 -9.130 1.00 93.50 450 GLY A CA 1
ATOM 3777 C C . GLY A 1 450 ? -14.249 -14.318 -8.869 1.00 93.50 450 GLY A C 1
ATOM 3778 O O . GLY A 1 450 ? -15.046 -14.569 -9.770 1.00 93.50 450 GLY A O 1
ATOM 3779 N N . GLU A 1 451 ? -14.322 -14.915 -7.676 1.00 95.00 451 GLU A N 1
ATOM 3780 C CA . GLU A 1 451 ? -15.341 -15.919 -7.348 1.00 95.00 451 GLU A CA 1
ATOM 3781 C C . GLU A 1 451 ? -16.730 -15.274 -7.245 1.00 95.00 451 GLU A C 1
ATOM 3783 O O . GLU A 1 451 ? -17.708 -15.844 -7.729 1.00 95.00 451 GLU A O 1
ATOM 3788 N N . ALA A 1 452 ? -16.831 -14.068 -6.672 1.00 96.00 452 ALA A N 1
ATOM 3789 C CA . ALA A 1 452 ? -18.098 -13.338 -6.669 1.00 96.00 452 ALA A CA 1
ATOM 3790 C C . ALA A 1 452 ? -18.459 -12.865 -8.080 1.00 96.00 452 ALA A C 1
ATOM 3792 O O . ALA A 1 452 ? -19.602 -13.022 -8.511 1.00 96.00 452 ALA A O 1
ATOM 3793 N N . LEU A 1 453 ? -17.486 -12.344 -8.832 1.00 96.19 453 LEU A N 1
ATOM 3794 C CA . LEU A 1 453 ? -17.703 -11.925 -10.212 1.00 96.19 453 LEU A CA 1
ATOM 3795 C C . LEU A 1 453 ? -18.187 -13.073 -11.101 1.00 96.19 453 LEU A C 1
ATOM 3797 O O . LEU A 1 453 ? -19.036 -12.852 -11.966 1.00 96.19 453 LEU A O 1
ATOM 3801 N N . ALA A 1 454 ? -17.675 -14.287 -10.890 1.00 95.88 454 ALA A N 1
ATOM 3802 C CA . ALA A 1 454 ? -18.098 -15.477 -11.617 1.00 95.88 454 ALA A CA 1
ATOM 3803 C C . ALA A 1 454 ? -19.605 -15.717 -11.463 1.00 95.88 454 ALA A C 1
ATOM 3805 O O . ALA A 1 454 ? -20.294 -15.831 -12.475 1.00 95.88 454 ALA A O 1
ATOM 3806 N N . LEU A 1 455 ? -20.113 -15.688 -10.224 1.00 96.38 455 LEU A N 1
ATOM 3807 C CA . LEU A 1 455 ? -21.539 -15.849 -9.915 1.00 96.38 455 LEU A CA 1
ATOM 3808 C C . LEU A 1 455 ? -22.381 -14.699 -10.487 1.00 96.38 455 LEU A C 1
ATOM 3810 O O . LEU A 1 455 ? -23.416 -14.924 -11.110 1.00 96.38 455 LEU A O 1
ATOM 3814 N N . LEU A 1 456 ? -21.917 -13.454 -10.344 1.00 97.12 456 LEU A N 1
ATOM 3815 C CA . LEU A 1 456 ? -22.629 -12.283 -10.871 1.00 97.12 456 LEU A CA 1
ATOM 3816 C C . LEU A 1 456 ? -22.736 -12.309 -12.401 1.00 97.12 456 LEU A C 1
ATOM 3818 O O . LEU A 1 456 ? -23.758 -11.925 -12.962 1.00 97.12 456 LEU A O 1
ATOM 3822 N N . THR A 1 457 ? -21.691 -12.769 -13.088 1.00 95.75 457 THR A N 1
ATOM 3823 C CA . THR A 1 457 ? -21.662 -12.881 -14.556 1.00 95.75 457 THR A CA 1
ATOM 3824 C C . THR A 1 457 ? -22.258 -14.190 -15.079 1.00 95.75 457 THR A C 1
ATOM 3826 O O . THR A 1 457 ? -22.304 -14.392 -16.297 1.00 95.75 457 THR A O 1
ATOM 3829 N N . GLU A 1 458 ? -22.647 -15.110 -14.198 1.00 94.19 458 GLU A N 1
ATOM 3830 C CA . GLU A 1 458 ? -23.513 -16.246 -14.518 1.00 94.19 458 GLU A CA 1
ATOM 3831 C C . GLU A 1 458 ? -24.979 -15.794 -14.526 1.00 94.19 458 GLU A C 1
ATOM 3833 O O . GLU A 1 458 ? -25.688 -16.078 -15.490 1.00 94.19 458 GLU A O 1
ATOM 3838 N N . GLU A 1 459 ? -25.383 -14.993 -13.533 1.00 94.94 459 GLU A N 1
ATOM 3839 C CA . GLU A 1 459 ? -26.724 -14.397 -13.454 1.00 94.94 459 GLU A CA 1
ATOM 3840 C C . GLU A 1 459 ? -26.962 -13.325 -14.538 1.00 94.94 459 GLU A C 1
ATOM 3842 O O . GLU A 1 459 ? -27.942 -13.379 -15.281 1.00 94.94 459 GLU A O 1
ATOM 3847 N N . GLU A 1 460 ? -26.051 -12.355 -14.682 1.00 95.12 460 GLU A N 1
ATOM 3848 C CA . GLU A 1 460 ? -26.128 -11.290 -15.693 1.00 95.12 460 GLU A CA 1
ATOM 3849 C C . GLU A 1 460 ? -24.826 -11.249 -16.523 1.00 95.12 460 GLU A C 1
ATOM 3851 O O . GLU A 1 460 ? -23.897 -10.508 -16.190 1.00 95.12 460 GLU A O 1
ATOM 3856 N N . PRO A 1 461 ? -24.716 -11.989 -17.649 1.00 91.62 461 PRO A N 1
ATOM 3857 C CA . PRO A 1 461 ? -23.490 -12.027 -18.459 1.00 91.62 461 PRO A CA 1
ATOM 3858 C C . PRO A 1 461 ? -23.000 -10.658 -18.955 1.00 91.62 461 PRO A C 1
ATOM 3860 O O . PRO A 1 461 ? -21.794 -10.432 -19.079 1.00 91.62 461 PRO A O 1
ATOM 3863 N N . SER A 1 462 ? -23.913 -9.707 -19.196 1.00 92.69 462 SER A N 1
ATOM 3864 C CA . SER A 1 462 ? -23.565 -8.329 -19.572 1.00 92.69 462 SER A CA 1
ATOM 3865 C C . SER A 1 462 ? -22.864 -7.548 -18.461 1.00 92.69 462 SER A C 1
ATOM 3867 O O . SER A 1 462 ? -22.267 -6.511 -18.742 1.00 92.69 462 SER A O 1
ATOM 3869 N N . PHE A 1 463 ? -22.881 -8.026 -17.214 1.00 96.25 463 PHE A N 1
ATOM 3870 C CA . PHE A 1 463 ? -22.220 -7.362 -16.094 1.00 96.25 463 PHE A CA 1
ATOM 3871 C C . PHE A 1 463 ? -20.703 -7.227 -16.301 1.00 96.25 463 PHE A C 1
ATOM 3873 O O . PHE A 1 463 ? -20.112 -6.231 -15.887 1.00 96.25 463 PHE A O 1
ATOM 3880 N N . MET A 1 464 ? -20.081 -8.147 -17.049 1.00 95.00 464 MET A N 1
ATOM 3881 C CA . MET A 1 464 ? -18.653 -8.081 -17.385 1.00 95.00 464 MET A CA 1
ATOM 3882 C C . MET A 1 464 ? -18.271 -6.780 -18.116 1.00 95.00 464 MET A C 1
ATOM 3884 O O . MET A 1 464 ? -17.187 -6.235 -17.908 1.00 95.00 464 MET A O 1
ATOM 3888 N N . ILE A 1 465 ? -19.180 -6.242 -18.935 1.00 95.25 465 ILE A N 1
ATOM 3889 C CA . ILE A 1 465 ? -19.008 -4.960 -19.635 1.00 95.25 465 ILE A CA 1
ATOM 3890 C C . ILE A 1 465 ? -18.916 -3.815 -18.619 1.00 95.25 465 ILE A C 1
ATOM 3892 O O . ILE A 1 465 ? -18.008 -2.990 -18.712 1.00 95.25 465 ILE A O 1
ATOM 3896 N N . LYS A 1 466 ? -19.789 -3.816 -17.600 1.00 95.94 466 LYS A N 1
ATOM 3897 C CA . LYS A 1 466 ? -19.792 -2.807 -16.529 1.00 95.94 466 LYS A CA 1
ATOM 3898 C C . LYS A 1 466 ? -18.495 -2.847 -15.709 1.00 95.94 466 LYS A C 1
ATOM 3900 O O . LYS A 1 466 ? -18.006 -1.797 -15.301 1.00 95.94 466 LYS A O 1
ATOM 3905 N N . ILE A 1 467 ? -17.902 -4.030 -15.507 1.00 95.19 467 ILE A N 1
ATOM 3906 C CA . ILE A 1 467 ? -16.589 -4.161 -14.849 1.00 95.19 467 ILE A CA 1
ATOM 3907 C C . ILE A 1 467 ? -15.491 -3.490 -15.672 1.00 95.19 467 ILE A C 1
ATOM 3909 O O . ILE A 1 467 ? -14.714 -2.702 -15.134 1.00 95.19 467 ILE A O 1
ATOM 3913 N N . VAL A 1 468 ? -15.438 -3.771 -16.976 1.00 94.69 468 VAL A N 1
ATOM 3914 C CA . VAL A 1 468 ? -14.459 -3.140 -17.870 1.00 94.69 468 VAL A CA 1
ATOM 3915 C C . VAL A 1 468 ? -14.649 -1.623 -17.887 1.00 94.69 468 VAL A C 1
ATOM 3917 O O . VAL A 1 468 ? -13.675 -0.896 -17.718 1.00 94.69 468 VAL A O 1
ATOM 3920 N N . ASP A 1 469 ? -15.883 -1.134 -18.005 1.00 94.62 469 ASP A N 1
ATOM 3921 C CA . ASP A 1 469 ? -16.181 0.303 -17.946 1.00 94.62 469 ASP A CA 1
ATOM 3922 C C . ASP A 1 469 ? -15.669 0.935 -16.654 1.00 94.62 469 ASP A C 1
ATOM 3924 O O . ASP A 1 469 ? -14.926 1.913 -16.701 1.00 94.62 469 ASP A O 1
ATOM 3928 N N . CYS A 1 470 ? -15.961 0.311 -15.514 1.00 92.94 470 CYS A N 1
ATOM 3929 C CA . CYS A 1 470 ? -15.497 0.766 -14.212 1.00 92.94 470 CYS A CA 1
ATOM 3930 C C . CYS A 1 470 ? -13.961 0.850 -14.128 1.00 92.94 470 CYS A C 1
ATOM 3932 O O . CYS A 1 470 ? -13.427 1.770 -13.507 1.00 92.94 470 CYS A O 1
ATOM 3934 N N . ILE A 1 471 ? -13.220 -0.078 -14.740 1.00 92.06 471 ILE A N 1
ATOM 3935 C CA . ILE A 1 471 ? -11.749 -0.027 -14.762 1.00 92.06 471 ILE A CA 1
ATOM 3936 C C . ILE A 1 471 ? -11.263 1.169 -15.593 1.00 92.06 471 ILE A C 1
ATOM 3938 O O . ILE A 1 471 ? -10.462 1.965 -15.102 1.00 92.06 471 ILE A O 1
ATOM 3942 N N . TYR A 1 472 ? -11.779 1.330 -16.814 1.00 91.31 472 TYR A N 1
ATOM 3943 C CA . TYR A 1 472 ? -11.368 2.400 -17.734 1.00 91.31 472 TYR A CA 1
ATOM 3944 C C . TYR A 1 472 ? -11.837 3.802 -17.305 1.00 91.31 472 TYR A C 1
ATOM 3946 O O . TYR A 1 472 ? -11.219 4.796 -17.681 1.00 91.31 472 TYR A O 1
ATOM 3954 N N . GLU A 1 473 ? -12.896 3.910 -16.501 1.00 90.31 473 GLU A N 1
ATOM 3955 C CA . GLU A 1 473 ? -13.303 5.167 -15.853 1.00 90.31 473 GLU A CA 1
ATOM 3956 C C . GLU A 1 473 ? -12.300 5.615 -14.781 1.00 90.31 473 GLU A C 1
ATOM 3958 O O . GLU A 1 473 ? -12.074 6.812 -14.598 1.00 90.31 473 GLU A O 1
ATOM 3963 N N . ASN A 1 474 ? -11.687 4.661 -14.074 1.00 85.62 474 ASN A N 1
ATOM 3964 C CA . ASN A 1 474 ? -10.797 4.938 -12.946 1.00 85.62 474 ASN A CA 1
ATOM 3965 C C . ASN A 1 474 ? -9.313 4.997 -13.328 1.00 85.62 474 ASN A C 1
ATOM 3967 O O . ASN A 1 474 ? -8.505 5.536 -12.571 1.00 85.62 474 ASN A O 1
ATOM 3971 N N . GLU A 1 475 ? -8.924 4.408 -14.454 1.00 86.88 475 GLU A N 1
ATOM 3972 C CA . GLU A 1 475 ? -7.537 4.326 -14.890 1.00 86.88 475 GLU A CA 1
ATOM 3973 C C . GLU A 1 475 ? -7.428 4.627 -16.378 1.00 86.88 475 GLU A C 1
ATOM 3975 O O . GLU A 1 475 ? -8.056 3.987 -17.215 1.00 86.88 475 GLU A O 1
ATOM 3980 N N . ARG A 1 476 ? -6.608 5.630 -16.707 1.00 83.31 476 ARG A N 1
ATOM 3981 C CA . ARG A 1 476 ? -6.507 6.149 -18.074 1.00 83.31 476 ARG A CA 1
ATOM 3982 C C . ARG A 1 476 ? -5.889 5.144 -19.049 1.00 83.31 476 ARG A C 1
ATOM 3984 O O . ARG A 1 476 ? -6.249 5.162 -20.221 1.00 83.31 476 ARG A O 1
ATOM 3991 N N . TYR A 1 477 ? -4.950 4.325 -18.578 1.00 85.12 477 TYR A N 1
ATOM 3992 C CA . TYR A 1 477 ? -4.246 3.325 -19.383 1.00 85.12 477 TYR A CA 1
ATOM 3993 C C . TYR A 1 477 ? -4.087 2.024 -18.583 1.00 85.12 477 TYR A C 1
ATOM 3995 O O . TYR A 1 477 ? -2.997 1.773 -18.074 1.00 85.12 477 TYR A O 1
ATOM 4003 N N . PRO A 1 478 ? -5.167 1.235 -18.424 1.00 88.94 478 PRO A N 1
ATOM 4004 C CA . PRO A 1 478 ? -5.106 -0.034 -17.712 1.00 88.94 478 PRO A CA 1
ATOM 4005 C C . PRO A 1 478 ? -4.157 -1.023 -18.400 1.00 88.94 478 PRO A C 1
ATOM 4007 O O . PRO A 1 478 ? -4.214 -1.204 -19.618 1.00 88.94 478 PRO A O 1
ATOM 4010 N N . ASP A 1 479 ? -3.319 -1.703 -17.624 1.00 87.00 479 ASP A N 1
ATOM 4011 C CA . ASP A 1 479 ? -2.331 -2.666 -18.103 1.00 87.00 479 ASP A CA 1
ATOM 4012 C C . ASP A 1 479 ? -2.459 -4.047 -17.423 1.00 87.00 479 ASP A C 1
ATOM 4014 O O . ASP A 1 479 ? -3.419 -4.354 -16.715 1.00 87.00 479 ASP A O 1
ATOM 4018 N N . GLU A 1 480 ? -1.501 -4.938 -17.679 1.00 84.81 480 GLU A N 1
ATOM 4019 C CA . GLU A 1 480 ? -1.457 -6.278 -17.077 1.00 84.81 480 GLU A CA 1
ATOM 4020 C C . GLU A 1 480 ? -1.226 -6.276 -15.552 1.00 84.81 480 GLU A C 1
ATOM 4022 O O . GLU A 1 480 ? -1.442 -7.296 -14.891 1.00 84.81 480 GLU A O 1
ATOM 4027 N N . HIS A 1 481 ? -0.804 -5.143 -14.989 1.00 84.81 481 HIS A N 1
ATOM 4028 C CA . HIS A 1 481 ? -0.605 -4.898 -13.563 1.00 84.81 481 HIS A CA 1
ATOM 4029 C C . HIS A 1 481 ? -1.772 -4.148 -12.915 1.00 84.81 481 HIS A C 1
ATOM 4031 O O . HIS A 1 481 ? -1.775 -3.997 -11.691 1.00 84.81 481 HIS A O 1
ATOM 4037 N N . THR A 1 482 ? -2.781 -3.729 -13.686 1.00 88.00 482 THR A N 1
ATOM 4038 C CA . THR A 1 482 ? -4.004 -3.141 -13.139 1.00 88.00 482 THR A CA 1
ATOM 4039 C C . THR A 1 482 ? -4.617 -4.066 -12.083 1.00 88.00 482 THR A C 1
ATOM 4041 O O . THR A 1 482 ? -4.900 -5.254 -12.312 1.00 88.00 482 THR A O 1
ATOM 4044 N N . SER A 1 483 ? -4.835 -3.501 -10.894 1.00 87.81 483 SER A N 1
ATOM 4045 C CA . SER A 1 483 ? -5.558 -4.161 -9.810 1.00 87.81 483 SER A CA 1
ATOM 4046 C C . SER A 1 483 ? -6.998 -4.402 -10.263 1.00 87.81 483 SER A C 1
ATOM 4048 O O . SER A 1 483 ? -7.703 -3.452 -10.596 1.00 87.81 483 SER A O 1
ATOM 4050 N N . MET A 1 484 ? -7.416 -5.661 -10.309 1.00 90.00 484 MET A N 1
ATOM 4051 C CA . MET A 1 484 ? -8.761 -6.115 -10.673 1.00 90.00 484 MET A CA 1
ATOM 4052 C C . MET A 1 484 ? -8.900 -7.592 -10.275 1.00 90.00 484 MET A C 1
ATOM 4054 O O . MET A 1 484 ? -7.855 -8.258 -10.194 1.00 90.00 484 MET A O 1
ATOM 4058 N N . PRO A 1 485 ? -10.134 -8.104 -10.103 1.00 91.06 485 PRO A N 1
ATOM 4059 C CA . PRO A 1 485 ? -10.395 -9.529 -9.930 1.00 91.06 485 PRO A CA 1
ATOM 4060 C C . PRO A 1 485 ? -9.689 -10.392 -10.977 1.00 91.06 485 PRO A C 1
ATOM 4062 O O . PRO A 1 485 ? -9.580 -10.015 -12.151 1.00 91.06 485 PRO A O 1
ATOM 4065 N N . GLU A 1 486 ? -9.215 -11.560 -10.562 1.00 90.38 486 GLU A N 1
ATOM 4066 C CA . GLU A 1 486 ? -8.757 -12.591 -11.479 1.00 90.38 486 GLU A CA 1
ATOM 4067 C C . GLU A 1 486 ? -9.935 -13.125 -12.291 1.00 90.38 486 GLU A C 1
ATOM 4069 O O . GLU A 1 486 ? -11.024 -13.377 -11.789 1.00 90.38 486 GLU A O 1
ATOM 4074 N N . LEU A 1 487 ? -9.707 -13.300 -13.587 1.00 92.62 487 LEU A N 1
ATOM 4075 C CA . LEU A 1 487 ? -10.739 -13.725 -14.529 1.00 92.62 487 LEU A CA 1
ATOM 4076 C C . LEU A 1 487 ? -10.565 -15.197 -14.929 1.00 92.62 487 LEU A C 1
ATOM 4078 O O . LEU A 1 487 ? -10.936 -15.595 -16.034 1.00 92.62 487 LEU A O 1
ATOM 4082 N N . PHE A 1 488 ? -9.961 -16.007 -14.050 1.00 89.19 488 PHE A N 1
ATOM 4083 C CA . PHE A 1 488 ? -9.685 -17.421 -14.317 1.00 89.19 488 PHE A CA 1
ATOM 4084 C C . PHE A 1 488 ? -10.964 -18.211 -14.615 1.00 89.19 488 PHE A C 1
ATOM 4086 O O . PHE A 1 488 ? -10.967 -19.037 -15.527 1.00 89.19 488 PHE A O 1
ATOM 4093 N N . PHE A 1 489 ? -12.062 -17.874 -13.932 1.00 92.56 489 PHE A N 1
ATOM 4094 C CA . PHE A 1 489 ? -13.376 -18.493 -14.110 1.00 92.56 489 PHE A CA 1
ATOM 4095 C C . PHE A 1 489 ? -13.880 -18.460 -15.565 1.00 92.56 489 PHE A C 1
ATOM 4097 O O . PHE A 1 489 ? -14.665 -19.315 -15.967 1.00 92.56 489 PHE A O 1
ATOM 4104 N N . LEU A 1 490 ? -13.415 -17.520 -16.405 1.00 95.06 490 LEU A N 1
ATOM 4105 C CA . LEU A 1 490 ? -13.769 -17.496 -17.830 1.00 95.06 490 LEU A CA 1
ATOM 4106 C C . LEU A 1 490 ? -13.289 -18.755 -18.570 1.00 95.06 490 LEU A C 1
ATOM 4108 O O . LEU A 1 490 ? -13.960 -19.203 -19.496 1.00 95.06 490 LEU A O 1
ATOM 4112 N N . TRP A 1 491 ? -12.158 -19.341 -18.158 1.00 93.38 491 TRP A N 1
ATOM 4113 C CA . TRP A 1 491 ? -11.602 -20.573 -18.735 1.00 93.38 491 TRP A CA 1
ATOM 4114 C C . TRP A 1 491 ? -12.300 -21.848 -18.246 1.00 93.38 491 TRP A C 1
ATOM 4116 O O . TRP A 1 491 ? -12.138 -22.915 -18.855 1.00 93.38 491 TRP A O 1
ATOM 4126 N N . GLU A 1 492 ? -13.043 -21.750 -17.144 1.00 92.12 492 GLU A N 1
ATOM 4127 C CA . GLU A 1 492 ? -13.785 -22.852 -16.527 1.00 92.12 492 GLU A CA 1
ATOM 4128 C C . GLU A 1 492 ? -15.176 -23.033 -17.145 1.00 92.12 492 GLU A C 1
ATOM 4130 O O . GLU A 1 492 ? -15.739 -24.119 -17.058 1.00 92.12 492 GLU A O 1
ATOM 4135 N N . ARG A 1 493 ? -15.703 -22.009 -17.828 1.00 91.50 493 ARG A N 1
ATOM 4136 C CA . ARG A 1 493 ? -16.998 -22.080 -18.516 1.00 91.50 493 ARG A CA 1
ATOM 4137 C C . ARG A 1 493 ? -16.975 -23.073 -19.678 1.00 91.50 493 ARG A C 1
ATOM 4139 O O . ARG A 1 493 ? -16.029 -23.106 -20.467 1.00 91.50 493 ARG A O 1
ATOM 4146 N N . ASP A 1 494 ? -18.086 -23.777 -19.877 1.00 92.50 494 ASP A N 1
ATOM 4147 C CA . ASP A 1 494 ? -18.274 -24.661 -21.036 1.00 92.50 494 ASP A CA 1
ATOM 4148 C C . ASP A 1 494 ? -18.129 -23.904 -22.370 1.00 92.50 494 ASP A C 1
ATOM 4150 O O . ASP A 1 494 ? -17.583 -24.427 -23.343 1.00 92.50 494 ASP A O 1
ATOM 4154 N N . ASN A 1 495 ? -18.554 -22.636 -22.406 1.00 93.38 495 ASN A N 1
ATOM 4155 C CA . ASN A 1 495 ? -18.448 -21.738 -23.556 1.00 93.38 495 ASN A CA 1
ATOM 4156 C C . ASN A 1 495 ? -17.246 -20.773 -23.475 1.00 93.38 495 ASN A C 1
ATOM 4158 O O . ASN A 1 495 ? -17.330 -19.647 -23.971 1.00 93.38 495 ASN A O 1
ATOM 4162 N N . TYR A 1 496 ? -16.125 -21.187 -22.867 1.00 94.50 496 TYR A N 1
ATOM 4163 C CA . TYR A 1 496 ? -14.964 -20.312 -22.629 1.00 94.50 496 TYR A CA 1
ATOM 4164 C C . TYR A 1 496 ? -14.469 -19.557 -23.876 1.00 94.50 496 TYR A C 1
ATOM 4166 O O . TYR A 1 496 ? -14.012 -18.423 -23.754 1.00 94.50 496 TYR A O 1
ATOM 4174 N N . LEU A 1 497 ? -14.562 -20.154 -25.076 1.00 95.75 497 LEU A N 1
ATOM 4175 C CA . LEU A 1 497 ? -14.165 -19.490 -26.323 1.00 95.75 497 LEU A CA 1
ATOM 4176 C C . LEU A 1 497 ? -14.953 -18.195 -26.535 1.00 95.75 497 LEU A C 1
ATOM 4178 O O . LEU A 1 497 ? -14.349 -17.150 -26.758 1.00 95.75 497 LEU A O 1
ATOM 4182 N N . ASP A 1 498 ? -16.278 -18.251 -26.403 1.00 94.56 498 ASP A N 1
ATOM 4183 C CA . ASP A 1 498 ? -17.147 -17.089 -26.578 1.00 94.56 498 ASP A CA 1
ATOM 4184 C C . ASP A 1 498 ? -16.990 -16.098 -25.422 1.00 94.56 498 ASP A C 1
ATOM 4186 O O . ASP A 1 498 ? -16.922 -14.891 -25.651 1.00 94.56 498 ASP A O 1
ATOM 4190 N N . ALA A 1 499 ? -16.889 -16.593 -24.185 1.00 94.31 499 ALA A N 1
ATOM 4191 C CA . ALA A 1 499 ? -16.756 -15.747 -23.001 1.00 94.31 499 ALA A CA 1
ATOM 4192 C C . ALA A 1 499 ? -15.472 -14.895 -23.045 1.00 94.31 499 ALA A C 1
ATOM 4194 O O . ALA A 1 499 ? -15.516 -13.677 -22.848 1.00 94.31 499 ALA A O 1
ATOM 4195 N N . VAL A 1 500 ? -14.331 -15.517 -23.362 1.00 96.44 500 VAL A N 1
ATOM 4196 C CA . VAL A 1 500 ? -13.041 -14.821 -23.478 1.00 96.44 500 VAL A CA 1
ATOM 4197 C C . VAL A 1 500 ? -13.006 -13.919 -24.717 1.00 96.44 500 VAL A C 1
ATOM 4199 O O . VAL A 1 500 ? -12.481 -12.808 -24.638 1.00 96.44 500 VAL A O 1
ATOM 4202 N N . GLU A 1 501 ? -13.593 -14.342 -25.843 1.00 96.38 501 GLU A N 1
ATOM 4203 C CA . GLU A 1 501 ? -13.673 -13.531 -27.068 1.00 96.38 501 GLU A CA 1
ATOM 4204 C C . GLU A 1 501 ? -14.490 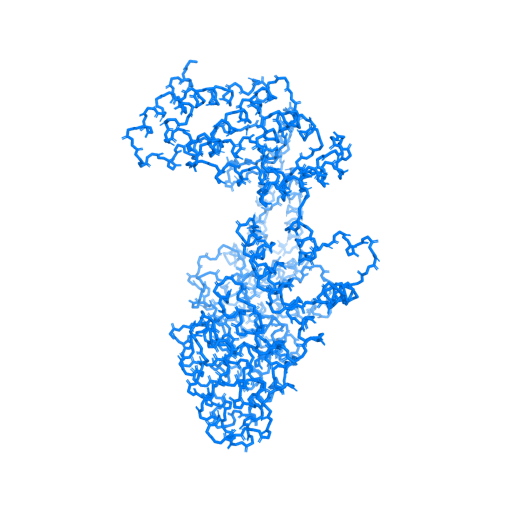-12.251 -26.842 1.00 96.38 501 GLU A C 1
ATOM 4206 O O . GLU A 1 501 ? -14.050 -11.165 -27.221 1.00 96.38 501 GLU A O 1
ATOM 4211 N N . GLN A 1 502 ? -15.659 -12.350 -26.201 1.00 95.19 502 GLN A N 1
ATOM 4212 C CA . GLN A 1 502 ? -16.516 -11.198 -25.905 1.00 95.19 502 GLN A CA 1
ATOM 4213 C C . GLN A 1 502 ? -15.817 -10.200 -24.979 1.00 95.19 502 GLN A C 1
ATOM 4215 O O . GLN A 1 502 ? -15.794 -9.003 -25.276 1.00 95.19 502 GLN A O 1
ATOM 4220 N N . TYR A 1 503 ? -15.185 -10.690 -23.908 1.00 95.94 503 TYR A N 1
ATOM 4221 C CA . TYR A 1 503 ? -14.366 -9.860 -23.026 1.00 95.94 503 TYR A CA 1
ATOM 4222 C C . TYR A 1 503 ? -13.233 -9.171 -23.801 1.00 95.94 503 TYR A C 1
ATOM 4224 O O . TYR A 1 503 ? -13.105 -7.948 -23.759 1.00 95.94 503 TYR A O 1
ATOM 4232 N N . GLY A 1 504 ? -12.457 -9.934 -24.577 1.00 95.31 504 GLY A N 1
ATOM 4233 C CA . GLY A 1 504 ? -11.338 -9.409 -25.356 1.00 95.31 504 GLY A CA 1
ATOM 4234 C C . GLY A 1 504 ? -11.757 -8.375 -26.398 1.00 95.31 504 GLY A C 1
ATOM 4235 O O . GLY A 1 504 ? -11.084 -7.358 -26.550 1.00 95.31 504 GLY A O 1
ATOM 4236 N N . LYS A 1 505 ? -12.883 -8.588 -27.090 1.00 95.56 505 LYS A N 1
ATOM 4237 C CA . LYS A 1 505 ? -13.441 -7.610 -28.033 1.00 95.56 505 LYS A CA 1
ATOM 4238 C C . LYS A 1 505 ? -13.860 -6.333 -27.328 1.00 95.56 505 LYS A C 1
ATOM 4240 O O . LYS A 1 505 ? -13.563 -5.252 -27.829 1.00 95.56 505 LYS A O 1
ATOM 4245 N N . TYR A 1 506 ? -14.495 -6.432 -26.164 1.00 95.75 506 TYR A N 1
ATOM 4246 C CA . TYR A 1 506 ? -14.895 -5.236 -25.437 1.00 95.75 506 TYR A CA 1
ATOM 4247 C C . TYR A 1 506 ? -13.685 -4.421 -24.962 1.00 95.75 506 TYR A C 1
ATOM 4249 O O . TYR A 1 506 ? -13.619 -3.220 -25.226 1.00 95.75 506 TYR A O 1
ATOM 4257 N N . VAL A 1 507 ? -12.671 -5.075 -24.383 1.00 94.88 507 VAL A N 1
ATOM 4258 C CA . VAL A 1 507 ? -11.394 -4.429 -24.026 1.00 94.88 507 VAL A CA 1
ATOM 4259 C C . VAL A 1 507 ? -10.736 -3.800 -25.256 1.00 94.88 507 VAL A C 1
ATOM 4261 O O . VAL A 1 507 ? -10.319 -2.646 -25.211 1.00 94.88 507 VAL A O 1
ATOM 4264 N N . TYR A 1 508 ? -10.716 -4.504 -26.391 1.00 93.19 508 TYR A N 1
ATOM 4265 C CA . TYR A 1 508 ? -10.181 -3.966 -27.641 1.00 93.19 508 TYR A CA 1
ATOM 4266 C C . TYR A 1 508 ? -10.875 -2.662 -28.063 1.00 93.19 508 TYR A C 1
ATOM 4268 O O . TYR A 1 508 ? -10.190 -1.714 -28.441 1.00 93.19 508 TYR A O 1
ATOM 4276 N N . THR A 1 509 ? -12.206 -2.558 -27.930 1.00 92.94 509 THR A N 1
ATOM 4277 C CA . THR A 1 509 ? -12.915 -1.304 -28.245 1.00 92.94 509 THR A CA 1
ATOM 4278 C C . THR A 1 509 ? -12.495 -0.131 -27.357 1.00 92.94 509 THR A C 1
ATOM 4280 O O . THR A 1 509 ? -12.437 1.001 -27.841 1.00 92.94 509 THR A O 1
ATOM 4283 N N . LYS A 1 510 ? -12.154 -0.387 -26.087 1.00 91.00 510 LYS A N 1
ATOM 4284 C CA . LYS A 1 510 ? -11.644 0.634 -25.158 1.00 91.00 510 LYS A CA 1
ATOM 4285 C C . LYS A 1 510 ? -10.224 1.076 -25.508 1.00 91.00 510 LYS A C 1
ATOM 4287 O O . LYS A 1 510 ? -9.902 2.252 -25.375 1.00 91.00 510 LYS A O 1
ATOM 4292 N N . GLU A 1 511 ? -9.410 0.162 -26.030 1.00 86.75 511 GLU A N 1
ATOM 4293 C CA . GLU A 1 511 ? -8.013 0.409 -26.401 1.00 86.75 511 GLU A CA 1
ATOM 4294 C C . GLU A 1 511 ? -7.821 1.143 -27.739 1.00 86.75 511 GLU A C 1
ATOM 4296 O O . GLU A 1 511 ? -6.725 1.636 -28.004 1.00 86.75 511 GLU A O 1
ATOM 4301 N N . LEU A 1 512 ? -8.852 1.266 -28.587 1.00 82.06 512 LEU A N 1
ATOM 4302 C CA . LEU A 1 512 ? -8.726 1.873 -29.927 1.00 82.06 512 LEU A CA 1
ATOM 4303 C C . LEU A 1 512 ? -8.129 3.294 -29.924 1.00 82.06 512 LEU A C 1
ATOM 4305 O O . LEU A 1 512 ? -7.481 3.682 -30.895 1.00 82.06 512 LEU A O 1
ATOM 4309 N N . ASN A 1 513 ? -8.333 4.058 -28.846 1.00 67.06 513 ASN A N 1
ATOM 4310 C CA . ASN A 1 513 ? -7.833 5.429 -28.688 1.00 67.06 513 ASN A CA 1
ATOM 4311 C C . ASN A 1 513 ? -6.717 5.555 -27.631 1.00 67.06 513 ASN A C 1
ATOM 4313 O O . ASN A 1 513 ? -6.307 6.671 -27.296 1.00 67.06 513 ASN A O 1
ATOM 4317 N N . SER A 1 514 ? -6.232 4.434 -27.093 1.00 64.50 514 SER A N 1
ATOM 4318 C CA . SER A 1 514 ? -5.231 4.407 -26.028 1.00 64.50 514 SER A CA 1
ATOM 4319 C C . SER A 1 514 ? -3.811 4.459 -26.593 1.00 64.50 514 SER A C 1
ATOM 4321 O O . SER A 1 514 ? -3.446 3.729 -27.514 1.00 64.50 514 SER A O 1
ATOM 4323 N N . TYR A 1 515 ? -2.960 5.297 -25.996 1.00 53.25 515 TYR A N 1
ATOM 4324 C CA . TYR A 1 515 ? -1.512 5.284 -26.230 1.00 53.25 515 TYR A CA 1
ATOM 4325 C C . TYR A 1 515 ? -0.864 4.164 -25.396 1.00 53.25 515 TYR A C 1
ATOM 4327 O O . TYR A 1 515 ? -0.103 4.423 -24.468 1.00 53.25 515 TYR A O 1
ATOM 4335 N N . GLY A 1 516 ? -1.205 2.906 -25.684 1.00 53.47 516 GLY A N 1
ATOM 4336 C CA . GLY A 1 516 ? -0.705 1.751 -24.936 1.00 53.47 516 GLY A CA 1
ATOM 4337 C C . GLY A 1 516 ? 0.715 1.354 -25.349 1.00 53.47 516 GLY A C 1
ATOM 4338 O O . GLY A 1 516 ? 0.895 0.552 -26.268 1.00 53.47 516 GLY A O 1
ATOM 4339 N N . PHE A 1 517 ? 1.732 1.895 -24.669 1.00 50.72 517 PHE A N 1
ATOM 4340 C CA . PHE A 1 517 ? 3.053 1.261 -24.599 1.00 50.72 517 PHE A CA 1
ATOM 4341 C C . PHE A 1 517 ? 2.965 0.088 -23.606 1.00 50.72 517 PHE A C 1
ATOM 4343 O O . PHE A 1 517 ? 3.030 0.318 -22.406 1.00 50.72 517 PHE A O 1
ATOM 4350 N N . GLY A 1 518 ? 2.825 -1.154 -24.087 1.00 61.56 518 GLY A N 1
ATOM 4351 C CA . GLY A 1 518 ? 2.804 -2.356 -23.231 1.00 61.56 518 GLY A CA 1
ATOM 4352 C C . GLY A 1 518 ? 1.580 -3.263 -23.417 1.00 61.56 518 GLY A C 1
ATOM 4353 O O . GLY A 1 518 ? 0.931 -3.231 -24.467 1.00 61.56 518 GLY A O 1
ATOM 4354 N N . GLY A 1 519 ? 1.323 -4.116 -22.417 1.00 73.06 519 GLY A N 1
ATOM 4355 C CA . GLY A 1 519 ? 0.134 -4.971 -22.313 1.00 73.06 519 GLY A CA 1
ATOM 4356 C C . GLY A 1 519 ? -1.124 -4.203 -21.882 1.00 73.06 519 GLY A C 1
ATOM 4357 O O . GLY A 1 519 ? -1.088 -2.992 -21.702 1.00 73.06 519 GLY A O 1
ATOM 4358 N N . ASN A 1 520 ? -2.245 -4.909 -21.735 1.00 87.00 520 ASN A N 1
ATOM 4359 C CA . ASN A 1 520 ? -3.534 -4.378 -21.268 1.00 87.00 520 ASN A CA 1
ATOM 4360 C C . ASN A 1 520 ? -4.204 -5.393 -20.317 1.00 87.00 520 ASN A C 1
ATOM 4362 O O . ASN A 1 520 ? -3.686 -6.497 -20.117 1.00 87.00 520 ASN A O 1
ATOM 4366 N N . ILE A 1 521 ? -5.383 -5.073 -19.777 1.00 91.31 521 ILE A N 1
ATOM 4367 C CA . ILE A 1 521 ? -6.108 -5.978 -18.862 1.00 91.31 521 ILE A CA 1
ATOM 4368 C C . ILE A 1 521 ? -6.515 -7.323 -19.490 1.00 91.31 521 ILE A C 1
ATOM 4370 O O . ILE A 1 521 ? -6.757 -8.295 -18.775 1.00 91.31 521 ILE A O 1
ATOM 4374 N N . PHE A 1 522 ? -6.568 -7.427 -20.821 1.00 92.81 522 PHE A N 1
ATOM 4375 C CA . PHE A 1 522 ? -6.776 -8.705 -21.505 1.00 92.81 522 PHE A CA 1
ATOM 4376 C C . PHE A 1 522 ? -5.508 -9.566 -21.485 1.00 92.81 522 PHE A C 1
ATOM 4378 O O . PHE A 1 522 ? -5.602 -10.775 -21.289 1.00 92.81 522 PHE A O 1
ATOM 4385 N N . THR A 1 523 ? -4.317 -8.965 -21.586 1.00 89.31 523 THR A N 1
ATOM 4386 C CA . THR A 1 523 ? -3.031 -9.679 -21.462 1.00 89.31 523 THR A CA 1
ATOM 4387 C C . THR A 1 523 ? -2.915 -10.426 -20.130 1.00 89.31 523 THR A C 1
ATOM 4389 O O . THR A 1 523 ? -2.370 -11.531 -20.097 1.00 89.31 523 THR A O 1
ATOM 4392 N N . LYS A 1 524 ? -3.501 -9.888 -19.050 1.00 88.19 524 LYS A N 1
ATOM 4393 C CA . LYS A 1 524 ? -3.516 -10.510 -17.715 1.00 88.19 524 LYS A CA 1
ATOM 4394 C C . LYS A 1 524 ? -4.081 -11.940 -17.720 1.00 88.19 524 LYS A C 1
ATOM 4396 O O . LYS A 1 524 ? -3.567 -12.784 -16.996 1.00 88.19 524 LYS A O 1
ATOM 4401 N N . LEU A 1 525 ? -5.050 -12.253 -18.592 1.00 90.50 525 LEU A N 1
ATOM 4402 C CA . LEU A 1 525 ? -5.599 -13.612 -18.749 1.00 90.50 525 LEU A CA 1
ATOM 4403 C C . LEU A 1 525 ? -4.572 -14.640 -19.245 1.00 90.50 525 LEU A C 1
ATOM 4405 O O . LEU A 1 525 ? -4.761 -15.841 -19.051 1.00 90.50 525 LEU A O 1
ATOM 4409 N N . PHE A 1 526 ? -3.508 -14.194 -19.913 1.00 88.44 526 PHE A N 1
ATOM 4410 C CA . PHE A 1 526 ? -2.518 -15.051 -20.570 1.00 88.44 526 PHE A CA 1
ATOM 4411 C C . PHE A 1 526 ? -1.170 -15.074 -19.850 1.00 88.44 526 PHE A C 1
ATOM 4413 O O . PHE A 1 526 ? -0.348 -15.948 -20.129 1.00 88.44 526 PHE A O 1
ATOM 4420 N N . SER A 1 527 ? -0.948 -14.149 -18.919 1.00 79.31 527 SER A N 1
ATOM 4421 C CA . SER A 1 527 ? 0.234 -14.127 -18.065 1.00 79.31 527 SER A CA 1
ATOM 4422 C C . SER A 1 527 ? 0.204 -15.272 -17.049 1.00 79.31 527 SER A C 1
ATOM 4424 O O . SER A 1 527 ? -0.859 -15.713 -16.615 1.00 79.31 527 SER A O 1
ATOM 4426 N N . LYS A 1 528 ? 1.388 -15.772 -16.680 1.00 69.56 528 LYS A N 1
ATOM 4427 C CA . LYS A 1 528 ? 1.536 -16.749 -15.594 1.00 69.56 528 LYS A CA 1
ATOM 4428 C C . LYS A 1 528 ? 1.533 -16.031 -14.250 1.00 69.56 528 LYS A C 1
ATOM 4430 O O . LYS A 1 528 ? 2.166 -14.980 -14.127 1.00 69.56 528 LYS A O 1
ATOM 4435 N N . GLU A 1 529 ? 0.9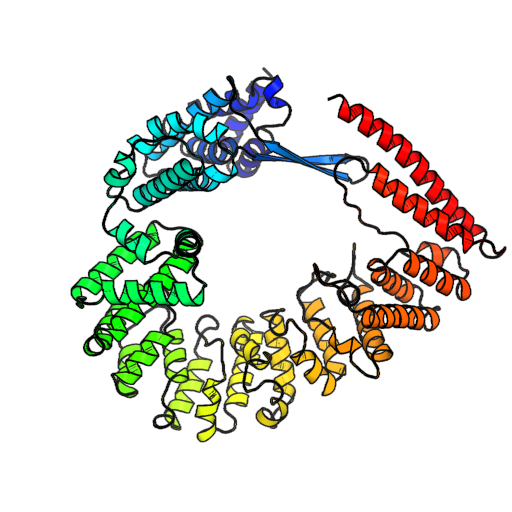26 -16.638 -13.236 1.00 60.81 529 GLU A N 1
ATOM 4436 C CA . GLU A 1 529 ? 1.153 -16.225 -11.852 1.00 60.81 529 GLU A CA 1
ATOM 4437 C C . GLU A 1 529 ? 2.642 -16.345 -11.498 1.00 60.81 529 GLU A C 1
ATOM 4439 O O . GLU A 1 529 ? 3.321 -17.320 -11.843 1.00 60.81 529 GLU A O 1
ATOM 4444 N N . LYS A 1 530 ? 3.180 -15.335 -10.808 1.00 51.25 530 LYS A N 1
ATOM 4445 C CA . LYS A 1 530 ? 4.572 -15.353 -10.349 1.00 51.25 530 LYS A CA 1
ATOM 4446 C C . LYS A 1 530 ? 4.764 -16.493 -9.344 1.00 51.25 530 LYS A C 1
ATOM 4448 O O . LYS A 1 530 ? 4.215 -16.448 -8.253 1.00 51.25 530 LYS A O 1
ATOM 4453 N N . GLY A 1 531 ? 5.597 -17.474 -9.695 1.00 49.44 531 GLY A N 1
ATOM 4454 C CA . GLY A 1 531 ? 5.992 -18.567 -8.796 1.00 49.44 531 GLY A CA 1
ATOM 4455 C C . GLY A 1 531 ? 5.106 -19.818 -8.842 1.00 49.44 531 GLY A C 1
ATOM 4456 O O . GLY A 1 531 ? 5.448 -20.798 -8.188 1.00 49.44 531 GLY A O 1
ATOM 4457 N N . GLY A 1 532 ? 4.028 -19.824 -9.636 1.00 53.00 532 GLY A N 1
ATOM 4458 C CA . GLY A 1 532 ? 3.160 -20.990 -9.830 1.00 53.00 532 GLY A CA 1
ATOM 4459 C C . GLY A 1 532 ? 3.508 -21.809 -11.080 1.00 53.00 532 GLY A C 1
ATOM 4460 O O . GLY A 1 532 ? 3.928 -21.269 -12.109 1.00 53.00 532 GLY A O 1
ATOM 4461 N N . SER A 1 533 ? 3.309 -23.128 -11.022 1.00 58.91 533 SER A N 1
ATOM 4462 C CA . SER A 1 533 ? 3.226 -23.966 -12.223 1.00 58.91 533 SER A CA 1
ATOM 4463 C C . SER A 1 533 ? 1.806 -23.892 -12.781 1.00 58.91 533 SER A C 1
ATOM 4465 O O . SER A 1 533 ? 0.870 -24.370 -12.145 1.00 58.91 533 SER A O 1
ATOM 4467 N N . GLU A 1 534 ? 1.639 -23.301 -13.962 1.00 67.56 534 GLU A N 1
ATOM 4468 C CA . GLU A 1 534 ? 0.350 -23.310 -14.657 1.00 67.56 534 GLU A CA 1
ATOM 4469 C C . GLU A 1 534 ? 0.008 -24.745 -15.103 1.00 67.56 534 GLU A C 1
ATOM 4471 O O . GLU A 1 534 ? 0.873 -25.385 -15.711 1.00 67.56 534 GLU A O 1
ATOM 4476 N N . PRO A 1 535 ? -1.207 -25.262 -14.830 1.00 75.75 535 PRO A N 1
ATOM 4477 C CA . PRO A 1 535 ? -1.612 -26.580 -15.306 1.00 75.75 535 PRO A CA 1
ATOM 4478 C C . PRO A 1 535 ? -1.522 -26.663 -16.833 1.00 75.75 535 PRO A C 1
ATOM 4480 O O . PRO A 1 535 ? -2.021 -25.779 -17.535 1.00 75.75 535 PRO A O 1
ATOM 4483 N N . ASP A 1 536 ? -0.939 -27.747 -17.355 1.00 78.94 536 ASP A N 1
ATOM 4484 C CA . ASP A 1 536 ? -0.765 -27.944 -18.802 1.00 78.94 536 ASP A CA 1
ATOM 4485 C C . ASP A 1 536 ? -2.094 -27.817 -19.574 1.00 78.94 536 ASP A C 1
ATOM 4487 O O . ASP A 1 536 ? -2.125 -27.286 -20.684 1.00 78.94 536 ASP A O 1
ATOM 4491 N N . GLU A 1 537 ? -3.212 -28.232 -18.969 1.00 85.31 537 GLU A N 1
ATOM 4492 C CA . GLU A 1 537 ? -4.553 -28.118 -19.553 1.00 85.31 537 GLU A CA 1
ATOM 4493 C C . GLU A 1 537 ? -4.973 -26.661 -19.809 1.00 85.31 537 GLU A C 1
ATOM 4495 O O . GLU A 1 537 ? -5.493 -26.341 -20.882 1.00 85.31 537 GLU A O 1
ATOM 4500 N N . LEU A 1 538 ? -4.704 -25.750 -18.867 1.00 87.81 538 LEU A N 1
ATOM 4501 C CA . LEU A 1 538 ? -5.034 -24.335 -19.033 1.00 87.81 538 LEU A CA 1
ATOM 4502 C C . LEU A 1 538 ? -4.198 -23.711 -20.150 1.00 87.81 538 LEU A C 1
ATOM 4504 O O . LEU A 1 538 ? -4.724 -22.972 -20.984 1.00 87.81 538 LEU A O 1
ATOM 4508 N N . MET A 1 539 ? -2.905 -24.038 -20.201 1.00 88.19 539 MET A N 1
ATOM 4509 C CA . MET A 1 539 ? -2.026 -23.586 -21.277 1.00 88.19 539 MET A CA 1
ATOM 4510 C C . MET A 1 539 ? -2.561 -24.041 -22.642 1.00 88.19 539 MET A C 1
ATOM 4512 O O . MET A 1 539 ? -2.601 -23.251 -23.588 1.00 88.19 539 MET A O 1
ATOM 4516 N N . VAL A 1 540 ? -3.037 -25.288 -22.747 1.00 90.44 540 VAL A N 1
ATOM 4517 C CA . VAL A 1 540 ? -3.673 -25.812 -23.966 1.00 90.44 540 VAL A CA 1
ATOM 4518 C C . VAL A 1 540 ? -4.953 -25.043 -24.307 1.00 90.44 540 VAL A C 1
ATOM 4520 O O . VAL A 1 540 ? -5.124 -24.672 -25.471 1.00 90.44 540 VAL A O 1
ATOM 4523 N N . LYS A 1 541 ? -5.816 -24.729 -23.329 1.00 93.19 541 LYS A N 1
ATOM 4524 C CA . LYS A 1 541 ? -7.022 -23.904 -23.545 1.00 93.19 541 LYS A CA 1
ATOM 4525 C C . LYS A 1 541 ? -6.679 -22.501 -24.054 1.00 93.19 541 LYS A C 1
ATOM 4527 O O . LYS A 1 541 ? -7.224 -22.085 -25.077 1.00 93.19 541 LYS A O 1
ATOM 4532 N N . LYS A 1 542 ? -5.733 -21.804 -23.410 1.00 93.75 542 LYS A N 1
ATOM 4533 C CA . LYS A 1 542 ? -5.261 -20.461 -23.803 1.00 93.75 542 LYS A CA 1
ATOM 4534 C C . LYS A 1 542 ? -4.711 -20.449 -25.230 1.00 93.75 542 LYS A C 1
ATOM 4536 O O . LYS A 1 542 ? -5.083 -19.606 -26.046 1.00 93.75 542 LYS A O 1
ATOM 4541 N N . GLN A 1 543 ? -3.853 -21.416 -25.553 1.00 93.88 543 GLN A N 1
ATOM 4542 C CA . GLN A 1 543 ? -3.302 -21.584 -26.897 1.00 93.88 543 GLN A CA 1
ATOM 4543 C C . GLN A 1 543 ? -4.396 -21.907 -27.921 1.00 93.88 543 GLN A C 1
ATOM 4545 O O . GLN A 1 543 ? -4.412 -21.328 -29.007 1.00 93.88 543 GLN A O 1
ATOM 4550 N N . GLY A 1 544 ? -5.321 -22.806 -27.577 1.00 95.25 544 GLY A N 1
ATOM 4551 C CA . GLY A 1 544 ? -6.465 -23.176 -28.406 1.00 95.25 544 GLY A CA 1
ATOM 4552 C C . GLY A 1 544 ? -7.362 -21.983 -28.731 1.00 95.25 544 GLY A C 1
ATOM 4553 O O . GLY A 1 544 ? -7.695 -21.785 -29.900 1.00 95.25 544 GLY A O 1
ATOM 4554 N N . PHE A 1 545 ? -7.668 -21.152 -27.730 1.00 97.06 545 PHE A N 1
ATOM 4555 C CA . PHE A 1 545 ? -8.398 -19.897 -27.897 1.00 97.06 545 PHE A CA 1
ATOM 4556 C C . PHE A 1 545 ? -7.694 -18.970 -28.892 1.00 97.06 545 PHE A C 1
ATOM 4558 O O . PHE A 1 545 ? -8.273 -18.629 -29.916 1.00 97.06 545 PHE A O 1
ATOM 4565 N N . ILE A 1 546 ? -6.410 -18.657 -28.682 1.00 96.25 546 ILE A N 1
ATOM 4566 C CA . ILE A 1 546 ? -5.672 -17.750 -29.576 1.00 96.25 546 ILE A CA 1
ATOM 4567 C C . ILE A 1 546 ? -5.660 -18.268 -31.026 1.00 96.25 546 ILE A C 1
ATOM 4569 O O . ILE A 1 546 ? -5.841 -17.490 -31.964 1.00 96.25 546 ILE A O 1
ATOM 4573 N N . ARG A 1 547 ? -5.490 -19.583 -31.241 1.00 96.25 547 ARG A N 1
ATOM 4574 C CA . ARG A 1 547 ? -5.574 -20.176 -32.591 1.00 96.25 547 ARG A CA 1
ATOM 4575 C C . ARG A 1 547 ? -6.951 -19.987 -33.214 1.00 96.25 547 ARG A C 1
ATOM 4577 O O . ARG A 1 547 ? -7.036 -19.665 -34.398 1.00 96.25 547 ARG A O 1
ATOM 4584 N N . HIS A 1 548 ? -8.000 -20.253 -32.441 1.00 95.94 548 HIS A N 1
ATOM 4585 C CA . HIS A 1 548 ? -9.386 -20.119 -32.871 1.00 95.94 548 HIS A CA 1
ATOM 4586 C C . HIS A 1 548 ? -9.692 -18.666 -33.255 1.00 95.94 548 HIS A C 1
ATOM 4588 O O . HIS A 1 548 ? -10.103 -18.405 -34.386 1.00 95.94 548 HIS A O 1
ATOM 4594 N N . THR A 1 549 ? -9.380 -17.721 -32.369 1.00 96.69 549 THR A N 1
ATOM 4595 C CA . THR A 1 549 ? -9.605 -16.287 -32.568 1.00 96.69 549 THR A CA 1
ATOM 4596 C C . THR A 1 549 ? -8.860 -15.748 -33.786 1.00 96.69 549 THR A C 1
ATOM 4598 O O . THR A 1 549 ? -9.458 -15.035 -34.592 1.00 96.69 549 THR A O 1
ATOM 4601 N N . VAL A 1 550 ? -7.588 -16.120 -33.988 1.00 96.00 550 VAL A N 1
ATOM 4602 C CA . VAL A 1 550 ? -6.817 -15.650 -35.153 1.00 96.00 550 VAL A CA 1
ATOM 4603 C C . VAL A 1 550 ? -7.381 -16.170 -36.476 1.00 96.00 550 VAL A C 1
ATOM 4605 O O . VAL A 1 550 ? -7.401 -15.432 -37.459 1.00 96.00 550 VAL A O 1
ATOM 4608 N N . ARG A 1 551 ? -7.868 -17.417 -36.519 1.00 95.19 551 ARG A N 1
ATOM 4609 C CA . ARG A 1 551 ? -8.491 -17.983 -37.730 1.00 95.19 551 ARG A CA 1
ATOM 4610 C C . ARG A 1 551 ? -9.810 -17.297 -38.072 1.00 95.19 551 ARG A C 1
ATOM 4612 O O . ARG A 1 551 ? -10.069 -17.046 -39.244 1.00 95.19 551 ARG A O 1
ATOM 4619 N N . ASN A 1 552 ? -10.617 -16.992 -37.060 1.00 95.19 552 ASN A N 1
ATOM 4620 C CA . ASN A 1 552 ? -11.981 -16.503 -37.255 1.00 95.19 552 ASN A CA 1
ATOM 4621 C C . ASN A 1 552 ? -12.081 -14.982 -37.429 1.00 95.19 552 ASN A C 1
ATOM 4623 O O . ASN A 1 552 ? -13.102 -14.505 -37.912 1.00 95.19 552 ASN A O 1
ATOM 4627 N N . ASN A 1 553 ? -11.039 -14.224 -37.076 1.00 95.19 553 ASN A N 1
ATOM 4628 C CA . ASN A 1 553 ? -11.032 -12.759 -37.161 1.00 95.19 553 ASN A CA 1
ATOM 4629 C C . ASN A 1 553 ? -9.928 -12.219 -38.095 1.00 95.19 553 ASN A C 1
ATOM 4631 O O . ASN A 1 553 ? -9.464 -11.098 -37.913 1.00 95.19 553 ASN A O 1
ATOM 4635 N N . ILE A 1 554 ? -9.477 -13.000 -39.087 1.00 94.00 554 ILE A N 1
ATOM 4636 C CA . ILE A 1 554 ? -8.312 -12.651 -39.927 1.00 94.00 554 ILE A CA 1
ATOM 4637 C C . ILE A 1 554 ? -8.462 -11.323 -40.694 1.00 94.00 554 ILE A C 1
ATOM 4639 O O . ILE A 1 554 ? -7.462 -10.670 -41.003 1.00 94.00 554 ILE A O 1
ATOM 4643 N N . ASP A 1 555 ? -9.700 -10.924 -40.988 1.00 92.25 555 ASP A N 1
ATOM 4644 C CA . ASP A 1 555 ? -10.013 -9.690 -41.710 1.00 92.25 555 ASP A CA 1
ATOM 4645 C C . ASP A 1 555 ? -9.922 -8.434 -40.822 1.00 92.25 555 ASP A C 1
ATOM 4647 O O . ASP A 1 555 ? -9.732 -7.332 -41.340 1.00 92.25 555 ASP A O 1
ATOM 4651 N N . ASP A 1 556 ? -9.987 -8.584 -39.494 1.00 94.38 556 ASP A N 1
ATOM 4652 C CA . ASP A 1 556 ? -9.794 -7.495 -38.532 1.00 94.38 556 ASP A CA 1
ATOM 4653 C C . ASP A 1 556 ? -8.340 -7.465 -38.047 1.00 94.38 556 ASP A C 1
ATOM 4655 O O . ASP A 1 556 ? -7.988 -7.944 -36.967 1.00 94.38 556 ASP A O 1
ATOM 4659 N N . ILE A 1 557 ? -7.460 -6.879 -38.863 1.00 92.81 557 ILE A N 1
ATOM 4660 C CA . ILE A 1 557 ? -6.033 -6.794 -38.529 1.00 92.81 557 ILE A CA 1
ATOM 4661 C C . ILE A 1 557 ? -5.772 -6.056 -37.209 1.00 92.81 557 ILE A C 1
ATOM 4663 O O . ILE A 1 557 ? -4.797 -6.361 -36.523 1.00 92.81 557 ILE A O 1
ATOM 4667 N N . GLY A 1 558 ? -6.627 -5.102 -36.835 1.00 92.19 558 GLY A N 1
ATOM 4668 C CA . GLY A 1 558 ? -6.477 -4.357 -35.591 1.00 92.19 558 GLY A CA 1
ATOM 4669 C C . GLY A 1 558 ? -6.671 -5.265 -34.380 1.00 92.19 558 GLY A C 1
ATOM 4670 O O . GLY A 1 558 ? -5.817 -5.293 -33.489 1.00 92.19 558 GLY A O 1
ATOM 4671 N N . TYR A 1 559 ? -7.733 -6.071 -34.393 1.00 93.38 559 TYR A N 1
ATOM 4672 C CA . TYR A 1 559 ? -7.973 -7.063 -33.352 1.00 93.38 559 TYR A CA 1
ATOM 4673 C C . TYR A 1 559 ? -6.927 -8.187 -33.370 1.00 93.38 559 TYR A C 1
ATOM 4675 O O . TYR A 1 559 ? -6.442 -8.599 -32.319 1.00 93.38 559 TYR A O 1
ATOM 4683 N N . ILE A 1 560 ? -6.470 -8.632 -34.545 1.00 93.94 560 ILE A N 1
ATOM 4684 C CA . ILE A 1 560 ? -5.378 -9.615 -34.632 1.00 93.94 560 ILE A CA 1
ATOM 4685 C C . ILE A 1 560 ? -4.087 -9.075 -34.000 1.00 93.94 560 ILE A C 1
ATOM 4687 O O . ILE A 1 560 ? -3.447 -9.788 -33.226 1.00 93.94 560 ILE A O 1
ATOM 4691 N N . CYS A 1 561 ? -3.712 -7.818 -34.256 1.00 90.81 561 CYS A N 1
ATOM 4692 C CA . CYS A 1 561 ? -2.579 -7.178 -33.580 1.00 90.81 561 CYS A CA 1
ATOM 4693 C C . CYS A 1 561 ? -2.757 -7.178 -32.052 1.00 90.81 561 CYS A C 1
ATOM 4695 O O . CYS A 1 561 ? -1.807 -7.480 -31.329 1.00 90.81 561 CYS A O 1
ATOM 4697 N N . PHE A 1 562 ? -3.969 -6.899 -31.562 1.00 90.69 562 PHE A N 1
ATOM 4698 C CA . PHE A 1 562 ? -4.308 -6.963 -30.138 1.00 90.69 562 PHE A CA 1
ATOM 4699 C C . PHE A 1 562 ? -4.128 -8.378 -29.553 1.00 90.69 562 PHE A C 1
ATOM 4701 O O . PHE A 1 562 ? -3.514 -8.531 -28.498 1.00 90.69 562 PHE A O 1
ATOM 4708 N N . ILE A 1 563 ? -4.545 -9.429 -30.265 1.00 93.19 563 ILE A N 1
ATOM 4709 C CA . ILE A 1 563 ? -4.340 -10.827 -29.842 1.00 93.19 563 ILE A CA 1
ATOM 4710 C C . ILE A 1 563 ? -2.857 -11.232 -29.865 1.00 93.19 563 ILE A C 1
ATOM 4712 O O . ILE A 1 563 ? -2.392 -11.944 -28.973 1.00 93.19 563 ILE A O 1
ATOM 4716 N N . PHE A 1 564 ? -2.078 -10.758 -30.842 1.00 91.31 564 PHE A N 1
ATOM 4717 C CA . PHE A 1 564 ? -0.634 -11.019 -30.896 1.00 91.31 564 PHE A CA 1
ATOM 4718 C C . PHE A 1 564 ? 0.115 -10.415 -29.701 1.00 91.31 564 PHE A C 1
ATOM 4720 O O . PHE A 1 564 ? 1.060 -11.036 -29.211 1.00 91.31 564 PHE A O 1
ATOM 4727 N N . LYS A 1 565 ? -0.337 -9.266 -29.179 1.00 87.38 565 LYS A N 1
ATOM 4728 C CA . LYS A 1 565 ? 0.196 -8.701 -27.930 1.00 87.38 565 LYS A CA 1
ATOM 4729 C C . LYS A 1 565 ? -0.015 -9.649 -26.751 1.00 87.38 565 LYS A C 1
ATOM 4731 O O . LYS A 1 565 ? 0.943 -9.943 -26.045 1.00 87.38 565 LYS A O 1
ATOM 4736 N N . ALA A 1 566 ? -1.218 -10.200 -26.586 1.00 88.81 566 ALA A N 1
ATOM 4737 C CA . ALA A 1 566 ? -1.494 -11.189 -25.539 1.00 88.81 566 ALA A CA 1
ATOM 4738 C C . ALA A 1 566 ? -0.645 -12.468 -25.704 1.00 88.81 566 ALA A C 1
ATOM 4740 O O . ALA A 1 566 ? -0.147 -13.036 -24.731 1.00 88.81 566 ALA A O 1
ATOM 4741 N N . ALA A 1 567 ? -0.393 -12.890 -26.948 1.00 89.44 567 ALA A N 1
ATOM 4742 C CA . ALA A 1 567 ? 0.465 -14.035 -27.245 1.00 89.44 567 ALA A CA 1
ATOM 4743 C C . ALA A 1 567 ? 1.949 -13.817 -26.878 1.00 89.44 567 ALA A C 1
ATOM 4745 O O . ALA A 1 567 ? 2.691 -14.800 -26.792 1.00 89.44 567 ALA A O 1
ATOM 4746 N N . ASN A 1 568 ? 2.407 -12.579 -26.630 1.00 84.62 568 ASN A N 1
ATOM 4747 C CA . ASN A 1 568 ? 3.788 -12.311 -26.203 1.00 84.62 568 ASN A CA 1
ATOM 4748 C C . ASN A 1 568 ? 4.127 -12.882 -24.818 1.00 84.62 568 ASN A C 1
ATOM 4750 O O . ASN A 1 568 ? 5.301 -13.156 -24.561 1.00 84.62 568 ASN A O 1
ATOM 4754 N N . CYS A 1 569 ? 3.121 -13.186 -23.992 1.00 80.00 569 CYS A N 1
ATOM 4755 C CA . CYS A 1 569 ? 3.287 -13.921 -22.734 1.00 80.00 569 CYS A CA 1
ATOM 4756 C C . CYS A 1 569 ? 3.637 -15.410 -22.940 1.00 80.00 569 CYS A C 1
ATOM 4758 O O . CYS A 1 569 ? 3.996 -16.108 -21.991 1.00 80.00 569 CYS A O 1
ATOM 4760 N N . MET A 1 570 ? 3.557 -15.917 -24.177 1.00 86.62 570 MET A N 1
ATOM 4761 C CA . MET A 1 570 ? 3.751 -17.329 -24.501 1.00 86.62 570 MET A CA 1
ATOM 4762 C C . MET A 1 570 ? 5.143 -17.647 -25.069 1.00 86.62 570 MET A C 1
ATOM 4764 O O . MET A 1 570 ? 5.901 -16.798 -25.555 1.00 86.62 570 MET A O 1
ATOM 4768 N N . GLY A 1 571 ? 5.487 -18.938 -25.031 1.00 86.81 571 GLY A N 1
ATOM 4769 C CA . GLY A 1 571 ? 6.766 -19.453 -25.516 1.00 86.81 571 GLY A CA 1
ATOM 4770 C C . GLY A 1 571 ? 7.023 -19.170 -27.002 1.00 86.81 571 GLY A C 1
ATOM 4771 O O . GLY A 1 571 ? 6.106 -19.086 -27.819 1.00 86.81 571 GLY A O 1
ATOM 4772 N N . GLN A 1 572 ? 8.305 -19.068 -27.373 1.00 88.38 572 GLN A N 1
ATOM 4773 C CA . GLN A 1 572 ? 8.738 -18.810 -28.756 1.00 88.38 572 GLN A CA 1
ATOM 4774 C C . GLN A 1 572 ? 8.191 -19.837 -29.763 1.00 88.38 572 GLN A C 1
ATOM 4776 O O . GLN A 1 572 ? 7.867 -19.472 -30.891 1.00 88.38 572 GLN A O 1
ATOM 4781 N N . SER A 1 573 ? 8.062 -21.105 -29.362 1.00 90.69 573 SER A N 1
ATOM 4782 C CA . SER A 1 573 ? 7.504 -22.168 -30.208 1.00 90.69 573 SER A CA 1
ATOM 4783 C C . SER A 1 573 ? 6.057 -21.876 -30.611 1.00 90.69 573 SER A C 1
ATOM 4785 O O . SER A 1 573 ? 5.742 -21.908 -31.800 1.00 90.69 573 SER A O 1
ATOM 4787 N N . PHE A 1 574 ? 5.207 -21.523 -29.644 1.00 92.12 574 PHE A N 1
ATOM 4788 C CA . PHE A 1 574 ? 3.810 -21.177 -29.891 1.00 92.12 574 PHE A CA 1
ATOM 4789 C C . PHE A 1 574 ? 3.680 -19.897 -30.720 1.00 92.12 574 PHE A C 1
ATOM 4791 O O . PHE A 1 574 ? 2.918 -19.869 -31.681 1.00 92.12 574 PHE A O 1
ATOM 4798 N N . ARG A 1 575 ? 4.470 -18.855 -30.425 1.00 92.19 575 ARG A N 1
ATOM 4799 C CA . ARG A 1 575 ? 4.449 -17.607 -31.211 1.00 92.19 575 ARG A CA 1
ATOM 4800 C C . ARG A 1 575 ? 4.836 -17.832 -32.674 1.00 92.19 575 ARG A C 1
ATOM 4802 O O . ARG A 1 575 ? 4.197 -17.284 -33.570 1.00 92.19 575 ARG A O 1
ATOM 4809 N N . ARG A 1 576 ? 5.826 -18.696 -32.929 1.00 93.56 576 ARG A N 1
ATOM 4810 C CA . ARG A 1 576 ? 6.185 -19.129 -34.288 1.00 93.56 576 ARG A CA 1
ATOM 4811 C C . ARG A 1 576 ? 5.026 -19.860 -34.968 1.00 93.56 576 ARG A C 1
ATOM 4813 O O . ARG A 1 576 ? 4.742 -19.598 -36.132 1.00 93.56 576 ARG A O 1
ATOM 4820 N N . GLU A 1 577 ? 4.370 -20.777 -34.266 1.00 94.94 577 GLU A N 1
ATOM 4821 C CA . GLU A 1 577 ? 3.215 -21.501 -34.802 1.00 94.94 577 GLU A CA 1
ATOM 4822 C C . GLU A 1 577 ? 2.047 -20.560 -35.127 1.00 94.94 577 GLU A C 1
ATOM 4824 O O . GLU A 1 577 ? 1.473 -20.646 -36.211 1.00 94.94 577 GLU A O 1
ATOM 4829 N N . LEU A 1 578 ? 1.736 -19.627 -34.225 1.00 95.38 578 LEU A N 1
ATOM 4830 C CA . LEU A 1 578 ? 0.683 -18.634 -34.404 1.00 95.38 578 LEU A CA 1
ATOM 4831 C C . LEU A 1 578 ? 0.931 -17.755 -35.633 1.00 95.38 578 LEU A C 1
ATOM 4833 O O . LEU A 1 578 ? 0.020 -17.541 -36.432 1.00 95.38 578 LEU A O 1
ATOM 4837 N N . LEU A 1 579 ? 2.176 -17.312 -35.830 1.00 95.25 579 LEU A N 1
ATOM 4838 C CA . LEU A 1 579 ? 2.568 -16.589 -37.038 1.00 95.25 579 LEU A CA 1
ATOM 4839 C C . LEU A 1 579 ? 2.349 -17.439 -38.298 1.00 95.25 579 LEU A C 1
ATOM 4841 O O . LEU A 1 579 ? 1.879 -16.929 -39.310 1.00 95.25 579 LEU A O 1
ATOM 4845 N N . GLY A 1 580 ? 2.636 -18.742 -38.233 1.00 95.00 580 GLY A N 1
ATOM 4846 C CA . GLY A 1 580 ? 2.330 -19.681 -39.313 1.00 95.00 580 GLY A CA 1
ATOM 4847 C C . GLY A 1 580 ? 0.834 -19.752 -39.640 1.00 95.00 580 GLY A C 1
ATOM 4848 O O . GLY A 1 580 ? 0.470 -19.722 -40.813 1.00 95.00 580 GLY A O 1
ATOM 4849 N N . ILE A 1 581 ? -0.035 -19.790 -38.623 1.00 95.62 581 ILE A N 1
ATOM 4850 C CA . ILE A 1 581 ? -1.500 -19.783 -38.798 1.00 95.62 581 ILE A CA 1
ATOM 4851 C C . ILE A 1 581 ? -1.967 -18.483 -39.460 1.00 95.62 581 ILE A C 1
ATOM 4853 O O . ILE A 1 581 ? -2.773 -18.533 -40.390 1.00 95.62 581 ILE A O 1
ATOM 4857 N N . PHE A 1 582 ? -1.437 -17.337 -39.025 1.00 96.19 582 PHE A N 1
ATOM 4858 C CA . PHE A 1 582 ? -1.724 -16.044 -39.646 1.00 96.19 582 PHE A CA 1
ATOM 4859 C C . PHE A 1 582 ? -1.337 -16.042 -41.133 1.00 96.19 582 PHE A C 1
ATOM 4861 O O . PHE A 1 582 ? -2.167 -15.738 -41.984 1.00 96.19 582 PHE A O 1
ATOM 4868 N N . LEU A 1 583 ? -0.115 -16.475 -41.463 1.00 95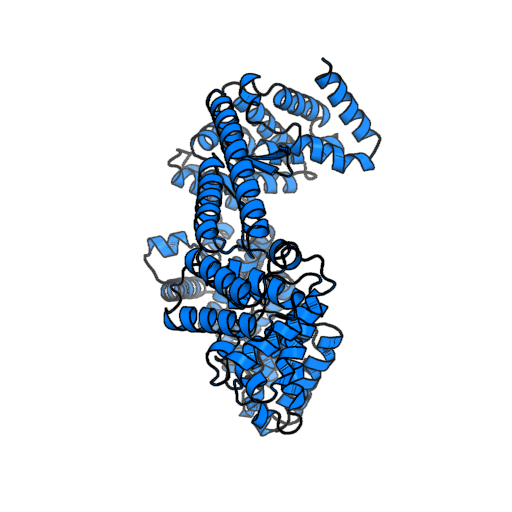.06 583 LEU A N 1
ATOM 4869 C CA . LEU A 1 583 ? 0.414 -16.480 -42.836 1.00 95.06 583 LEU A CA 1
ATOM 4870 C C . LEU A 1 583 ? -0.323 -17.432 -43.793 1.00 95.06 583 LEU A C 1
ATOM 4872 O O . LEU A 1 583 ? -0.270 -17.249 -45.010 1.00 95.06 583 LEU A O 1
ATOM 4876 N N . GLN A 1 584 ? -1.009 -18.454 -43.268 1.00 93.31 584 GLN A N 1
ATOM 4877 C CA . GLN A 1 584 ? -1.874 -19.324 -44.073 1.00 93.31 584 GLN A CA 1
ATOM 4878 C C . GLN A 1 584 ? -3.108 -18.584 -44.608 1.00 93.31 584 GLN A C 1
ATOM 4880 O O . GLN A 1 584 ? -3.586 -18.924 -45.688 1.00 93.31 584 GLN A O 1
ATOM 4885 N N . HIS A 1 585 ? -3.597 -17.577 -43.878 1.00 92.44 585 HIS A N 1
ATOM 4886 C CA . HIS A 1 585 ? -4.864 -16.898 -44.162 1.00 92.44 585 HIS A CA 1
ATOM 4887 C C . HIS A 1 585 ? -4.671 -15.437 -44.611 1.00 92.44 585 HIS A C 1
ATOM 4889 O O . HIS A 1 585 ? -5.496 -14.921 -45.359 1.00 92.44 585 HIS A O 1
ATOM 4895 N N . ASN A 1 586 ? -3.564 -14.782 -44.237 1.00 94.31 586 ASN A N 1
ATOM 4896 C CA . ASN A 1 586 ? -3.214 -13.420 -44.645 1.00 94.31 586 ASN A CA 1
ATOM 4897 C C . ASN A 1 586 ? -1.767 -13.360 -45.174 1.00 94.31 586 ASN A C 1
ATOM 4899 O O . ASN A 1 586 ? -0.811 -13.663 -44.462 1.00 94.31 586 ASN A O 1
ATOM 4903 N N . LYS A 1 587 ? -1.612 -12.943 -46.439 1.00 93.62 587 LYS A N 1
ATOM 4904 C CA . LYS A 1 587 ? -0.312 -12.782 -47.120 1.00 93.62 587 LYS A CA 1
ATOM 4905 C C . LYS A 1 587 ? 0.054 -11.318 -47.402 1.00 93.62 587 LYS A C 1
ATOM 4907 O O . LYS A 1 587 ? 0.897 -11.048 -48.254 1.00 93.62 587 LYS A O 1
ATOM 4912 N N . LYS A 1 588 ? -0.606 -10.352 -46.757 1.00 95.06 588 LYS A N 1
ATOM 4913 C CA . LYS A 1 588 ? -0.345 -8.921 -46.955 1.00 95.06 588 LYS A CA 1
ATOM 4914 C C . LYS A 1 588 ? 0.848 -8.494 -46.103 1.00 95.06 588 LYS A C 1
ATOM 4916 O O . LYS A 1 588 ? 0.799 -8.523 -44.874 1.00 95.06 588 LYS A O 1
ATOM 4921 N N . ILE A 1 589 ? 1.898 -8.013 -46.763 1.00 93.88 589 ILE A N 1
ATOM 4922 C CA . ILE A 1 589 ? 3.131 -7.576 -46.096 1.00 93.88 589 ILE A CA 1
ATOM 4923 C C . ILE A 1 589 ? 2.903 -6.437 -45.092 1.00 93.88 589 ILE A C 1
ATOM 4925 O O . ILE A 1 589 ? 3.561 -6.382 -44.054 1.00 93.88 589 ILE A O 1
ATOM 4929 N N . ASP A 1 590 ? 1.976 -5.525 -45.376 1.00 94.12 590 ASP A N 1
ATOM 4930 C CA . ASP A 1 590 ? 1.726 -4.379 -44.500 1.00 94.12 590 ASP A CA 1
ATOM 4931 C C . ASP A 1 590 ? 1.005 -4.781 -43.216 1.00 94.12 590 ASP A C 1
ATOM 4933 O O . ASP A 1 590 ? 1.290 -4.219 -42.162 1.00 94.12 590 ASP A O 1
ATOM 4937 N N . ASP A 1 591 ? 0.150 -5.801 -43.275 1.00 94.38 591 ASP A N 1
ATOM 4938 C CA . ASP A 1 591 ? -0.471 -6.384 -42.089 1.00 94.38 591 ASP A CA 1
ATOM 4939 C C . ASP A 1 591 ? 0.569 -7.157 -41.268 1.00 94.38 591 ASP A C 1
ATOM 4941 O O . ASP A 1 591 ? 0.682 -6.950 -40.062 1.00 94.38 591 ASP A O 1
ATOM 4945 N N . PHE A 1 592 ? 1.428 -7.945 -41.924 1.00 93.56 592 PHE A N 1
ATOM 4946 C CA . PHE A 1 592 ? 2.537 -8.640 -41.264 1.00 93.56 592 PHE A CA 1
ATOM 4947 C C . PHE A 1 592 ? 3.481 -7.692 -40.509 1.00 93.56 592 PHE A C 1
ATOM 4949 O O . PHE A 1 592 ? 3.929 -8.007 -39.408 1.00 93.56 592 PHE A O 1
ATOM 4956 N N . LYS A 1 593 ? 3.788 -6.516 -41.073 1.00 90.81 593 LYS A N 1
ATOM 4957 C CA . LYS A 1 593 ? 4.655 -5.516 -40.424 1.00 90.81 593 LYS A CA 1
ATOM 4958 C C . LYS A 1 593 ? 4.039 -4.904 -39.162 1.00 90.81 593 LYS A C 1
ATOM 4960 O O . LYS A 1 593 ? 4.805 -4.424 -38.329 1.00 90.81 593 LYS A O 1
ATOM 4965 N N . LYS A 1 594 ? 2.706 -4.901 -39.029 1.00 90.44 594 LYS A N 1
ATOM 4966 C CA . LYS A 1 594 ? 1.995 -4.390 -37.842 1.00 90.44 594 LYS A CA 1
ATOM 4967 C C . LYS A 1 594 ? 1.993 -5.384 -36.678 1.00 90.44 594 LYS A C 1
ATOM 4969 O O . LYS A 1 594 ? 1.716 -4.984 -35.552 1.00 90.44 594 LYS A O 1
ATOM 4974 N N . LEU A 1 595 ? 2.265 -6.666 -36.928 1.00 88.88 595 LEU A N 1
ATOM 4975 C CA . LEU A 1 595 ? 2.249 -7.692 -35.887 1.00 88.88 595 LEU A CA 1
ATOM 4976 C C . LEU A 1 595 ? 3.446 -7.558 -34.938 1.00 88.88 595 LEU A C 1
ATOM 4978 O O . LEU A 1 595 ? 4.602 -7.487 -35.360 1.00 88.88 595 LEU A O 1
ATOM 4982 N N . GLU A 1 596 ? 3.170 -7.635 -33.639 1.00 81.56 596 GLU A N 1
ATOM 4983 C CA . GLU A 1 596 ? 4.183 -7.684 -32.583 1.00 81.56 596 GLU A CA 1
ATOM 4984 C C . GLU A 1 596 ? 4.586 -9.135 -32.281 1.00 81.56 596 GLU A C 1
ATOM 4986 O O . GLU A 1 596 ? 4.211 -9.705 -31.263 1.00 81.56 596 GLU A O 1
ATOM 4991 N N . TYR A 1 597 ? 5.353 -9.762 -33.178 1.00 82.56 597 TYR A N 1
ATOM 4992 C CA . TYR A 1 597 ? 5.882 -11.124 -32.978 1.00 82.56 597 TYR A CA 1
ATOM 4993 C C . TYR A 1 597 ? 7.233 -11.167 -32.235 1.00 82.56 597 TYR A C 1
ATOM 4995 O O . TYR A 1 597 ? 7.767 -12.252 -31.989 1.00 82.56 597 TYR A O 1
ATOM 5003 N N . GLU A 1 598 ? 7.791 -10.010 -31.869 1.00 77.81 598 GLU A N 1
ATOM 5004 C CA . GLU A 1 598 ? 8.963 -9.834 -31.001 1.00 77.81 598 GLU A CA 1
ATOM 5005 C C . GLU A 1 598 ? 8.573 -8.970 -29.786 1.00 77.81 598 GLU A C 1
ATOM 5007 O O . GLU A 1 598 ? 7.755 -8.065 -29.949 1.00 77.81 598 GLU A O 1
ATOM 5012 N N . PRO A 1 599 ? 9.171 -9.181 -28.598 1.00 71.44 599 PRO A N 1
ATOM 5013 C CA . PRO A 1 599 ? 8.981 -8.280 -27.461 1.00 71.44 599 PRO A CA 1
ATOM 5014 C C . PRO A 1 599 ? 9.432 -6.844 -27.779 1.00 71.44 599 PRO A C 1
ATOM 5016 O O . PRO A 1 599 ? 10.482 -6.638 -28.395 1.00 71.44 599 PRO A O 1
ATOM 5019 N N . THR A 1 600 ? 8.655 -5.855 -27.334 1.00 69.12 600 THR A N 1
ATOM 5020 C CA . THR A 1 600 ? 8.913 -4.418 -27.546 1.00 69.12 600 THR A CA 1
ATOM 5021 C C . THR A 1 600 ? 9.753 -3.787 -26.432 1.00 69.12 600 THR A C 1
ATOM 5023 O O . THR A 1 600 ? 10.445 -2.799 -26.675 1.00 69.12 600 THR A O 1
ATOM 5026 N N . THR A 1 601 ? 9.758 -4.381 -25.236 1.00 70.06 601 THR A N 1
ATOM 5027 C CA . THR A 1 601 ? 10.544 -3.951 -24.071 1.00 70.06 601 THR A CA 1
ATOM 5028 C C . THR A 1 601 ? 11.648 -4.956 -23.741 1.00 70.06 601 THR A C 1
ATOM 5030 O O . THR A 1 601 ? 11.527 -6.159 -23.982 1.00 70.06 601 THR A O 1
ATOM 5033 N N . ARG A 1 602 ? 12.776 -4.454 -23.223 1.00 76.12 602 ARG A N 1
ATOM 5034 C CA . ARG A 1 602 ? 13.964 -5.256 -22.897 1.00 76.12 602 ARG A CA 1
ATOM 5035 C C . ARG A 1 602 ? 14.578 -4.764 -21.594 1.00 76.12 602 ARG A C 1
ATOM 5037 O O . ARG A 1 602 ? 14.727 -3.563 -21.406 1.00 76.12 602 ARG A O 1
ATOM 5044 N N . SER A 1 603 ? 14.989 -5.701 -20.749 1.00 77.81 603 SER A N 1
ATOM 5045 C CA . SER A 1 603 ? 15.814 -5.450 -19.568 1.00 77.81 603 SER A CA 1
ATOM 5046 C C . SER A 1 603 ? 16.947 -6.473 -19.540 1.00 77.81 603 SER A C 1
ATOM 5048 O O . SER A 1 603 ? 16.752 -7.626 -19.935 1.00 77.81 603 SER A O 1
ATOM 5050 N N . TRP A 1 604 ? 18.144 -6.044 -19.150 1.00 84.38 604 TRP A N 1
ATOM 5051 C CA . TRP A 1 604 ? 19.325 -6.896 -19.032 1.00 84.38 604 TRP A CA 1
ATOM 5052 C C . TRP A 1 604 ? 20.255 -6.353 -17.945 1.00 84.38 604 TRP A C 1
ATOM 5054 O O . TRP A 1 604 ? 20.213 -5.170 -17.617 1.00 84.38 604 TRP A O 1
ATOM 5064 N N . SER A 1 605 ? 21.098 -7.227 -17.397 1.00 79.06 605 SER A N 1
ATOM 5065 C CA . SER A 1 605 ? 22.182 -6.863 -16.482 1.00 79.06 605 SER A CA 1
ATOM 5066 C C . SER A 1 605 ? 23.511 -7.289 -17.102 1.00 79.06 605 SER A C 1
ATOM 5068 O O . SER A 1 605 ? 23.612 -8.387 -17.654 1.00 79.06 605 SER A O 1
ATOM 5070 N N . GLY A 1 606 ? 24.510 -6.408 -17.063 1.00 83.31 606 GLY A N 1
ATOM 5071 C CA . GLY A 1 606 ? 25.772 -6.594 -17.778 1.00 83.31 606 GLY A CA 1
ATOM 5072 C C . GLY A 1 606 ? 25.605 -6.485 -19.300 1.00 83.31 606 GLY A C 1
ATOM 5073 O O . GLY A 1 606 ? 25.043 -5.516 -19.806 1.00 83.31 606 GLY A O 1
ATOM 5074 N N . SER A 1 607 ? 26.101 -7.481 -20.038 1.00 86.81 607 SER A N 1
ATOM 5075 C CA . SER A 1 607 ? 26.095 -7.485 -21.508 1.00 86.81 607 SER A CA 1
ATOM 5076 C C . SER A 1 607 ? 24.696 -7.690 -22.101 1.00 86.81 607 SER A C 1
ATOM 5078 O O . SER A 1 607 ? 23.973 -8.612 -21.720 1.00 86.81 607 SER A O 1
ATOM 5080 N N . GLN A 1 608 ? 24.342 -6.902 -23.123 1.00 89.50 608 GLN A N 1
ATOM 5081 C CA . GLN A 1 608 ? 23.111 -7.095 -23.906 1.00 89.50 608 GLN A CA 1
ATOM 5082 C C . GLN A 1 608 ? 23.231 -8.230 -24.946 1.00 89.50 608 GLN A C 1
ATOM 5084 O O . GLN A 1 608 ? 22.226 -8.687 -25.503 1.00 89.50 608 GLN A O 1
ATOM 5089 N N . VAL A 1 609 ? 24.450 -8.711 -25.223 1.00 91.94 609 VAL A N 1
ATOM 5090 C CA . VAL A 1 609 ? 24.734 -9.691 -26.285 1.00 91.94 609 VAL A CA 1
ATOM 5091 C C . VAL A 1 609 ? 23.885 -10.966 -26.169 1.00 91.94 609 VAL A C 1
ATOM 5093 O O . VAL A 1 609 ? 23.301 -11.353 -27.184 1.00 91.94 609 VAL A O 1
ATOM 5096 N N . PRO A 1 610 ? 23.735 -11.613 -24.992 1.00 91.12 610 PRO A N 1
ATOM 5097 C CA . PRO A 1 610 ? 22.916 -12.821 -24.871 1.00 91.12 610 PRO A CA 1
ATOM 5098 C C . PRO A 1 610 ? 21.450 -12.600 -25.273 1.00 91.12 610 PRO A C 1
ATOM 5100 O O . PRO A 1 610 ? 20.846 -13.452 -25.929 1.00 91.12 610 PRO A O 1
ATOM 5103 N N . THR A 1 611 ? 20.887 -11.437 -24.932 1.00 89.56 611 THR A N 1
ATOM 5104 C CA . THR A 1 611 ? 19.511 -11.062 -25.286 1.00 89.56 611 THR A CA 1
ATOM 5105 C C . THR A 1 611 ? 19.364 -10.893 -26.797 1.00 89.56 611 THR A C 1
ATOM 5107 O O . THR A 1 611 ? 18.464 -11.483 -27.397 1.00 89.56 611 THR A O 1
ATOM 5110 N N . LEU A 1 612 ? 20.282 -10.160 -27.435 1.00 90.88 612 LEU A N 1
ATOM 5111 C CA . LEU A 1 612 ? 20.269 -9.955 -28.887 1.00 90.88 612 LEU A CA 1
ATOM 5112 C C . LEU A 1 612 ? 20.463 -11.267 -29.664 1.00 90.88 612 LEU A C 1
ATOM 5114 O O . LEU A 1 612 ? 19.793 -11.489 -30.674 1.00 90.88 612 LEU A O 1
ATOM 5118 N N . GLU A 1 613 ? 21.335 -12.158 -29.185 1.00 92.56 613 GLU A N 1
ATOM 5119 C CA . GLU A 1 613 ? 21.547 -13.486 -29.772 1.00 92.56 613 GLU A CA 1
ATOM 5120 C C . GLU A 1 613 ? 20.272 -14.339 -29.715 1.00 92.56 613 GLU A C 1
ATOM 5122 O O . GLU A 1 613 ? 19.877 -14.943 -30.717 1.00 92.56 613 GLU A O 1
ATOM 5127 N N . LYS A 1 614 ? 19.570 -14.342 -28.575 1.00 90.50 614 LYS A N 1
ATOM 5128 C CA . LYS A 1 614 ? 18.294 -15.056 -28.414 1.00 90.50 614 LYS A CA 1
ATOM 5129 C C . LYS A 1 614 ? 17.229 -14.553 -29.391 1.00 90.50 614 LYS A C 1
ATOM 5131 O O . LYS A 1 614 ? 16.528 -15.359 -30.003 1.00 90.50 614 LYS A O 1
ATOM 5136 N N . GLU A 1 615 ? 17.111 -13.239 -29.561 1.00 90.31 615 GLU A N 1
ATOM 5137 C CA . GLU A 1 615 ? 16.165 -12.636 -30.506 1.00 90.31 615 GLU A CA 1
ATOM 5138 C C . GLU A 1 615 ? 16.528 -12.934 -31.965 1.00 90.31 615 GLU A C 1
ATOM 5140 O O . GLU A 1 615 ? 15.661 -13.292 -32.762 1.00 90.31 615 GLU A O 1
ATOM 5145 N N . LYS A 1 616 ? 17.815 -12.833 -32.318 1.00 94.06 616 LYS A N 1
ATOM 5146 C CA . LYS A 1 616 ? 18.318 -13.187 -33.651 1.00 94.06 616 LYS A CA 1
ATOM 5147 C C . LYS A 1 616 ? 18.002 -14.644 -33.983 1.00 94.06 616 LYS A C 1
ATOM 5149 O O . LYS A 1 616 ? 17.476 -14.929 -35.056 1.00 94.06 616 LYS A O 1
ATOM 5154 N N . ASN A 1 617 ? 18.290 -15.559 -33.060 1.00 94.19 617 ASN A N 1
ATOM 5155 C CA . ASN A 1 617 ? 18.031 -16.983 -33.250 1.00 94.19 617 ASN A CA 1
ATOM 5156 C C . ASN A 1 617 ? 16.536 -17.260 -33.426 1.00 94.19 617 ASN A C 1
ATOM 5158 O O . ASN A 1 617 ? 16.166 -18.024 -34.314 1.00 94.19 617 ASN A O 1
ATOM 5162 N N . TYR A 1 618 ? 15.672 -16.583 -32.664 1.00 92.88 618 TYR A N 1
ATOM 5163 C CA . TYR A 1 618 ? 14.226 -16.657 -32.864 1.00 92.88 618 TYR A CA 1
ATOM 5164 C C . TYR A 1 618 ? 13.812 -16.210 -34.275 1.00 92.88 618 TYR A C 1
ATOM 5166 O O . TYR A 1 618 ? 13.115 -16.960 -34.957 1.00 92.88 618 TYR A O 1
ATOM 5174 N N . LEU A 1 619 ? 14.297 -15.063 -34.767 1.00 94.19 619 LEU A N 1
ATOM 5175 C CA . LEU A 1 619 ? 14.011 -14.594 -36.132 1.00 94.19 619 LEU A CA 1
ATOM 5176 C C . LEU A 1 619 ? 14.459 -15.588 -37.213 1.00 94.19 619 LEU A C 1
ATOM 5178 O O . LEU A 1 619 ? 13.723 -15.826 -38.170 1.00 94.19 619 LEU A O 1
ATOM 5182 N N . ILE A 1 620 ? 15.627 -16.217 -37.045 1.00 94.81 620 ILE A N 1
ATOM 5183 C CA . ILE A 1 620 ? 16.115 -17.261 -37.960 1.00 94.81 620 ILE A CA 1
ATOM 5184 C C . ILE A 1 620 ? 15.108 -18.416 -38.046 1.00 94.81 620 ILE A C 1
ATOM 5186 O O . ILE A 1 620 ? 14.831 -18.910 -39.140 1.00 94.81 620 ILE A O 1
ATOM 5190 N N . THR A 1 621 ? 14.496 -18.814 -36.924 1.00 94.62 621 THR A N 1
ATOM 5191 C CA . THR A 1 621 ? 13.488 -19.889 -36.933 1.00 94.62 621 THR A CA 1
ATOM 5192 C C . THR A 1 621 ? 12.240 -19.542 -37.755 1.00 94.62 621 THR A C 1
ATOM 5194 O O . THR A 1 621 ? 11.591 -20.449 -38.293 1.00 94.62 621 THR A O 1
ATOM 5197 N N . LEU A 1 622 ? 11.915 -18.250 -37.904 1.00 94.81 622 LEU A N 1
ATOM 5198 C CA . LEU A 1 622 ? 10.756 -17.782 -38.669 1.00 94.81 622 LEU A CA 1
ATOM 5199 C C . LEU A 1 622 ? 10.968 -17.893 -40.184 1.00 94.81 622 LEU A C 1
ATOM 5201 O O . LEU A 1 622 ? 9.997 -18.097 -40.905 1.00 94.81 622 LEU A O 1
ATOM 5205 N N . LEU A 1 623 ? 12.213 -17.843 -40.680 1.00 94.75 623 LEU A N 1
ATOM 5206 C CA . LEU A 1 623 ? 12.515 -17.906 -42.122 1.00 94.75 623 LEU A CA 1
ATOM 5207 C C . LEU A 1 623 ? 11.948 -19.161 -42.795 1.00 94.75 623 LEU A C 1
ATOM 5209 O O . LEU A 1 623 ? 11.499 -19.110 -43.937 1.00 94.75 623 LEU A O 1
ATOM 5213 N N . SER A 1 624 ? 11.921 -20.280 -42.067 1.00 93.06 624 SER A N 1
ATOM 5214 C CA . SER A 1 624 ? 11.347 -21.545 -42.544 1.00 93.06 624 SER A CA 1
ATOM 5215 C C . SER A 1 624 ? 9.849 -21.468 -42.876 1.00 93.06 624 SER A C 1
ATOM 5217 O O . SER A 1 624 ? 9.373 -22.256 -43.689 1.00 93.06 624 SER A O 1
ATOM 5219 N N . LEU A 1 625 ? 9.113 -20.513 -42.292 1.00 93.62 625 LEU A N 1
ATOM 5220 C CA . LEU A 1 625 ? 7.696 -20.265 -42.582 1.00 93.62 625 LEU A CA 1
ATOM 5221 C C . LEU A 1 625 ? 7.489 -19.436 -43.862 1.00 93.62 625 LEU A C 1
ATOM 5223 O O . LEU A 1 625 ? 6.377 -19.360 -44.371 1.00 93.62 625 LEU A O 1
ATOM 5227 N N . LEU A 1 626 ? 8.552 -18.821 -44.390 1.00 94.94 626 LEU A N 1
ATOM 5228 C CA . LEU A 1 626 ? 8.512 -17.797 -45.441 1.00 94.94 626 LEU A CA 1
ATOM 5229 C C . LEU A 1 626 ? 9.159 -18.288 -46.750 1.00 94.94 626 LEU A C 1
ATOM 5231 O O . LEU A 1 626 ? 9.760 -17.515 -47.493 1.00 94.94 626 LEU A O 1
ATOM 5235 N N . ASN A 1 627 ? 9.105 -19.599 -47.007 1.00 89.44 627 ASN A N 1
ATOM 5236 C CA . ASN A 1 627 ? 9.732 -20.235 -48.175 1.00 89.44 627 ASN A CA 1
ATOM 5237 C C . ASN A 1 627 ? 8.856 -20.211 -49.442 1.00 89.44 627 ASN A C 1
ATOM 5239 O O . ASN A 1 627 ? 9.328 -20.596 -50.510 1.00 89.44 627 ASN A O 1
ATOM 5243 N N . SER A 1 628 ? 7.587 -19.811 -49.344 1.00 90.06 628 SER A N 1
ATOM 5244 C CA . SER A 1 628 ? 6.700 -19.721 -50.505 1.00 90.06 628 SER A CA 1
ATOM 5245 C C . SER A 1 628 ? 6.977 -18.456 -51.321 1.00 90.06 628 SER A C 1
ATOM 5247 O O . SER A 1 628 ? 7.374 -17.422 -50.782 1.00 90.06 628 SER A O 1
ATOM 5249 N N . VAL A 1 629 ? 6.731 -18.531 -52.632 1.00 88.88 629 VAL A N 1
ATOM 5250 C CA . VAL A 1 629 ? 6.921 -17.405 -53.567 1.00 88.88 629 VAL A CA 1
ATOM 5251 C C . VAL A 1 629 ? 6.107 -16.178 -53.138 1.00 88.88 629 VAL A C 1
ATOM 5253 O O . VAL A 1 629 ? 6.593 -15.054 -53.210 1.00 88.88 629 VAL A O 1
ATOM 5256 N N . ASP A 1 630 ? 4.912 -16.396 -52.590 1.00 91.25 630 ASP A N 1
ATOM 5257 C CA . ASP A 1 630 ? 4.018 -15.325 -52.136 1.00 91.25 630 ASP A CA 1
ATOM 5258 C C . ASP A 1 630 ? 4.523 -14.582 -50.881 1.00 91.25 630 ASP A C 1
ATOM 5260 O O . ASP A 1 630 ? 3.975 -13.544 -50.520 1.00 91.25 630 ASP A O 1
ATOM 5264 N N . LEU A 1 631 ? 5.546 -15.101 -50.188 1.00 94.94 631 LEU A N 1
ATOM 5265 C CA . LEU A 1 631 ? 6.061 -14.551 -48.926 1.00 94.94 631 LEU A CA 1
ATOM 5266 C C . LEU A 1 631 ? 7.492 -14.000 -49.038 1.00 94.94 631 LEU A C 1
ATOM 5268 O O . LEU A 1 631 ? 8.113 -13.689 -48.020 1.00 94.94 631 LEU A O 1
ATOM 5272 N N . LEU A 1 632 ? 8.018 -13.813 -50.253 1.00 93.56 632 LEU A N 1
ATOM 5273 C CA . LEU A 1 632 ? 9.383 -13.307 -50.471 1.00 93.56 632 LEU A CA 1
ATOM 5274 C C . LEU A 1 632 ? 9.635 -11.943 -49.805 1.00 93.56 632 LEU A C 1
ATOM 5276 O O . LEU A 1 632 ? 10.686 -11.735 -49.198 1.00 93.56 632 LEU A O 1
ATOM 5280 N N . GLU A 1 633 ? 8.662 -11.029 -49.844 1.00 95.19 633 GLU A N 1
ATOM 5281 C CA . GLU A 1 633 ? 8.783 -9.723 -49.179 1.00 95.19 633 GLU A CA 1
ATOM 5282 C C . GLU A 1 633 ? 8.826 -9.838 -47.648 1.00 95.19 633 GLU A C 1
ATOM 5284 O O . GLU A 1 633 ? 9.561 -9.107 -46.980 1.00 95.19 633 GLU A O 1
ATOM 5289 N N . HIS A 1 634 ? 8.084 -10.798 -47.090 1.00 96.56 634 HIS A N 1
ATOM 5290 C CA . HIS A 1 634 ? 8.061 -11.083 -45.656 1.00 96.56 634 HIS A CA 1
ATOM 5291 C C . HIS A 1 634 ? 9.414 -11.640 -45.221 1.00 96.56 634 HIS A C 1
ATOM 5293 O O . HIS A 1 634 ? 9.993 -11.190 -44.231 1.00 96.56 634 HIS A O 1
ATOM 5299 N N . ARG A 1 635 ? 9.955 -12.575 -46.012 1.00 95.50 635 ARG A N 1
ATOM 5300 C CA . ARG A 1 635 ? 11.287 -13.141 -45.802 1.00 95.50 635 ARG A CA 1
ATOM 5301 C C . ARG A 1 635 ? 12.353 -12.050 -45.803 1.00 95.50 635 ARG A C 1
ATOM 5303 O O . ARG A 1 635 ? 13.117 -11.955 -44.846 1.00 95.50 635 ARG A O 1
ATOM 5310 N N . SER A 1 636 ? 12.341 -11.183 -46.817 1.00 94.75 636 SER A N 1
ATOM 5311 C CA . SER A 1 636 ? 13.278 -10.060 -46.914 1.00 94.75 636 SER A CA 1
ATOM 5312 C C . SER A 1 636 ? 13.177 -9.116 -45.708 1.00 94.75 636 SER A C 1
ATOM 5314 O O . SER A 1 636 ? 14.194 -8.614 -45.228 1.00 94.75 636 SER A O 1
ATOM 5316 N N . ASN A 1 637 ? 11.972 -8.888 -45.166 1.00 94.38 637 ASN A N 1
ATOM 5317 C CA . ASN A 1 637 ? 11.794 -8.089 -43.951 1.00 94.38 637 ASN A CA 1
ATOM 5318 C C . ASN A 1 637 ? 12.497 -8.712 -42.732 1.00 94.38 637 ASN A C 1
ATOM 5320 O O . ASN A 1 637 ? 13.215 -8.008 -42.020 1.00 94.38 637 ASN A O 1
ATOM 5324 N N . ILE A 1 638 ? 12.333 -10.022 -42.519 1.00 95.25 638 ILE A N 1
ATOM 5325 C CA . ILE A 1 638 ? 12.970 -10.748 -41.410 1.00 95.25 638 ILE A CA 1
ATOM 5326 C C . ILE A 1 638 ? 14.493 -10.810 -41.581 1.00 95.25 638 ILE A C 1
ATOM 5328 O O . ILE A 1 638 ? 15.221 -10.562 -40.621 1.00 95.25 638 ILE A O 1
ATOM 5332 N N . GLU A 1 639 ? 14.992 -11.064 -42.792 1.00 95.62 639 GLU A N 1
ATOM 5333 C CA . GLU A 1 639 ? 16.433 -11.086 -43.088 1.00 95.62 639 GLU A CA 1
ATOM 5334 C C . GLU A 1 639 ? 17.102 -9.740 -42.763 1.00 95.62 639 GLU A C 1
ATOM 5336 O O . GLU A 1 639 ? 18.142 -9.715 -42.102 1.00 95.62 639 GLU A O 1
ATOM 5341 N N . LYS A 1 640 ? 16.462 -8.612 -43.106 1.00 95.12 640 LYS A N 1
ATOM 5342 C CA . LYS A 1 640 ? 16.944 -7.269 -42.732 1.00 95.12 640 LYS A CA 1
ATOM 5343 C C . LYS A 1 640 ? 17.016 -7.068 -41.215 1.00 95.12 640 LYS A C 1
ATOM 5345 O O . LYS A 1 640 ? 17.969 -6.467 -40.719 1.00 95.12 640 LYS A O 1
ATOM 5350 N N . ARG A 1 641 ? 16.033 -7.571 -40.458 1.00 93.12 641 ARG A N 1
ATOM 5351 C CA . ARG A 1 641 ? 16.053 -7.507 -38.983 1.00 93.12 641 ARG A CA 1
ATOM 5352 C C . ARG A 1 641 ? 17.183 -8.355 -38.394 1.00 93.12 641 ARG A C 1
ATOM 5354 O O . ARG A 1 641 ? 17.838 -7.912 -37.452 1.00 93.12 641 ARG A O 1
ATOM 5361 N N . ILE A 1 642 ? 17.441 -9.539 -38.954 1.00 95.31 642 ILE A N 1
ATOM 5362 C CA . ILE A 1 642 ? 18.565 -10.402 -38.552 1.00 95.31 642 ILE A CA 1
ATOM 5363 C C . ILE A 1 642 ? 19.900 -9.686 -38.795 1.00 95.31 642 ILE A C 1
ATOM 5365 O O . ILE A 1 642 ? 20.741 -9.649 -37.896 1.00 95.31 642 ILE A O 1
ATOM 5369 N N . GLU A 1 643 ? 20.080 -9.070 -39.966 1.00 95.69 643 GLU A N 1
ATOM 5370 C CA . GLU A 1 643 ? 21.291 -8.309 -40.298 1.00 95.69 643 GLU A CA 1
ATOM 5371 C C . GLU A 1 643 ? 21.512 -7.135 -39.331 1.00 95.69 643 GLU A C 1
ATOM 5373 O O . GLU A 1 643 ? 22.625 -6.923 -38.845 1.00 95.69 643 GLU A O 1
ATOM 5378 N N . TYR A 1 644 ? 20.446 -6.401 -38.996 1.00 92.75 644 TYR A N 1
ATOM 5379 C CA . TYR A 1 644 ? 20.508 -5.331 -38.002 1.00 92.75 644 TYR A CA 1
ATOM 5380 C C . TYR A 1 644 ? 20.973 -5.849 -36.633 1.00 92.75 644 TYR A C 1
ATOM 5382 O O . TYR A 1 644 ? 21.889 -5.273 -36.043 1.00 92.75 644 TYR A O 1
ATOM 5390 N N . LYS A 1 645 ? 20.404 -6.961 -36.142 1.00 92.50 645 LYS A N 1
ATOM 5391 C CA . LYS A 1 645 ? 20.810 -7.546 -34.852 1.00 92.50 645 LYS A CA 1
ATOM 5392 C C . LYS A 1 645 ? 22.258 -8.037 -34.867 1.00 92.50 645 LYS A C 1
ATOM 5394 O O . LYS A 1 645 ? 22.944 -7.860 -33.869 1.00 92.50 645 LYS A O 1
ATOM 5399 N N . LEU A 1 646 ? 22.748 -8.598 -35.976 1.00 94.56 646 LEU A N 1
ATOM 5400 C CA . LEU A 1 646 ? 24.158 -8.994 -36.113 1.00 94.56 646 LEU A CA 1
ATOM 5401 C C . LEU A 1 646 ? 25.103 -7.798 -35.949 1.00 94.56 646 LEU A C 1
ATOM 5403 O O . LEU A 1 646 ? 26.024 -7.854 -35.136 1.00 94.56 646 LEU A O 1
ATOM 5407 N N . LYS A 1 647 ? 24.828 -6.693 -36.655 1.00 94.00 647 LYS A N 1
ATOM 5408 C CA . LYS A 1 647 ? 25.604 -5.449 -36.519 1.00 94.00 647 LYS A CA 1
ATOM 5409 C C . LYS A 1 647 ? 25.541 -4.900 -35.094 1.00 94.00 647 LYS A C 1
ATOM 5411 O O . LYS A 1 647 ? 26.551 -4.426 -34.578 1.00 94.00 647 LYS A O 1
ATOM 5416 N N . TYR A 1 648 ? 24.375 -4.993 -34.451 1.00 91.56 648 TYR A N 1
ATOM 5417 C CA . TYR A 1 648 ? 24.204 -4.527 -33.080 1.00 91.56 648 TYR A CA 1
ATOM 5418 C C . TYR A 1 648 ? 25.006 -5.382 -32.085 1.00 91.56 648 TYR A C 1
ATOM 5420 O O . TYR A 1 648 ? 25.742 -4.845 -31.265 1.00 91.56 648 TYR A O 1
ATOM 5428 N N . ILE A 1 649 ? 24.976 -6.711 -32.213 1.00 93.38 649 ILE A N 1
ATOM 5429 C CA . ILE A 1 649 ? 25.788 -7.622 -31.389 1.00 93.38 649 ILE A CA 1
ATOM 5430 C C . ILE A 1 649 ? 27.281 -7.282 -31.489 1.00 93.38 649 ILE A C 1
ATOM 5432 O O . ILE A 1 649 ? 27.984 -7.281 -30.479 1.00 93.38 649 ILE A O 1
ATOM 5436 N N . GLU A 1 650 ? 27.785 -6.978 -32.686 1.00 93.25 650 GLU A N 1
ATOM 5437 C CA . GLU A 1 650 ? 29.185 -6.581 -32.867 1.00 93.25 650 GLU A CA 1
ATOM 5438 C C . GLU A 1 650 ? 29.522 -5.255 -32.177 1.00 93.25 650 GLU A C 1
ATOM 5440 O O . GLU A 1 650 ? 30.608 -5.127 -31.606 1.00 93.25 650 GLU A O 1
ATOM 5445 N N . SER A 1 651 ? 28.622 -4.267 -32.212 1.00 89.88 651 SER A N 1
ATOM 5446 C CA . SER A 1 651 ? 28.844 -3.006 -31.499 1.00 89.88 651 SER A CA 1
ATOM 5447 C C . SER A 1 651 ? 28.775 -3.176 -29.983 1.00 89.88 651 SER A C 1
ATOM 5449 O O . SER A 1 651 ? 29.603 -2.594 -29.287 1.00 89.88 651 SER A O 1
ATOM 5451 N N . GLU A 1 652 ? 27.862 -4.012 -29.480 1.00 89.38 652 GLU A N 1
ATOM 5452 C CA . GLU A 1 652 ? 27.753 -4.306 -28.046 1.00 89.38 652 GLU A CA 1
ATOM 5453 C C . GLU A 1 652 ? 29.013 -5.004 -27.530 1.00 89.38 652 GLU A C 1
ATOM 5455 O O . GLU A 1 652 ? 29.609 -4.538 -26.567 1.00 89.38 652 GLU A O 1
ATOM 5460 N N . LYS A 1 653 ? 29.521 -6.027 -28.237 1.00 90.81 653 LYS A N 1
ATOM 5461 C CA . LYS A 1 653 ? 30.786 -6.700 -27.877 1.00 90.81 653 LYS A CA 1
ATOM 5462 C C . LYS A 1 653 ? 31.968 -5.729 -27.787 1.00 90.81 653 LYS A C 1
ATOM 5464 O O . LYS A 1 653 ? 32.826 -5.880 -26.921 1.00 90.81 653 LYS A O 1
ATOM 5469 N N . LYS A 1 654 ? 32.032 -4.739 -28.688 1.00 89.44 654 LYS A N 1
ATOM 5470 C CA . LYS A 1 654 ? 33.066 -3.692 -28.645 1.00 89.44 654 LYS A CA 1
ATOM 5471 C C . LYS A 1 654 ? 32.898 -2.789 -27.427 1.00 89.44 654 LYS A C 1
ATOM 5473 O O . LYS A 1 654 ? 33.904 -2.425 -26.828 1.00 89.44 654 LYS A O 1
ATOM 5478 N N . ARG A 1 655 ? 31.662 -2.428 -27.069 1.00 84.50 655 ARG A N 1
ATOM 5479 C CA . ARG A 1 655 ? 31.383 -1.609 -25.884 1.00 84.50 655 ARG A CA 1
ATOM 5480 C C . ARG A 1 655 ? 31.737 -2.358 -24.601 1.00 84.50 655 ARG A C 1
ATOM 5482 O O . ARG A 1 655 ? 32.521 -1.835 -23.819 1.00 84.50 655 ARG A O 1
ATOM 5489 N N . ASP A 1 656 ? 31.269 -3.595 -24.454 1.00 86.06 656 ASP A N 1
ATOM 5490 C CA . ASP A 1 656 ? 31.533 -4.432 -23.279 1.00 86.06 656 ASP A CA 1
ATOM 5491 C C . ASP A 1 656 ? 33.048 -4.602 -23.038 1.00 86.06 656 ASP A C 1
ATOM 5493 O O . ASP A 1 656 ? 33.529 -4.518 -21.910 1.00 86.06 656 ASP A O 1
ATOM 5497 N N . PHE A 1 657 ? 33.835 -4.770 -24.109 1.00 85.88 657 PHE A N 1
ATOM 5498 C CA . PHE A 1 657 ? 35.296 -4.852 -24.021 1.00 85.88 657 PHE A CA 1
ATOM 5499 C C . PHE A 1 657 ? 35.950 -3.555 -23.517 1.00 85.88 657 PHE A C 1
ATOM 5501 O O . PHE A 1 657 ? 36.928 -3.609 -22.771 1.00 85.88 657 PHE A O 1
ATOM 5508 N N . LEU A 1 658 ? 35.434 -2.392 -23.923 1.00 83.62 658 LEU A N 1
ATOM 5509 C CA . LEU A 1 658 ? 35.941 -1.092 -23.474 1.00 83.62 658 LEU A CA 1
ATOM 5510 C C . LEU A 1 658 ? 35.581 -0.826 -22.009 1.00 83.62 658 LEU A C 1
ATOM 5512 O O . LEU A 1 658 ? 36.413 -0.301 -21.277 1.00 83.62 658 LEU A O 1
ATOM 5516 N N . GLU A 1 659 ? 34.380 -1.223 -21.587 1.00 74.19 659 GLU A N 1
ATOM 5517 C CA . GLU A 1 659 ? 33.904 -1.082 -20.206 1.00 74.19 659 GLU A CA 1
ATOM 5518 C C . GLU A 1 659 ? 34.645 -2.026 -19.246 1.00 74.19 659 GLU A C 1
ATOM 5520 O O . GLU A 1 659 ? 35.005 -1.610 -18.154 1.00 74.19 659 GLU A O 1
ATOM 5525 N N . SER A 1 660 ? 35.000 -3.248 -19.665 1.00 69.19 660 SER A N 1
ATOM 5526 C CA . SER A 1 660 ? 35.763 -4.199 -18.827 1.00 69.19 660 SER A CA 1
ATOM 5527 C C . SER A 1 660 ? 37.211 -3.789 -18.497 1.00 69.19 660 SER A C 1
ATOM 5529 O O . SER A 1 660 ? 37.915 -4.512 -17.795 1.00 69.19 660 SER A O 1
ATOM 5531 N N . ARG A 1 661 ? 37.691 -2.675 -19.063 1.00 55.00 661 ARG A N 1
ATOM 5532 C CA . ARG A 1 661 ? 39.054 -2.148 -18.881 1.00 55.00 661 ARG A CA 1
ATOM 5533 C C . ARG A 1 661 ? 39.114 -0.904 -17.986 1.00 55.00 661 ARG A C 1
ATOM 5535 O O . ARG A 1 661 ? 40.211 -0.374 -17.806 1.00 55.00 661 ARG A O 1
ATOM 5542 N N . GLN A 1 662 ? 37.970 -0.421 -17.503 1.00 48.50 662 GLN A N 1
ATOM 5543 C CA . GLN A 1 662 ? 37.845 0.707 -16.571 1.00 48.50 662 GLN A CA 1
ATOM 5544 C C . GLN A 1 662 ? 37.696 0.214 -15.137 1.00 48.50 662 GLN A C 1
ATOM 5546 O O . GLN A 1 662 ? 38.117 0.990 -14.241 1.00 48.50 662 GLN A O 1
#

Secondary structure (DSSP, 8-state):
-HHHHHHHHHHHHHHH-GGGHHHHHHIIIIISS--TTGGGGTTHHHHHHHHHHHHHHGGGT-HHHHHHHHHHHHHHT-SEEEEEEE-TTS-EEEEEEE----TTHHHHHHHHHHHHHHHHTSTTTHHHHHHHHHHHHHHHHHH-HHHHHHHHHHIIIIIGGG--TT-HHHHHHHHHHHHHHHHTT----TTHHHHT--HHHHHHHHHS--HHHHHHTT--HHHHHHHHHHHHHHHTTT--HHHHHHHHHHHHHHHHH--HHIIIIIHHHHHHHHHHHHHHH-GGGHHHHHHHHTTTHHHH---THHHHHHHHHHS-HHHHHHHHHSS--TTHHHHHHHHHHH--GGG--HHHHHHHHHHHHHS-GGGS-S--TTHHHHTTT-TTHHHHHHHHHHHHHHH-GGGGGGGGGGG-TTSTTTT-HHHHTTT-THHHHHHHHHHHHH-TTTTTT-HHHHHHHHH-TTHHHHHHHHHHHH-SS--TT------GGGGTSTTHHHHHHHHHHHHHHHHTT---SS--TTGGGTSPPTT----HHHHHHHHHHHHHHHHHTTT-HHHHHHHHHHHTTS-HHHHHHHHHHHHHH---HHHHHH---S-S----SS-SHHHHHHHHHHHHHHHTT--SGGGHHHHHHHHHHHHHHHHHHHHHHHHHHHHTT-

Organism: NCBI:txid412755

Radius of gyration: 32.79 Å; chains: 1; bounding box: 80×64×94 Å